Protein AF-0000000083586768 (afdb_homodimer)

Foldseek 3Di:
DPPPDLVVLVVCVPPPVVVVVLVVLVVVCVPPPPVVVSLVVLLVVVCSNQVPNQDDPVVLVVVLVVCCVVCVLPPPVVSVVSVVSNPRPPPDDPCVVVNPVPQQWDWDWDADPPLQFIKIKIWGPSDPQGEIEIEFAFLVCLVVVVVVCVVVNHHYQEYEYQAQDQQGAGNQVVNCVVDPRHWYEFAVQRLFDTPYHDDAQDWADHDPKTWGWHAQAALARGGIKTKTDDDDSIDPPIEIEREQLDDDLEGHAAPDRNHHLLSSLCRCVPPPLPGPQAYKYAYGHDDPPDGIDGSVCCCPRRPQSVDDSVSNRVCNVPVPDDDRPRRVPRNVCSSHVNDPPPPPPDPPDD/DPPPDLVVLVVCVDPPVVVVVLVVLVVVCVPPPPVVVSLVVLLVVVCSNQVPNQDDPVVLVVVLVVCCVVCVLPPPVVSVSSVVSNPRPPDDDPCVVVNPVPQQWDWDWDADPPLQFIKIKIWGNSDPQGEIEIEFAFLVCLVVVVVVCVVVNHHYAEYEYQAQDQQGAGNQVVNCVVDPRHWYEFAVQRLFDTPYHDDAQDWADHDPKTWGWHAQAALARGGIKTKTDDDDSIDPPIEIEREQLDDQLEGHAAPDRNHHLLSSLCRCVPPPLPGPQQYKYAYGHDDPPDGIDGSVCCCPRRPQSVDDSVSNRVCNVPVPDDDRPRRVPRNVCVSHVNDPPPPPPDPPDD

Radius of gyration: 28.7 Å; Cα contacts (8 Å, |Δi|>4): 1264; chains: 2; bounding box: 68×72×92 Å

Solvent-accessible surface area (backbone atoms only — not comparable to full-atom values): 37525 Å² total; per-residue (Å²): 132,84,77,79,70,73,72,64,64,67,59,57,76,49,79,67,58,50,55,49,47,53,46,47,53,52,46,48,50,65,66,45,82,63,68,71,62,49,54,55,49,51,44,49,45,53,28,60,72,53,72,31,89,73,53,51,68,67,52,53,46,52,47,51,49,49,44,40,71,70,36,75,78,57,57,61,68,55,51,50,46,53,54,65,56,49,74,48,80,80,64,77,78,75,71,68,66,71,71,71,69,71,71,47,61,44,76,45,60,33,44,44,77,89,70,28,31,36,25,39,40,41,28,19,65,76,38,94,64,18,26,20,39,35,38,41,44,40,48,92,47,41,67,59,53,51,48,50,38,55,76,68,63,45,33,67,45,36,32,32,38,37,48,79,42,39,67,48,41,36,14,44,34,60,47,39,70,72,38,82,80,35,36,35,36,31,35,52,68,48,74,41,50,57,76,37,69,45,51,69,72,38,71,51,71,33,62,89,36,37,32,35,33,39,61,24,30,9,30,27,56,17,21,28,27,41,25,45,33,89,53,91,85,29,63,76,67,34,42,32,38,27,21,47,52,42,30,83,62,43,55,47,65,32,86,49,70,70,25,29,55,68,46,28,53,52,21,44,57,64,63,49,61,64,46,61,47,70,22,32,35,36,35,30,49,46,90,77,26,67,62,69,49,27,36,43,51,39,61,72,60,13,78,43,77,54,46,55,69,70,58,30,42,53,52,66,75,62,59,81,72,77,80,66,89,34,32,84,57,9,36,66,19,27,40,46,32,30,44,62,79,78,61,83,78,66,77,72,83,126,131,85,77,79,70,73,71,64,64,67,59,54,77,49,79,67,56,48,53,49,48,52,46,47,53,50,47,48,48,67,66,46,82,62,68,70,62,49,54,55,51,52,44,51,46,52,29,58,71,52,71,30,91,74,53,50,68,66,51,54,46,51,45,51,49,49,44,40,70,70,36,75,80,57,56,61,67,54,51,50,45,54,55,64,55,49,73,46,78,82,63,79,79,73,70,67,67,70,72,69,70,72,70,47,61,45,77,45,60,32,43,42,78,90,71,27,33,36,25,38,40,40,27,19,64,75,37,92,64,18,27,21,37,34,38,42,45,39,48,93,46,41,69,60,52,52,49,50,36,56,75,67,63,45,34,67,44,36,33,30,38,37,48,78,42,39,64,46,40,37,15,45,36,60,46,38,72,73,38,83,82,35,37,34,37,32,35,53,69,50,74,42,50,59,76,39,69,46,53,69,71,38,69,50,71,34,63,89,36,38,32,35,32,38,61,25,29,9,30,27,56,18,21,29,28,41,25,44,34,90,51,91,85,28,62,77,68,33,43,32,37,28,21,47,51,41,31,84,61,42,55,46,65,31,88,48,71,72,26,27,54,69,47,29,52,51,21,45,56,64,62,49,61,65,46,61,46,70,21,32,35,36,34,31,48,46,91,77,26,66,62,69,49,28,37,44,50,40,62,71,60,14,80,45,79,54,46,55,69,71,58,30,42,53,52,65,73,62,60,79,72,77,82,65,90,34,32,85,58,9,35,66,19,27,41,44,31,31,44,63,80,70,63,84,74,65,78,74,83,128

Sequence (700 aa):
MWSWDFATAHDFRRGRRRSEFAERTIGSCRENRRWGRGNEDLRRFLVSFTDDPSPSLPFIFSFTHHFIYKNPNFPFSLLLQLFLCFEAPIGNGIILLGFEGSSRLLFRQLFEKESATYTYLLADLAHPEKPAVLVDPVDKTVDRDLSLIKDLGLKLIYAMNTHVHADHVTGTGLIKGKIPGVKSIISKASNSKADVFVEAGDKIYFGDLFLEVRSTPGHTVGCVTYVTGDGPDQPCPRMAFTGDALLIRGCGRTDFQGGSSHQLYKSVHSQIFTLPKDTLVYPAHDYRGFTVSTVGEEMLCNPRLTKDEESFKAIMENLNLPYPKMIDVAVPANMVCGLQDLIGRQTEPVMWSWDFATAHDFRRGRRRSEFAERTIGSCRENRRWGRGNEDLRRFLVSFTDDPSPSLPFIFSFTHHFIYKNPNFPFSLLLQLFLCFEAPIGNGIILLGFEGSSRLLFRQLFEKESATYTYLLADLAHPEKPAVLVDPVDKTVDRDLSLIKDLGLKLIYAMNTHVHADHVTGTGLIKGKIPGVKSIISKASNSKADVFVEAGDKIYFGDLFLEVRSTPGHTVGCVTYVTGDGPDQPCPRMAFTGDALLIRGCGRTDFQGGSSHQLYKSVHSQIFTLPKDTLVYPAHDYRGFTVSTVGEEMLCNPRLTKDEESFKAIMENLNLPYPKMIDVAVPANMVCGLQDLIGRQTEPV

Secondary structure (DSSP, 8-state):
-----GGGGGGGGSHHHHHHHHHHHHHHHHH---HHHHHHHHHHHHHHHHS-SS--HHHHHHHHHHHHHH-TTS-HHHHHHHHHH----S-S-----------SEEEEEEEETTTTEEEEEEEETTSTT-EEEEES-BGGGHHHHHHHHHHTT-EEEEEE-SS--SSS-BSHHHHHHHSTT-EEEEEGGG----SEEE-TT-EEEETTEEEEEEE-TTSSTT-EEEEE--STTS-SS-EEEEETTSBTTB----SSTT--HHHHHHHIIIIITTS-TT-EEEESB-SSS---EEHHHHHHH-TTTTS-HHHHHHHHHT--PPPPTTHHHHHHHHTTTT-----S------/-----GGGGGGGGSHHHHHHHHHHHHHHHHH---HHHHHHHHHHHHHHHHS-SS--HHHHHHHHHHHHHH-TTS-HHHHHHHHHH----S-S-----------SEEEEEEEETTTTEEEEEEEETTSTT-EEEEES-BGGGHHHHHHHHHHTT-EEEEEE-SS--SSS-BSHHHHHHHSTT-EEEEEGGG----SEEE-TT-EEEETTEEEEEEE-TTSSTT-EEEEE--STTS-SS-EEEEETTSBTTB----SSTT--HHHHHHHIIIIITTS-TT-EEEESB-SSS---EEHHHHHHH-TTTTS-HHHHHHHHHT--PPPPTTHHHHHHHHTTTT-----S------

Nearest PDB structures (foldseek):
  2gcu-assembly2_D  TM=9.993E-01  e=7.357E-46  Arabidopsis thaliana
  4chl-assembly1_A  TM=9.856E-01  e=4.788E-35  Homo sapiens
  5ve3-assembly2_A  TM=9.666E-01  e=7.259E-35  Paraburkholderia phytofirmans PsJN
  5ve4-assembly1_A  TM=9.674E-01  e=1.117E-33  Paraburkholderia phytofirmans PsJN
  5ve4-assembly2_B  TM=9.605E-01  e=7.048E-33  Paraburkholderia phytofirmans PsJN

Organism: NCBI:txid337451

Structure (mmCIF, N/CA/C/O backbone):
data_AF-0000000083586768-model_v1
#
loop_
_entity.id
_entity.type
_entity.pdbx_description
1 polymer 'persulfide dioxygenase'
#
loop_
_atom_site.group_PDB
_atom_site.id
_atom_site.type_symbol
_atom_site.label_atom_id
_atom_site.label_alt_id
_atom_site.label_comp_id
_atom_site.label_asym_id
_atom_site.label_entity_id
_atom_site.label_seq_id
_atom_site.pdbx_PDB_ins_code
_atom_site.Cartn_x
_atom_site.Cartn_y
_atom_site.Cartn_z
_atom_site.occupancy
_atom_site.B_iso_or_equiv
_atom_site.auth_seq_id
_atom_site.auth_comp_id
_atom_site.auth_asym_id
_atom_site.auth_atom_id
_atom_site.pdbx_PDB_model_num
ATOM 1 N N . MET A 1 1 ? -25.562 6.777 -54.5 1 18.55 1 MET A N 1
ATOM 2 C CA . MET A 1 1 ? -25.719 8.164 -54.062 1 18.55 1 MET A CA 1
ATOM 3 C C . MET A 1 1 ? -26.406 8.227 -52.688 1 18.55 1 MET A C 1
ATOM 5 O O . MET A 1 1 ? -27.641 8.125 -52.625 1 18.55 1 MET A O 1
ATOM 9 N N . TRP A 1 2 ? -25.953 7.477 -51.719 1 21.45 2 TRP A N 1
ATOM 10 C CA . TRP A 1 2 ? -26.609 7.102 -50.469 1 21.45 2 TRP A CA 1
ATOM 11 C C . TRP A 1 2 ? -26.875 8.328 -49.594 1 21.45 2 TRP A C 1
ATOM 13 O O . TRP A 1 2 ? -25.953 9.086 -49.312 1 21.45 2 TRP A O 1
ATOM 23 N N . SER A 1 3 ? -28.031 8.977 -49.812 1 23.06 3 SER A N 1
ATOM 24 C CA . SER A 1 3 ? -28.656 10.18 -49.25 1 23.06 3 SER A CA 1
ATOM 25 C C . SER A 1 3 ? -28.812 10.062 -47.75 1 23.06 3 SER A C 1
ATOM 27 O O . SER A 1 3 ? -29.469 9.141 -47.25 1 23.06 3 SER A O 1
ATOM 29 N N . TRP A 1 4 ? -27.703 10.32 -47 1 26.11 4 TRP A N 1
ATOM 30 C CA . TRP A 1 4 ? -27.594 10.281 -45.531 1 26.11 4 TRP A CA 1
ATOM 31 C C . TRP A 1 4 ? -28.609 11.211 -44.875 1 26.11 4 TRP A C 1
ATOM 33 O O . TRP A 1 4 ? -28.641 12.406 -45.188 1 26.11 4 TRP A O 1
ATOM 43 N N . ASP A 1 5 ? -29.844 10.727 -44.719 1 24.75 5 ASP A N 1
ATOM 44 C CA . ASP A 1 5 ? -31.016 11.43 -44.188 1 24.75 5 ASP A CA 1
ATOM 45 C C . ASP A 1 5 ? -30.719 12.117 -42.875 1 24.75 5 ASP A C 1
ATOM 47 O O . ASP A 1 5 ? -30.156 11.5 -41.969 1 24.75 5 ASP A O 1
ATOM 51 N N . PHE A 1 6 ? -30.594 13.445 -42.75 1 27.22 6 PHE A N 1
ATOM 52 C CA . PHE A 1 6 ? -30.438 14.484 -41.719 1 27.22 6 PHE A CA 1
ATOM 53 C C . PHE A 1 6 ? -31.391 14.25 -40.562 1 27.22 6 PHE A C 1
ATOM 55 O O . PHE A 1 6 ? -31.328 14.945 -39.562 1 27.22 6 PHE A O 1
ATOM 62 N N . ALA A 1 7 ? -32.531 13.539 -40.781 1 26.78 7 ALA A N 1
ATOM 63 C CA . ALA A 1 7 ? -33.594 13.359 -39.75 1 26.78 7 ALA A CA 1
ATOM 64 C C . ALA A 1 7 ? -33.031 12.648 -38.531 1 26.78 7 ALA A C 1
ATOM 66 O O . ALA A 1 7 ? -33.562 12.82 -37.438 1 26.78 7 ALA A O 1
ATOM 67 N N . THR A 1 8 ? -32.031 11.812 -38.688 1 26.69 8 THR A N 1
ATOM 68 C CA . THR A 1 8 ? -31.656 10.938 -37.562 1 26.69 8 THR A CA 1
ATOM 69 C C . THR A 1 8 ? -30.766 11.672 -36.594 1 26.69 8 THR A C 1
ATOM 71 O O . THR A 1 8 ? -30.375 11.109 -35.562 1 26.69 8 THR A O 1
ATOM 74 N N . ALA A 1 9 ? -30.297 12.914 -36.906 1 27.84 9 ALA A N 1
ATOM 75 C CA . ALA A 1 9 ? -29.469 13.719 -36 1 27.84 9 ALA A CA 1
ATOM 76 C C . ALA A 1 9 ? -30.297 14.195 -34.812 1 27.84 9 ALA A C 1
ATOM 78 O O . ALA A 1 9 ? -29.75 14.445 -33.719 1 27.84 9 ALA A O 1
ATOM 79 N N . HIS A 1 10 ? -31.578 14.422 -34.938 1 27.81 10 HIS A N 1
ATOM 80 C CA . HIS A 1 10 ? -32.438 14.922 -33.875 1 27.81 10 HIS A CA 1
ATOM 81 C C . HIS A 1 10 ? -32.562 13.898 -32.75 1 27.81 10 HIS A C 1
ATOM 83 O O . HIS A 1 10 ? -32.875 14.258 -31.625 1 27.81 10 HIS A O 1
ATOM 89 N N . ASP A 1 11 ? -32.719 12.617 -33.188 1 27.31 11 ASP A N 1
ATOM 90 C CA . ASP A 1 11 ? -32.938 11.609 -32.156 1 27.31 11 ASP A CA 1
ATOM 91 C C . ASP A 1 11 ? -31.672 11.344 -31.344 1 27.31 11 ASP A C 1
ATOM 93 O O . ASP A 1 11 ? -31.641 10.43 -30.516 1 27.31 11 ASP A O 1
ATOM 97 N N . PHE A 1 12 ? -30.594 11.93 -31.672 1 28.52 12 PHE A N 1
ATOM 98 C CA . PHE A 1 12 ? -29.328 11.773 -30.953 1 28.52 12 PHE A CA 1
ATOM 99 C C . PHE A 1 12 ? -29.422 12.383 -29.562 1 28.52 12 PHE A C 1
ATOM 101 O O . PHE A 1 12 ? -28.484 12.289 -28.766 1 28.52 12 PHE A O 1
ATOM 108 N N . ARG A 1 13 ? -30.516 13.164 -29.266 1 29.53 13 ARG A N 1
ATOM 109 C CA . ARG A 1 13 ? -30.734 13.68 -27.906 1 29.53 13 ARG A CA 1
ATOM 110 C C . ARG A 1 13 ? -31.109 12.555 -26.953 1 29.53 13 ARG A C 1
ATOM 112 O O . ARG A 1 13 ? -31.234 12.789 -25.75 1 29.53 13 ARG A O 1
ATOM 119 N N . ARG A 1 14 ? -31.719 11.406 -27.422 1 28.42 14 ARG A N 1
ATOM 120 C CA . ARG A 1 14 ? -32.062 10.367 -26.469 1 28.42 14 ARG A CA 1
ATOM 121 C C . ARG A 1 14 ? -30.906 9.391 -26.281 1 28.42 14 ARG A C 1
ATOM 123 O O . ARG A 1 14 ? -30.219 9.055 -27.25 1 28.42 14 ARG A O 1
ATOM 130 N N . GLY A 1 15 ? -30.203 9.219 -25.031 1 30.34 15 GLY A N 1
ATOM 131 C CA . GLY A 1 15 ? -29.031 8.625 -24.422 1 30.34 15 GLY A CA 1
ATOM 132 C C . GLY A 1 15 ? -28.688 7.258 -24.984 1 30.34 15 GLY A C 1
ATOM 133 O O . GLY A 1 15 ? -27.516 6.863 -25.016 1 30.34 15 GLY A O 1
ATOM 134 N N . ARG A 1 16 ? -29.672 6.379 -25.438 1 33.56 16 ARG A N 1
ATOM 135 C CA . ARG A 1 16 ? -29.453 4.973 -25.75 1 33.56 16 ARG A CA 1
ATOM 136 C C . ARG A 1 16 ? -28.797 4.82 -27.125 1 33.56 16 ARG A C 1
ATOM 138 O O . ARG A 1 16 ? -27.969 3.939 -27.328 1 33.56 16 ARG A O 1
ATOM 145 N N . ARG A 1 17 ? -29.266 5.586 -28.156 1 33.38 17 ARG A N 1
ATOM 146 C CA . ARG A 1 17 ? -28.859 5.336 -29.531 1 33.38 17 ARG A CA 1
ATOM 147 C C . ARG A 1 17 ? -27.453 5.844 -29.797 1 33.38 17 ARG A C 1
ATOM 149 O O . ARG A 1 17 ? -26.812 5.453 -30.781 1 33.38 17 ARG A O 1
ATOM 156 N N . ARG A 1 18 ? -27.016 6.77 -28.984 1 33.78 18 ARG A N 1
ATOM 157 C CA . ARG A 1 18 ? -25.672 7.285 -29.156 1 33.78 18 ARG A CA 1
ATOM 158 C C . ARG A 1 18 ? -24.625 6.234 -28.781 1 33.78 18 ARG A C 1
ATOM 160 O O . ARG A 1 18 ? -23.609 6.086 -29.469 1 33.78 18 ARG A O 1
ATOM 167 N N . SER A 1 19 ? -25.016 5.422 -27.766 1 32.5 19 SER A N 1
ATOM 168 C CA . SER A 1 19 ? -24.125 4.344 -27.359 1 32.5 19 SER A CA 1
ATOM 169 C C . SER A 1 19 ? -24.078 3.234 -28.406 1 32.5 19 SER A C 1
ATOM 171 O O . SER A 1 19 ? -23.016 2.668 -28.672 1 32.5 19 SER A O 1
ATOM 173 N N . GLU A 1 20 ? -25.25 3.039 -29.078 1 35.5 20 GLU A N 1
ATOM 174 C CA . GLU A 1 20 ? -25.312 1.977 -30.078 1 35.5 20 GLU A CA 1
ATOM 175 C C . GLU A 1 20 ? -24.562 2.381 -31.344 1 35.5 20 GLU A C 1
ATOM 177 O O . GLU A 1 20 ? -23.875 1.563 -31.953 1 35.5 20 GLU A O 1
ATOM 182 N N . PHE A 1 21 ? -24.734 3.631 -31.766 1 34.75 21 PHE A N 1
ATOM 183 C CA . PHE A 1 21 ? -24.047 4.074 -32.969 1 34.75 21 PHE A CA 1
ATOM 184 C C . PHE A 1 21 ? -22.547 4.121 -32.75 1 34.75 21 PHE A C 1
ATOM 186 O O . PHE A 1 21 ? -21.766 3.695 -33.594 1 34.75 21 PHE A O 1
ATOM 193 N N . ALA A 1 22 ? -22.125 4.633 -31.594 1 34.81 22 ALA A N 1
ATOM 194 C CA . ALA A 1 22 ? -20.703 4.574 -31.25 1 34.81 22 ALA A CA 1
ATOM 195 C C . ALA A 1 22 ? -20.219 3.131 -31.219 1 34.81 22 ALA A C 1
ATOM 197 O O . ALA A 1 22 ? -19.141 2.82 -31.734 1 34.81 22 ALA A O 1
ATOM 198 N N . GLU A 1 23 ? -21.047 2.307 -30.766 1 36.5 23 GLU A N 1
ATOM 199 C CA . GLU A 1 23 ? -20.703 0.89 -30.719 1 36.5 23 GLU A CA 1
ATOM 200 C C . GLU A 1 23 ? -20.672 0.286 -32.125 1 36.5 23 GLU A C 1
ATOM 202 O O . GLU A 1 23 ? -19.781 -0.504 -32.438 1 36.5 23 GLU A O 1
ATOM 207 N N . ARG A 1 24 ? -21.562 0.624 -32.969 1 38.31 24 ARG A N 1
ATOM 208 C CA . ARG A 1 24 ? -21.609 0.097 -34.312 1 38.31 24 ARG A CA 1
ATOM 209 C C . ARG A 1 24 ? -20.469 0.673 -35.156 1 38.31 24 ARG A C 1
ATOM 211 O O . ARG A 1 24 ? -19.859 -0.038 -35.969 1 38.31 24 ARG A O 1
ATOM 218 N N . THR A 1 25 ? -20.25 1.956 -35.031 1 35.59 25 THR A N 1
ATOM 219 C CA . THR A 1 25 ? -19.172 2.566 -35.781 1 35.59 25 THR A CA 1
ATOM 220 C C . THR A 1 25 ? -17.812 2.049 -35.281 1 35.59 25 THR A C 1
ATOM 222 O O . THR A 1 25 ? -16.938 1.743 -36.094 1 35.59 25 THR A O 1
ATOM 225 N N . ILE A 1 26 ? -17.703 1.891 -33.906 1 36.28 26 ILE A N 1
ATOM 226 C CA . ILE A 1 26 ? -16.5 1.271 -33.375 1 36.28 26 ILE A CA 1
ATOM 227 C C . ILE A 1 26 ? -16.453 -0.198 -33.781 1 36.28 26 ILE A C 1
ATOM 229 O O . ILE A 1 26 ? -15.375 -0.717 -34.094 1 36.28 26 ILE A O 1
ATOM 233 N N . GLY A 1 27 ? -17.469 -0.824 -33.719 1 34.88 27 GLY A N 1
ATOM 234 C CA . GLY A 1 27 ? -17.562 -2.189 -34.219 1 34.88 27 GLY A CA 1
ATOM 235 C C . GLY A 1 27 ? -17.219 -2.316 -35.688 1 34.88 27 GLY A C 1
ATOM 236 O O . GLY A 1 27 ? -16.531 -3.256 -36.094 1 34.88 27 GLY A O 1
ATOM 237 N N . SER A 1 28 ? -17.812 -1.475 -36.531 1 35.12 28 SER A N 1
ATOM 238 C CA . SER A 1 28 ? -17.5 -1.526 -37.938 1 35.12 28 SER A CA 1
ATOM 239 C C . SER A 1 28 ? -16.047 -1.169 -38.219 1 35.12 28 SER A C 1
ATOM 241 O O . SER A 1 28 ? -15.445 -1.648 -39.188 1 35.12 28 SER A O 1
ATOM 243 N N . CYS A 1 29 ? -15.57 -0.224 -37.438 1 33.59 29 CYS A N 1
ATOM 244 C CA . CYS A 1 29 ? -14.148 0.066 -37.562 1 33.59 29 CYS A CA 1
ATOM 245 C C . CYS A 1 29 ? -13.305 -1.134 -37.156 1 33.59 29 CYS A C 1
ATOM 247 O O . CYS A 1 29 ? -12.242 -1.378 -37.719 1 33.59 29 CYS A O 1
ATOM 249 N N . ARG A 1 30 ? -13.664 -1.835 -36.125 1 32.69 30 ARG A N 1
ATOM 250 C CA . ARG A 1 30 ? -12.953 -3.049 -35.75 1 32.69 30 ARG A CA 1
ATOM 251 C C . ARG A 1 30 ? -13.039 -4.113 -36.812 1 32.69 30 ARG A C 1
ATOM 253 O O . ARG A 1 30 ? -12.094 -4.871 -37.031 1 32.69 30 ARG A O 1
ATOM 260 N N . GLU A 1 31 ? -14.172 -4.348 -37.344 1 32.34 31 GLU A N 1
ATOM 261 C CA . GLU A 1 31 ? -14.289 -5.371 -38.375 1 32.34 31 GLU A CA 1
ATOM 262 C C . GLU A 1 31 ? -13.586 -4.949 -39.656 1 32.34 31 GLU A C 1
ATOM 264 O O . GLU A 1 31 ? -13.133 -5.797 -40.438 1 32.34 31 GLU A O 1
ATOM 269 N N . ASN A 1 32 ? -13.883 -3.764 -40.188 1 30.89 32 ASN A N 1
ATOM 270 C CA . ASN A 1 32 ? -13.297 -3.484 -41.5 1 30.89 32 ASN A CA 1
ATOM 271 C C . ASN A 1 32 ? -11.82 -3.121 -41.375 1 30.89 32 ASN A C 1
ATOM 273 O O . ASN A 1 32 ? -11.461 -2.139 -40.719 1 30.89 32 ASN A O 1
ATOM 277 N N . ARG A 1 33 ? -10.906 -3.959 -41.344 1 32.06 33 ARG A N 1
ATOM 278 C CA . ARG A 1 33 ? -9.453 -3.902 -41.438 1 32.06 33 ARG A CA 1
ATOM 279 C C . ARG A 1 33 ? -8.992 -2.711 -42.25 1 32.06 33 ARG A C 1
ATOM 281 O O . ARG A 1 33 ? -7.793 -2.525 -42.469 1 32.06 33 ARG A O 1
ATOM 288 N N . ARG A 1 34 ? -9.859 -2.273 -43.312 1 29.92 34 ARG A N 1
ATOM 289 C CA . ARG A 1 34 ? -9.43 -1.269 -44.25 1 29.92 34 ARG A CA 1
ATOM 290 C C . ARG A 1 34 ? -9.672 0.141 -43.75 1 29.92 34 ARG A C 1
ATOM 292 O O . ARG A 1 34 ? -10.812 0.597 -43.688 1 29.92 34 ARG A O 1
ATOM 299 N N . TRP A 1 35 ? -8.789 0.744 -42.906 1 32.12 35 TRP A N 1
ATOM 300 C CA . TRP A 1 35 ? -8.648 2.018 -42.188 1 32.12 35 TRP A CA 1
ATOM 301 C C . TRP A 1 35 ? -9.016 3.182 -43.125 1 32.12 35 TRP A C 1
ATOM 303 O O . TRP A 1 35 ? -9.289 4.289 -42.656 1 32.12 35 TRP A O 1
ATOM 313 N N . GLY A 1 36 ? -9.078 2.924 -44.438 1 32.38 36 GLY A N 1
ATOM 314 C CA . GLY A 1 36 ? -9.344 3.992 -45.406 1 32.38 36 GLY A CA 1
ATOM 315 C C . GLY A 1 36 ? -10.734 4.586 -45.25 1 32.38 36 GLY A C 1
ATOM 316 O O . GLY A 1 36 ? -10.898 5.809 -45.281 1 32.38 36 GLY A O 1
ATOM 317 N N . ARG A 1 37 ? -11.781 3.789 -45.281 1 36 37 ARG A N 1
ATOM 318 C CA . ARG A 1 37 ? -13.172 4.234 -45.344 1 36 37 ARG A CA 1
ATOM 319 C C . ARG A 1 37 ? -13.648 4.711 -43.969 1 36 37 ARG A C 1
ATOM 321 O O . ARG A 1 37 ? -14.57 5.527 -43.875 1 36 37 ARG A O 1
ATOM 328 N N . GLY A 1 38 ? -13.078 4.277 -42.969 1 34.5 38 GLY A N 1
ATOM 329 C CA . GLY A 1 38 ? -13.469 4.637 -41.625 1 34.5 38 GLY A CA 1
ATOM 330 C C . GLY A 1 38 ? -13.156 6.082 -41.281 1 34.5 38 GLY A C 1
ATOM 331 O O . GLY A 1 38 ? -13.898 6.719 -40.531 1 34.5 38 GLY A O 1
ATOM 332 N N . ASN A 1 39 ? -12.086 6.625 -41.875 1 35.75 39 ASN A N 1
ATOM 333 C CA . ASN A 1 39 ? -11.742 8.031 -41.688 1 35.75 39 ASN A CA 1
ATOM 334 C C . ASN A 1 39 ? -12.812 8.953 -42.281 1 35.75 39 ASN A C 1
ATOM 336 O O . ASN A 1 39 ? -13.141 9.984 -41.688 1 35.75 39 ASN A O 1
ATOM 340 N N . GLU A 1 40 ? -13.312 8.484 -43.406 1 36.75 40 GLU A N 1
ATOM 341 C CA . GLU A 1 40 ? -14.352 9.289 -44.031 1 36.75 40 GLU A CA 1
ATOM 342 C C . GLU A 1 40 ? -15.641 9.273 -43.219 1 36.75 40 GLU A C 1
ATOM 344 O O . GLU A 1 40 ? -16.328 10.297 -43.094 1 36.75 40 GLU A O 1
ATOM 349 N N . ASP A 1 41 ? -15.938 8.188 -42.594 1 37.47 41 ASP A N 1
ATOM 350 C CA . ASP A 1 41 ? -17.172 8.055 -41.844 1 37.47 41 ASP A CA 1
ATOM 351 C C . ASP A 1 41 ? -17.109 8.836 -40.531 1 37.47 41 ASP A C 1
ATOM 353 O O . ASP A 1 41 ? -18.078 9.484 -40.125 1 37.47 41 ASP A O 1
ATOM 357 N N . LEU A 1 42 ? -15.969 8.836 -39.938 1 38.91 42 LEU A N 1
ATOM 358 C CA . LEU A 1 42 ? -15.812 9.594 -38.688 1 38.91 42 LEU A CA 1
ATOM 359 C C . LEU A 1 42 ? -15.828 11.094 -38.969 1 38.91 42 LEU A C 1
ATOM 361 O O . LEU A 1 42 ? -16.438 11.859 -38.219 1 38.91 42 LEU A O 1
ATOM 365 N N . ARG A 1 43 ? -15.172 11.516 -40.062 1 36.12 43 ARG A N 1
ATOM 366 C CA . ARG A 1 43 ? -15.273 12.906 -40.5 1 36.12 43 ARG A CA 1
ATOM 367 C C . ARG A 1 43 ? -16.734 13.297 -40.75 1 36.12 43 ARG A C 1
ATOM 369 O O . ARG A 1 43 ? -17.172 14.375 -40.312 1 36.12 43 ARG A O 1
ATOM 376 N N . ARG A 1 44 ? -17.375 12.422 -41.344 1 38.94 44 ARG A N 1
ATOM 377 C CA . ARG A 1 44 ? -18.766 12.703 -41.656 1 38.94 44 ARG A CA 1
ATOM 378 C C . ARG A 1 44 ? -19.594 12.766 -40.375 1 38.94 44 ARG A C 1
ATOM 380 O O . ARG A 1 44 ? -20.5 13.586 -40.25 1 38.94 44 ARG A O 1
ATOM 387 N N . PHE A 1 45 ? -19.234 12 -39.438 1 38.09 45 PHE A N 1
ATOM 388 C CA . PHE A 1 45 ? -19.938 11.977 -38.156 1 38.09 45 PHE A CA 1
ATOM 389 C C . PHE A 1 45 ? -19.703 13.273 -37.375 1 38.09 45 PHE A C 1
ATOM 391 O O . PHE A 1 45 ? -20.641 13.875 -36.875 1 38.09 45 PHE A O 1
ATOM 398 N N . LEU A 1 46 ? -18.531 13.594 -37.25 1 37.84 46 LEU A N 1
ATOM 399 C CA . LEU A 1 46 ? -18.203 14.812 -36.5 1 37.84 46 LEU A CA 1
ATOM 400 C C . LEU A 1 46 ? -18.766 16.047 -37.219 1 37.84 46 LEU A C 1
ATOM 402 O O . LEU A 1 46 ? -19.266 16.953 -36.562 1 37.84 46 LEU A O 1
ATOM 406 N N . VAL A 1 47 ? -18.625 15.969 -38.5 1 38.44 47 VAL A N 1
ATOM 407 C CA . VAL A 1 47 ? -19.219 17.047 -39.281 1 38.44 47 VAL A CA 1
ATOM 408 C C . VAL A 1 47 ? -20.734 17.094 -39.031 1 38.44 47 VAL A C 1
ATOM 410 O O . VAL A 1 47 ? -21.312 18.172 -38.906 1 38.44 47 VAL A O 1
ATOM 413 N N . SER A 1 48 ? -21.219 15.922 -39.031 1 37.41 48 SER A N 1
ATOM 414 C CA . SER A 1 48 ? -22.672 15.906 -38.844 1 37.41 48 SER A CA 1
ATOM 415 C C . SER A 1 48 ? -23.078 16.406 -37.469 1 37.41 48 SER A C 1
ATOM 417 O O . SER A 1 48 ? -24.141 17 -37.312 1 37.41 48 SER A O 1
ATOM 419 N N . PHE A 1 49 ? -22.266 16.031 -36.5 1 37.19 49 PHE A N 1
ATOM 420 C CA . PHE A 1 49 ? -22.594 16.453 -35.156 1 37.19 49 PHE A CA 1
ATOM 421 C C . PHE A 1 49 ? -22.391 17.953 -35 1 37.19 49 PHE A C 1
ATOM 423 O O . PHE A 1 49 ? -23.109 18.609 -34.219 1 37.19 49 PHE A O 1
ATOM 430 N N . THR A 1 50 ? -21.328 18.469 -35.594 1 39.88 50 THR A N 1
ATOM 431 C CA . THR A 1 50 ? -21.094 19.906 -35.406 1 39.88 50 THR A CA 1
ATOM 432 C C . THR A 1 50 ? -21.781 20.703 -36.5 1 39.88 50 THR A C 1
ATOM 434 O O . THR A 1 50 ? -21.828 21.938 -36.438 1 39.88 50 THR A O 1
ATOM 437 N N . ASP A 1 51 ? -22.734 20.156 -37.219 1 41.5 51 ASP A N 1
ATOM 438 C CA . ASP A 1 51 ? -23.312 20.859 -38.344 1 41.5 51 ASP A CA 1
ATOM 439 C C . ASP A 1 51 ? -22.328 21.859 -38.938 1 41.5 51 ASP A C 1
ATOM 441 O O . ASP A 1 51 ? -22.719 22.812 -39.594 1 41.5 51 ASP A O 1
ATOM 445 N N . ASP A 1 52 ? -21.203 22.141 -38.406 1 37.31 52 ASP A N 1
ATOM 446 C CA . ASP A 1 52 ? -20.188 23.031 -38.938 1 37.31 52 ASP A CA 1
ATOM 447 C C . ASP A 1 52 ? -19.141 22.25 -39.75 1 37.31 52 ASP A C 1
ATOM 449 O O . ASP A 1 52 ? -18.578 21.281 -39.25 1 37.31 52 ASP A O 1
ATOM 453 N N . PRO A 1 53 ? -19.25 22.266 -41.094 1 42.97 53 PRO A N 1
ATOM 454 C CA . PRO A 1 53 ? -18.359 21.547 -42 1 42.97 53 PRO A CA 1
ATOM 455 C C . PRO A 1 53 ? -16.891 21.656 -41.625 1 42.97 53 PRO A C 1
ATOM 457 O O . PRO A 1 53 ? -16.062 20.875 -42.094 1 42.97 53 PRO A O 1
ATOM 460 N N . SER A 1 54 ? -16.484 22.797 -41 1 35.03 54 SER A N 1
ATOM 461 C CA . SER A 1 54 ? -15.164 23.125 -40.469 1 35.03 54 SER A CA 1
ATOM 462 C C . SER A 1 54 ? -15.211 23.453 -39 1 35.03 54 SER A C 1
ATOM 464 O O . SER A 1 54 ? -15.195 24.625 -38.594 1 35.03 54 SER A O 1
ATOM 466 N N . PRO A 1 55 ? -15.781 22.547 -38.188 1 39.84 55 PRO A N 1
ATOM 467 C CA . PRO A 1 55 ? -15.961 22.938 -36.781 1 39.84 55 PRO A CA 1
ATOM 468 C C . PRO A 1 55 ? -14.68 23.469 -36.125 1 39.84 55 PRO A C 1
ATOM 470 O O . PRO A 1 55 ? -13.586 23 -36.469 1 39.84 55 PRO A O 1
ATOM 473 N N . SER A 1 56 ? -14.766 24.719 -35.531 1 38.81 56 SER A N 1
ATOM 474 C CA . SER A 1 56 ? -13.602 25.359 -34.938 1 38.81 56 SER A CA 1
ATOM 475 C C . SER A 1 56 ? -13.055 24.547 -33.781 1 38.81 56 SER A C 1
ATOM 477 O O . SER A 1 56 ? -13.766 23.734 -33.188 1 38.81 56 SER A O 1
ATOM 479 N N . LEU A 1 57 ? -11.812 24.578 -33.594 1 39.56 57 LEU A N 1
ATOM 480 C CA . LEU A 1 57 ? -11.055 23.859 -32.562 1 39.56 57 LEU A CA 1
ATOM 481 C C . LEU A 1 57 ? -11.703 24.031 -31.188 1 39.56 57 LEU A C 1
ATOM 483 O O . LEU A 1 57 ? -11.828 23.062 -30.438 1 39.56 57 LEU A O 1
ATOM 487 N N . PRO A 1 58 ? -12.25 25.203 -31.016 1 37.44 58 PRO A N 1
ATOM 488 C CA . PRO A 1 58 ? -12.883 25.344 -29.703 1 37.44 58 PRO A CA 1
ATOM 489 C C . PRO A 1 58 ? -14.133 24.469 -29.562 1 37.44 58 PRO A C 1
ATOM 491 O O . PRO A 1 58 ? -14.398 23.953 -28.469 1 37.44 58 PRO A O 1
ATOM 494 N N . PHE A 1 59 ? -14.766 24.281 -30.578 1 39.72 59 PHE A N 1
ATOM 495 C CA . PHE A 1 59 ? -15.992 23.5 -30.5 1 39.72 59 PHE A CA 1
ATOM 496 C C . PHE A 1 59 ? -15.688 22.016 -30.328 1 39.72 59 PHE A C 1
ATOM 498 O O . PHE A 1 59 ? -16.312 21.344 -29.5 1 39.72 59 PHE A O 1
ATOM 505 N N . ILE A 1 60 ? -14.789 21.562 -31.047 1 43.56 60 ILE A N 1
ATOM 506 C CA . ILE A 1 60 ? -14.398 20.156 -30.969 1 43.56 60 ILE A CA 1
ATOM 507 C C . ILE A 1 60 ? -13.898 19.844 -29.562 1 43.56 60 ILE A C 1
ATOM 509 O O . ILE A 1 60 ? -14.219 18.797 -29 1 43.56 60 ILE A O 1
ATOM 513 N N . PHE A 1 61 ? -13.297 20.938 -29.062 1 40.69 61 PHE A N 1
ATOM 514 C CA . PHE A 1 61 ? -12.781 20.797 -27.703 1 40.69 61 PHE A CA 1
ATOM 515 C C . PHE A 1 61 ? -13.93 20.688 -26.688 1 40.69 61 PHE A C 1
ATOM 517 O O . PHE A 1 61 ? -13.891 19.844 -25.797 1 40.69 61 PHE A O 1
ATOM 524 N N . SER A 1 62 ? -14.727 21.578 -26.922 1 38.06 62 SER A N 1
ATOM 525 C CA . SER A 1 62 ? -15.867 21.609 -26 1 38.06 62 SER A CA 1
ATOM 526 C C . SER A 1 62 ? -16.703 20.344 -26.109 1 38.06 62 SER A C 1
ATOM 528 O O . SER A 1 62 ? -17.141 19.797 -25.109 1 38.06 62 SER A O 1
ATOM 530 N N . PHE A 1 63 ? -16.75 19.844 -27.266 1 42.78 63 PHE A N 1
ATOM 531 C CA . PHE A 1 63 ? -17.562 18.656 -27.484 1 42.78 63 PHE A CA 1
ATOM 532 C C . PHE A 1 63 ? -16.859 17.406 -26.953 1 42.78 63 PHE A C 1
ATOM 534 O O . PHE A 1 63 ? -17.484 16.562 -26.297 1 42.78 63 PHE A O 1
ATOM 541 N N . THR A 1 64 ? -15.594 17.391 -27.312 1 43.38 64 THR A N 1
ATOM 542 C CA . THR A 1 64 ? -14.836 16.219 -26.859 1 43.38 64 THR A CA 1
ATOM 543 C C . THR A 1 64 ? -14.766 16.172 -25.344 1 43.38 64 THR A C 1
ATOM 545 O O . THR A 1 64 ? -14.883 15.109 -24.75 1 43.38 64 THR A O 1
ATOM 548 N N . HIS A 1 65 ? -14.602 17.406 -24.828 1 39.44 65 HIS A N 1
ATOM 549 C CA . HIS A 1 65 ? -14.609 17.516 -23.375 1 39.44 65 HIS A CA 1
ATOM 550 C C . HIS A 1 65 ? -15.945 17.062 -22.797 1 39.44 65 HIS A C 1
ATOM 552 O O . HIS A 1 65 ? -15.984 16.297 -21.828 1 39.44 65 HIS A O 1
ATOM 558 N N . HIS A 1 66 ? -16.922 17.641 -23.375 1 38.25 66 HIS A N 1
ATOM 559 C CA . HIS A 1 66 ? -18.25 17.281 -22.922 1 38.25 66 HIS A CA 1
ATOM 560 C C . HIS A 1 66 ? -18.547 15.805 -23.141 1 38.25 66 HIS A C 1
ATOM 562 O O . HIS A 1 66 ? -19.172 15.156 -22.297 1 38.25 66 HIS A O 1
ATOM 568 N N . PHE A 1 67 ? -18.109 15.305 -24.234 1 40.75 67 PHE A N 1
ATOM 569 C CA . PHE A 1 67 ? -18.328 13.898 -24.547 1 40.75 67 PHE A CA 1
ATOM 570 C C . PHE A 1 67 ? -17.562 12.992 -23.578 1 40.75 67 PHE A C 1
ATOM 572 O O . PHE A 1 67 ? -18.109 12.008 -23.094 1 40.75 67 PHE A O 1
ATOM 579 N N . ILE A 1 68 ? -16.375 13.391 -23.375 1 42.62 68 ILE A N 1
ATOM 580 C CA . ILE A 1 68 ? -15.555 12.617 -22.453 1 42.62 68 ILE A CA 1
ATOM 581 C C . ILE A 1 68 ? -16.141 12.703 -21.047 1 42.62 68 ILE A C 1
ATOM 583 O O . ILE A 1 68 ? -16.172 11.711 -20.312 1 42.62 68 ILE A O 1
ATOM 587 N N . TYR A 1 69 ? -16.484 13.93 -20.75 1 40.62 69 TYR A N 1
ATOM 588 C CA . TYR A 1 69 ? -17.109 14.109 -19.453 1 40.62 69 TYR A CA 1
ATOM 589 C C . TYR A 1 69 ? -18.359 13.25 -19.312 1 40.62 69 TYR A C 1
ATOM 591 O O . TYR A 1 69 ? -18.625 12.695 -18.25 1 40.62 69 TYR A O 1
ATOM 599 N N . LYS A 1 70 ? -18.984 13.148 -20.453 1 37.84 70 LYS A N 1
ATOM 600 C CA . LYS A 1 70 ? -20.266 12.445 -20.391 1 37.84 70 LYS A CA 1
ATOM 601 C C . LYS A 1 70 ? -20.078 10.953 -20.656 1 37.84 70 LYS A C 1
ATOM 603 O O . LYS A 1 70 ? -20.953 10.148 -20.312 1 37.84 70 LYS A O 1
ATOM 608 N N . ASN A 1 71 ? -19.109 10.594 -21.297 1 32.44 71 ASN A N 1
ATOM 609 C CA . ASN A 1 71 ? -18.859 9.188 -21.594 1 32.44 71 ASN A CA 1
ATOM 610 C C . ASN A 1 71 ? -17.453 8.766 -21.125 1 32.44 71 ASN A C 1
ATOM 612 O O . ASN A 1 71 ? -16.547 8.602 -21.938 1 32.44 71 ASN A O 1
ATOM 616 N N . PRO A 1 72 ? -17.234 8.781 -19.859 1 38.31 72 PRO A N 1
ATOM 617 C CA . PRO A 1 72 ? -15.906 8.594 -19.266 1 38.31 72 PRO A CA 1
ATOM 618 C C . PRO A 1 72 ? -15.258 7.277 -19.688 1 38.31 72 PRO A C 1
ATOM 620 O O . PRO A 1 72 ? -14.031 7.156 -19.656 1 38.31 72 PRO A O 1
ATOM 623 N N . ASN A 1 73 ? -16.156 6.449 -20.188 1 37.31 73 ASN A N 1
ATOM 624 C CA . ASN A 1 73 ? -15.648 5.137 -20.578 1 37.31 73 ASN A CA 1
ATOM 625 C C . ASN A 1 73 ? -15.281 5.09 -22.047 1 37.31 73 ASN A C 1
ATOM 627 O O . ASN A 1 73 ? -15.086 4.012 -22.609 1 37.31 73 ASN A O 1
ATOM 631 N N . PHE A 1 74 ? -15.391 6.141 -22.781 1 39.81 74 PHE A N 1
ATOM 632 C CA . PHE A 1 74 ? -15.094 6.117 -24.203 1 39.81 74 PHE A CA 1
ATOM 633 C C . PHE A 1 74 ? -13.602 5.906 -24.453 1 39.81 74 PHE A C 1
ATOM 635 O O . PHE A 1 74 ? -12.766 6.602 -23.859 1 39.81 74 PHE A O 1
ATOM 642 N N . PRO A 1 75 ? -13.312 4.777 -25.125 1 38.5 75 PRO A N 1
ATOM 643 C CA . PRO A 1 75 ? -11.891 4.438 -25.281 1 38.5 75 PRO A CA 1
ATOM 644 C C . PRO A 1 75 ? -11.062 5.598 -25.828 1 38.5 75 PRO A C 1
ATOM 646 O O . PRO A 1 75 ? -11.477 6.262 -26.781 1 38.5 75 PRO A O 1
ATOM 649 N N . PHE A 1 76 ? -10.141 5.973 -25.125 1 42.41 76 PHE A N 1
ATOM 650 C CA . PHE A 1 76 ? -9.195 7.039 -25.438 1 42.41 76 PHE A CA 1
ATOM 651 C C . PHE A 1 76 ? -8.719 6.93 -26.891 1 42.41 76 PHE A C 1
ATOM 653 O O . PHE A 1 76 ? -8.508 7.941 -27.547 1 42.41 76 PHE A O 1
ATOM 660 N N . SER A 1 77 ? -8.648 5.797 -27.312 1 38.97 77 SER A N 1
ATOM 661 C CA . SER A 1 77 ? -8.211 5.555 -28.688 1 38.97 77 SER A CA 1
ATOM 662 C C . SER A 1 77 ? -9.188 6.152 -29.688 1 38.97 77 SER A C 1
ATOM 664 O O . SER A 1 77 ? -8.781 6.695 -30.719 1 38.97 77 SER A O 1
ATOM 666 N N . LEU A 1 78 ? -10.344 6.117 -29.297 1 39.81 78 LEU A N 1
ATOM 667 C CA . LEU A 1 78 ? -11.352 6.641 -30.219 1 39.81 78 LEU A CA 1
ATOM 668 C C . LEU A 1 78 ? -11.398 8.164 -30.156 1 39.81 78 LEU A C 1
ATOM 670 O O . LEU A 1 78 ? -11.578 8.828 -31.188 1 39.81 78 LEU A O 1
ATOM 674 N N . LEU A 1 79 ? -11.172 8.594 -29.016 1 43.03 79 LEU A N 1
ATOM 675 C CA . LEU A 1 79 ? -11.141 10.039 -28.859 1 43.03 79 LEU A CA 1
ATOM 676 C C . LEU A 1 79 ? -9.953 10.641 -29.594 1 43.03 79 LEU A C 1
ATOM 678 O O . LEU A 1 79 ? -10.086 11.68 -30.25 1 43.03 79 LEU A O 1
ATOM 682 N N . LEU A 1 80 ? -8.898 9.93 -29.375 1 40.75 80 LEU A N 1
ATOM 683 C CA . LEU A 1 80 ? -7.711 10.344 -30.109 1 40.75 80 LEU A CA 1
ATOM 684 C C . LEU A 1 80 ? -7.957 10.281 -31.609 1 40.75 80 LEU A C 1
ATOM 686 O O . LEU A 1 80 ? -7.539 11.18 -32.344 1 40.75 80 LEU A O 1
ATOM 690 N N . GLN A 1 81 ? -8.672 9.344 -31.953 1 36.22 81 GLN A N 1
ATOM 691 C CA . GLN A 1 81 ? -9.062 9.219 -33.344 1 36.22 81 GLN A CA 1
ATOM 692 C C . GLN A 1 81 ? -9.977 10.367 -33.781 1 36.22 81 GLN A C 1
ATOM 694 O O . GLN A 1 81 ? -9.852 10.883 -34.875 1 36.22 81 GLN A O 1
ATOM 699 N N . LEU A 1 82 ? -10.781 10.711 -32.938 1 39.81 82 LEU A N 1
ATOM 700 C CA . LEU A 1 82 ? -11.688 11.82 -33.219 1 39.81 82 LEU A CA 1
ATOM 701 C C . LEU A 1 82 ? -10.914 13.125 -33.375 1 39.81 82 LEU A C 1
ATOM 703 O O . LEU A 1 82 ? -11.219 13.93 -34.25 1 39.81 82 LEU A O 1
ATOM 707 N N . PHE A 1 83 ? -9.953 13.211 -32.469 1 39.69 83 PHE A N 1
ATOM 708 C CA . PHE A 1 83 ? -9.148 14.43 -32.562 1 39.69 83 PHE A CA 1
ATOM 709 C C . PHE A 1 83 ? -8.312 14.438 -33.812 1 39.69 83 PHE A C 1
ATOM 711 O O . PHE A 1 83 ? -8.125 15.484 -34.438 1 39.69 83 PHE A O 1
ATOM 718 N N . LEU A 1 84 ? -7.812 13.281 -34.031 1 38.16 84 LEU A N 1
ATOM 719 C CA . LEU A 1 84 ? -6.922 13.211 -35.188 1 38.16 84 LEU A CA 1
ATOM 720 C C . LEU A 1 84 ? -7.703 13.406 -36.5 1 38.16 84 LEU A C 1
ATOM 722 O O . LEU A 1 84 ? -7.145 13.852 -37.5 1 38.16 84 LEU A O 1
ATOM 726 N N . CYS A 1 85 ? -8.836 12.984 -36.438 1 33.94 85 CYS A N 1
ATOM 727 C CA . CYS A 1 85 ? -9.617 13.133 -37.656 1 33.94 85 CYS A CA 1
ATOM 728 C C . CYS A 1 85 ? -9.992 14.586 -37.906 1 33.94 85 CYS A C 1
ATOM 730 O O . CYS A 1 85 ? -10.461 14.945 -38.969 1 33.94 85 CYS A O 1
ATOM 732 N N . PHE A 1 86 ? -10.078 15.359 -36.844 1 32.5 86 PHE A N 1
ATOM 733 C CA . PHE A 1 86 ? -10.391 16.75 -37.156 1 32.5 86 PHE A CA 1
ATOM 734 C C . PHE A 1 86 ? -9.203 17.438 -37.812 1 32.5 86 PHE A C 1
ATOM 736 O O . PHE A 1 86 ? -8.117 17.5 -37.219 1 32.5 86 PHE A O 1
ATOM 743 N N . GLU A 1 87 ? -9.102 17.281 -39 1 31.88 87 GLU A N 1
ATOM 744 C CA . GLU A 1 87 ? -8.219 18.125 -39.812 1 31.88 87 GLU A CA 1
ATOM 745 C C . GLU A 1 87 ? -8.297 19.578 -39.375 1 31.88 87 GLU A C 1
ATOM 747 O O . GLU A 1 87 ? -9.023 20.375 -39.969 1 31.88 87 GLU A O 1
ATOM 752 N N . ALA A 1 88 ? -8.883 20 -38.219 1 30.5 88 ALA A N 1
ATOM 753 C CA . ALA A 1 88 ? -8.781 21.453 -38.094 1 30.5 88 ALA A CA 1
ATOM 754 C C . ALA A 1 88 ? -7.34 21.922 -38.312 1 30.5 88 ALA A C 1
ATOM 756 O O . ALA A 1 88 ? -6.395 21.156 -38.094 1 30.5 88 ALA A O 1
ATOM 757 N N . PRO A 1 89 ? -7.164 22.984 -39.156 1 28.47 89 PRO A N 1
ATOM 758 C CA . PRO A 1 89 ? -5.836 23.594 -39.219 1 28.47 89 PRO A CA 1
ATOM 759 C C . PRO A 1 89 ? -5.105 23.516 -37.875 1 28.47 89 PRO A C 1
ATOM 761 O O . PRO A 1 89 ? -5.723 23.656 -36.812 1 28.47 89 PRO A O 1
ATOM 764 N N . ILE A 1 90 ? -4.176 22.625 -37.781 1 31.11 90 ILE A N 1
ATOM 765 C CA . ILE A 1 90 ? -3.275 22.422 -36.656 1 31.11 90 ILE A CA 1
ATOM 766 C C . ILE A 1 90 ? -2.977 23.766 -35.969 1 31.11 90 ILE A C 1
ATOM 768 O O . ILE A 1 90 ? -1.934 24.375 -36.219 1 31.11 90 ILE A O 1
ATOM 772 N N . GLY A 1 91 ? -3.814 24.797 -36.25 1 25.78 91 GLY A N 1
ATOM 773 C CA . GLY A 1 91 ? -3.375 25.922 -35.438 1 25.78 91 GLY A CA 1
ATOM 774 C C . GLY A 1 91 ? -3.105 25.547 -33.969 1 25.78 91 GLY A C 1
ATOM 775 O O . GLY A 1 91 ? -1.95 25.422 -33.562 1 25.78 91 GLY A O 1
ATOM 776 N N . ASN A 1 92 ? -4.023 26.203 -33.125 1 25.25 92 ASN A N 1
ATOM 777 C CA . ASN A 1 92 ? -3.732 26.453 -31.734 1 25.25 92 ASN A CA 1
ATOM 778 C C . ASN A 1 92 ? -3.584 25.156 -30.953 1 25.25 92 ASN A C 1
ATOM 780 O O . ASN A 1 92 ? -3.836 24.078 -31.484 1 25.25 92 ASN A O 1
ATOM 784 N N . GLY A 1 93 ? -4.191 25.141 -29.703 1 24.97 93 GLY A N 1
ATOM 785 C CA . GLY A 1 93 ? -3.967 24.453 -28.438 1 24.97 93 GLY A CA 1
ATOM 786 C C . GLY A 1 93 ? -4.43 23.016 -28.438 1 24.97 93 GLY A C 1
ATOM 787 O O . GLY A 1 93 ? -5.598 22.734 -28.703 1 24.97 93 GLY A O 1
ATOM 788 N N . ILE A 1 94 ? -3.74 22.203 -29.234 1 28.61 94 ILE A N 1
ATOM 789 C CA . ILE A 1 94 ? -4.016 20.781 -29.047 1 28.61 94 ILE A CA 1
ATOM 790 C C . ILE A 1 94 ? -4.266 20.484 -27.578 1 28.61 94 ILE A C 1
ATOM 792 O O . ILE A 1 94 ? -3.395 20.734 -26.734 1 28.61 94 ILE A O 1
ATOM 796 N N . ILE A 1 95 ? -5.457 20.812 -27.156 1 26.56 95 ILE A N 1
ATOM 797 C CA . ILE A 1 95 ? -5.781 20.406 -25.797 1 26.56 95 ILE A CA 1
ATOM 798 C C . ILE A 1 95 ? -5.535 18.906 -25.641 1 26.56 95 ILE A C 1
ATOM 800 O O . ILE A 1 95 ? -6.156 18.094 -26.328 1 26.56 95 ILE A O 1
ATOM 804 N N . LEU A 1 96 ? -4.289 18.562 -25.641 1 27.34 96 LEU A N 1
ATOM 805 C CA . LEU A 1 96 ? -3.965 17.219 -25.156 1 27.34 96 LEU A CA 1
ATOM 806 C C . LEU A 1 96 ? -4.855 16.828 -23.984 1 27.34 96 LEU A C 1
ATOM 808 O O . LEU A 1 96 ? -4.84 17.5 -22.938 1 27.34 96 LEU A O 1
ATOM 812 N N . LEU A 1 97 ? -6.109 16.719 -24.312 1 28.05 97 LEU A N 1
ATOM 813 C CA . LEU A 1 97 ? -6.844 16.141 -23.203 1 28.05 97 LEU A CA 1
ATOM 814 C C . LEU A 1 97 ? -6.02 15.062 -22.5 1 28.05 97 LEU A C 1
ATOM 816 O O . LEU A 1 97 ? -5.578 14.102 -23.141 1 28.05 97 LEU A O 1
ATOM 820 N N . GLY A 1 98 ? -4.992 15.508 -21.906 1 29.5 98 GLY A N 1
ATOM 821 C CA . GLY A 1 98 ? -4.406 14.57 -20.953 1 29.5 98 GLY A CA 1
ATOM 822 C C . GLY A 1 98 ? -5.387 13.523 -20.469 1 29.5 98 GLY A C 1
ATOM 823 O O . GLY A 1 98 ? -6.402 13.852 -19.844 1 29.5 98 GLY A O 1
ATOM 824 N N . PHE A 1 99 ? -5.891 12.656 -21.391 1 30.56 99 PHE A N 1
ATOM 825 C CA . PHE A 1 99 ? -6.641 11.484 -20.953 1 30.56 99 PHE A CA 1
ATOM 826 C C . PHE A 1 99 ? -6.117 10.977 -19.609 1 30.56 99 PHE A C 1
ATOM 828 O O . PHE A 1 99 ? -4.984 10.5 -19.516 1 30.56 99 PHE A O 1
ATOM 835 N N . GLU A 1 100 ? -6.156 11.672 -18.656 1 35.22 100 GLU A N 1
ATOM 836 C CA . GLU A 1 100 ? -5.977 11.062 -17.328 1 35.22 100 GLU A CA 1
ATOM 837 C C . GLU A 1 100 ? -6.703 9.727 -17.234 1 35.22 100 GLU A C 1
ATOM 839 O O . GLU A 1 100 ? -7.934 9.68 -17.234 1 35.22 100 GLU A O 1
ATOM 844 N N . GLY A 1 101 ? -6.527 8.797 -18.109 1 37.84 101 GLY A N 1
ATOM 845 C CA . GLY A 1 101 ? -7.09 7.457 -18.016 1 37.84 101 GLY A CA 1
ATOM 846 C C . GLY A 1 101 ? -7.293 7 -16.578 1 37.84 101 GLY A C 1
ATOM 847 O O . GLY A 1 101 ? -6.34 6.965 -15.797 1 37.84 101 GLY A O 1
ATOM 848 N N . SER A 1 102 ? -8.383 7.484 -15.969 1 44.78 102 SER A N 1
ATOM 849 C CA . SER A 1 102 ? -8.773 6.836 -14.727 1 44.78 102 SER A CA 1
ATOM 850 C C . SER A 1 102 ? -8.422 5.352 -14.742 1 44.78 102 SER A C 1
ATOM 852 O O . SER A 1 102 ? -8.695 4.656 -15.719 1 44.78 102 SER A O 1
ATOM 854 N N . SER A 1 103 ? -7.457 4.902 -14.031 1 61.81 103 SER A N 1
ATOM 855 C CA . SER A 1 103 ? -7.027 3.516 -13.906 1 61.81 103 SER A CA 1
ATOM 856 C C . SER A 1 103 ? -8.219 2.574 -13.805 1 61.81 103 SER A C 1
ATOM 858 O O . SER A 1 103 ? -9.125 2.793 -12.992 1 61.81 103 SER A O 1
ATOM 860 N N . ARG A 1 104 ? -8.633 1.84 -14.836 1 82.25 104 ARG A N 1
ATOM 861 C CA . ARG A 1 104 ? -9.625 0.771 -14.898 1 82.25 104 ARG A CA 1
ATOM 862 C C . ARG A 1 104 ? -9.461 -0.197 -13.734 1 82.25 104 ARG A C 1
ATOM 864 O O . ARG A 1 104 ? -10.43 -0.794 -13.273 1 82.25 104 ARG A O 1
ATOM 871 N N . LEU A 1 105 ? -8.32 -0.181 -13.164 1 93.19 105 LEU A N 1
ATOM 872 C CA . LEU A 1 105 ? -8.039 -1.157 -12.117 1 93.19 105 LEU A CA 1
ATOM 873 C C . LEU A 1 105 ? -8.219 -0.536 -10.734 1 93.19 105 LEU A C 1
ATOM 875 O O . LEU A 1 105 ? -7.641 0.516 -10.445 1 93.19 105 LEU A O 1
ATOM 879 N N . LEU A 1 106 ? -9.141 -1.09 -9.992 1 96.5 106 LEU A N 1
ATOM 880 C CA . LEU A 1 106 ? -9.117 -0.867 -8.555 1 96.5 106 LEU A CA 1
ATOM 881 C C . LEU A 1 106 ? -8.172 -1.852 -7.867 1 96.5 106 LEU A C 1
ATOM 883 O O . LEU A 1 106 ? -8.266 -3.061 -8.094 1 96.5 106 LEU A O 1
ATOM 887 N N . PHE A 1 107 ? -7.258 -1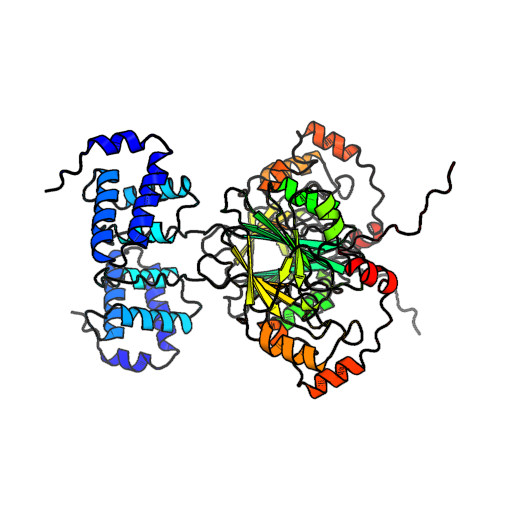.354 -7.141 1 98.12 107 PHE A N 1
ATOM 888 C CA . PHE A 1 107 ? -6.305 -2.178 -6.406 1 98.12 107 PHE A CA 1
ATOM 889 C C . PHE A 1 107 ? -6.285 -1.799 -4.93 1 98.12 107 PHE A C 1
ATOM 891 O O . PHE A 1 107 ? -6.188 -0.618 -4.59 1 98.12 107 PHE A O 1
ATOM 898 N N . ARG A 1 108 ? -6.434 -2.852 -4.031 1 98.69 108 ARG A N 1
ATOM 899 C CA . ARG A 1 108 ? -6.254 -2.688 -2.592 1 98.69 108 ARG A CA 1
ATOM 900 C C . ARG A 1 108 ? -5.344 -3.773 -2.027 1 98.69 108 ARG A C 1
ATOM 902 O O . ARG A 1 108 ? -5.527 -4.957 -2.312 1 98.69 108 ARG A O 1
ATOM 909 N N . GLN A 1 109 ? -4.336 -3.33 -1.283 1 98.75 109 GLN A N 1
ATOM 910 C CA . GLN A 1 109 ? -3.52 -4.211 -0.453 1 98.75 109 GLN A CA 1
ATOM 911 C C . GLN A 1 109 ? -3.998 -4.199 0.996 1 98.75 109 GLN A C 1
ATOM 913 O O . GLN A 1 109 ? -4.141 -3.135 1.601 1 98.75 109 GLN A O 1
ATOM 918 N N . LEU A 1 110 ? -4.312 -5.367 1.517 1 98.75 110 LEU A N 1
ATOM 919 C CA . LEU A 1 110 ? -4.785 -5.531 2.887 1 98.75 110 LEU A CA 1
ATOM 920 C C . LEU A 1 110 ? -3.793 -6.352 3.709 1 98.75 110 LEU A C 1
ATOM 922 O O . LEU A 1 110 ? -3.086 -7.203 3.168 1 98.75 110 LEU A O 1
ATOM 926 N N . PHE A 1 111 ? -3.768 -6.035 5.008 1 98.69 111 PHE A N 1
ATOM 927 C CA . PHE A 1 111 ? -2.748 -6.664 5.84 1 98.69 111 PHE A CA 1
ATOM 928 C C . PHE A 1 111 ? -3.381 -7.352 7.047 1 98.69 111 PHE A C 1
ATOM 930 O O . PHE A 1 111 ? -4.195 -6.754 7.75 1 98.69 111 PHE A O 1
ATOM 937 N N . GLU A 1 112 ? -3.078 -8.609 7.223 1 97.94 112 GLU A N 1
ATOM 938 C CA . GLU A 1 112 ? -3.402 -9.336 8.445 1 97.94 112 GLU A CA 1
ATOM 939 C C . GLU A 1 112 ? -2.203 -9.398 9.383 1 97.94 112 GLU A C 1
ATOM 941 O O . GLU A 1 112 ? -1.163 -9.961 9.039 1 97.94 112 GLU A O 1
ATOM 946 N N . LYS A 1 113 ? -2.318 -8.914 10.562 1 95.38 113 LYS A N 1
ATOM 947 C CA . LYS A 1 113 ? -1.222 -8.57 11.461 1 95.38 113 LYS A CA 1
ATOM 948 C C . LYS A 1 113 ? -0.589 -9.82 12.062 1 95.38 113 LYS A C 1
ATOM 950 O O . LYS A 1 113 ? 0.635 -9.914 12.172 1 95.38 113 LYS A O 1
ATOM 955 N N . GLU A 1 114 ? -1.339 -10.781 12.406 1 94.94 114 GLU A N 1
ATOM 956 C CA . GLU A 1 114 ? -0.84 -11.906 13.18 1 94.94 114 GLU A CA 1
ATOM 957 C C . GLU A 1 114 ? 0.102 -12.773 12.352 1 94.94 114 GLU A C 1
ATOM 959 O O . GLU A 1 114 ? 1.19 -13.133 12.812 1 94.94 114 GLU A O 1
ATOM 964 N N . SER A 1 115 ? -0.278 -13.062 11.141 1 95.75 115 SER A N 1
ATOM 965 C CA . SER A 1 115 ? 0.552 -13.906 10.281 1 95.75 115 SER A CA 1
ATOM 966 C C . SER A 1 115 ? 1.389 -13.062 9.328 1 95.75 115 SER A C 1
ATOM 968 O O . SER A 1 115 ? 2.16 -13.602 8.531 1 95.75 115 SER A O 1
ATOM 970 N N . ALA A 1 116 ? 1.234 -11.719 9.414 1 97.12 116 ALA A N 1
ATOM 971 C CA . ALA A 1 116 ? 1.95 -10.805 8.531 1 97.12 116 ALA A CA 1
ATOM 972 C C . ALA A 1 116 ? 1.673 -11.125 7.066 1 97.12 116 ALA A C 1
ATOM 974 O O . ALA A 1 116 ? 2.602 -11.234 6.262 1 97.12 116 ALA A O 1
ATOM 975 N N . THR A 1 117 ? 0.384 -11.312 6.766 1 98.44 117 THR A N 1
ATOM 976 C CA . THR A 1 117 ? -0.035 -11.742 5.434 1 98.44 117 THR A CA 1
ATOM 977 C C . THR A 1 117 ? -0.689 -10.586 4.68 1 98.44 117 THR A C 1
ATOM 979 O O . THR A 1 117 ? -1.488 -9.836 5.246 1 98.44 117 THR A O 1
ATOM 982 N N . TYR A 1 118 ? -0.291 -10.461 3.436 1 98.81 118 TYR A N 1
ATOM 983 C CA . TYR A 1 118 ? -0.98 -9.523 2.555 1 98.81 118 TYR A CA 1
ATOM 984 C C . TYR A 1 118 ? -2.072 -10.234 1.758 1 98.81 118 TYR A C 1
ATOM 986 O O . TYR A 1 118 ? -1.88 -11.359 1.292 1 98.81 118 TYR A O 1
ATOM 994 N N . THR A 1 119 ? -3.227 -9.617 1.684 1 98.94 119 THR A N 1
ATOM 995 C CA . THR A 1 119 ? -4.332 -9.953 0.794 1 98.94 119 THR A CA 1
ATOM 996 C C . THR A 1 119 ? -4.539 -8.867 -0.251 1 98.94 119 THR A C 1
ATOM 998 O O . THR A 1 119 ? -4.453 -7.676 0.061 1 98.94 119 THR A O 1
ATOM 1001 N N . TYR A 1 120 ? -4.777 -9.289 -1.482 1 98.94 120 TYR A N 1
ATOM 1002 C CA . TYR A 1 120 ? -4.887 -8.305 -2.553 1 98.94 120 TYR A CA 1
ATOM 1003 C C . TYR A 1 120 ? -6.266 -8.359 -3.201 1 98.94 120 TYR A C 1
ATOM 1005 O O . TYR A 1 120 ? -6.742 -9.438 -3.572 1 98.94 120 TYR A O 1
ATOM 1013 N N . LEU A 1 121 ? -6.906 -7.16 -3.301 1 98.94 121 LEU A N 1
ATOM 1014 C CA . LEU A 1 121 ? -8.188 -6.992 -3.979 1 98.94 121 LEU A CA 1
ATOM 1015 C C . LEU A 1 121 ? -8.008 -6.266 -5.309 1 98.94 121 LEU A C 1
ATOM 1017 O O . LEU A 1 121 ? -7.414 -5.188 -5.355 1 98.94 121 LEU A O 1
ATOM 1021 N N . LEU A 1 122 ? -8.375 -6.93 -6.379 1 98.69 122 LEU A N 1
ATOM 1022 C CA . LEU A 1 122 ? -8.375 -6.324 -7.707 1 98.69 122 LEU A CA 1
ATOM 1023 C C . LEU A 1 122 ? -9.781 -6.32 -8.305 1 98.69 122 LEU A C 1
ATOM 1025 O O . LEU A 1 122 ? -10.523 -7.297 -8.164 1 98.69 122 LEU A O 1
ATOM 1029 N N . ALA A 1 123 ? -10.125 -5.234 -9 1 98.62 123 ALA A N 1
ATOM 1030 C CA . ALA A 1 123 ? -11.43 -5.152 -9.656 1 98.62 123 ALA A CA 1
ATOM 1031 C C . ALA A 1 123 ? -11.359 -4.305 -10.922 1 98.62 123 ALA A C 1
ATOM 1033 O O . ALA A 1 123 ? -10.516 -3.414 -11.031 1 98.62 123 ALA A O 1
ATOM 1034 N N . ASP A 1 124 ? -12.203 -4.648 -11.805 1 97.06 124 ASP A N 1
ATOM 1035 C CA . ASP A 1 124 ? -12.375 -3.852 -13.016 1 97.06 124 ASP A CA 1
ATOM 1036 C C . ASP A 1 124 ? -13.516 -2.854 -12.852 1 97.06 124 ASP A C 1
ATOM 1038 O O . ASP A 1 124 ? -14.688 -3.203 -13.039 1 97.06 124 ASP A O 1
ATOM 1042 N N . LEU A 1 125 ? -13.133 -1.604 -12.672 1 94.38 125 LEU A N 1
ATOM 1043 C CA . LEU A 1 125 ? -14.133 -0.577 -12.391 1 94.38 125 LEU A CA 1
ATOM 1044 C C . LEU A 1 125 ? -14.867 -0.167 -13.664 1 94.38 125 LEU A C 1
ATOM 1046 O O . LEU A 1 125 ? -15.93 0.452 -13.602 1 94.38 125 LEU A O 1
ATOM 1050 N N . ALA A 1 126 ? -14.281 -0.461 -14.766 1 90.5 126 ALA A N 1
ATOM 1051 C CA . ALA A 1 126 ? -14.875 -0.054 -16.031 1 90.5 126 ALA A CA 1
ATOM 1052 C C . ALA A 1 126 ? -15.984 -1.018 -16.469 1 90.5 126 ALA A C 1
ATOM 1054 O O . ALA A 1 126 ? -16.797 -0.695 -17.328 1 90.5 126 ALA A O 1
ATOM 1055 N N . HIS A 1 127 ? -15.945 -2.188 -15.914 1 93.69 127 HIS A N 1
ATOM 1056 C CA . HIS A 1 127 ? -17 -3.164 -16.172 1 93.69 127 HIS A CA 1
ATOM 1057 C C . HIS A 1 127 ? -18.266 -2.83 -15.391 1 93.69 127 HIS A C 1
ATOM 1059 O O . HIS A 1 127 ? -18.188 -2.426 -14.234 1 93.69 127 HIS A O 1
ATOM 1065 N N . PRO A 1 128 ? -19.406 -3.016 -15.938 1 94.12 128 PRO A N 1
ATOM 1066 C CA . PRO A 1 128 ? -20.641 -2.645 -15.266 1 94.12 128 PRO A CA 1
ATOM 1067 C C . PRO A 1 128 ? -20.859 -3.393 -13.945 1 94.12 128 PRO A C 1
ATOM 1069 O O . PRO A 1 128 ? -21.406 -2.834 -13 1 94.12 128 PRO A O 1
ATOM 1072 N N . GLU A 1 129 ? -20.422 -4.594 -13.938 1 96.5 129 GLU A N 1
ATOM 1073 C CA . GLU A 1 129 ? -20.609 -5.387 -12.727 1 96.5 129 GLU A CA 1
ATOM 1074 C C . GLU A 1 129 ? -19.453 -5.215 -11.758 1 96.5 129 GLU A C 1
ATOM 1076 O O . GLU A 1 129 ? -19.469 -5.746 -10.648 1 96.5 129 GLU A O 1
ATOM 1081 N N . LYS A 1 130 ? -18.391 -4.613 -12.133 1 97.88 130 LYS A N 1
ATOM 1082 C CA . LYS A 1 130 ? -17.188 -4.379 -11.336 1 97.88 130 LYS A CA 1
ATOM 1083 C C . LYS A 1 130 ? -16.688 -5.676 -10.719 1 97.88 130 LYS A C 1
ATOM 1085 O O . LYS A 1 130 ? -16.469 -5.75 -9.508 1 97.88 130 LYS A O 1
ATOM 1090 N N . PRO A 1 131 ? -16.453 -6.664 -11.555 1 98.69 131 PRO A N 1
ATOM 1091 C CA . PRO A 1 131 ? -15.977 -7.945 -11.031 1 98.69 131 PRO A CA 1
ATOM 1092 C C . PRO A 1 131 ? -14.625 -7.832 -10.328 1 98.69 131 PRO A C 1
ATOM 1094 O O . PRO A 1 131 ? -13.758 -7.074 -10.773 1 98.69 131 PRO A O 1
ATOM 1097 N N . ALA A 1 132 ? -14.508 -8.594 -9.227 1 98.81 132 ALA A N 1
ATOM 1098 C CA . ALA A 1 132 ? -13.32 -8.5 -8.383 1 98.81 132 ALA A CA 1
ATOM 1099 C C . ALA A 1 132 ? -12.758 -9.883 -8.062 1 98.81 132 ALA A C 1
ATOM 1101 O O . ALA A 1 132 ? -13.484 -10.875 -8.094 1 98.81 132 ALA A O 1
ATOM 1102 N N . VAL A 1 133 ? -11.477 -9.906 -7.824 1 98.88 133 VAL A N 1
ATOM 1103 C CA . VAL A 1 133 ? -10.805 -11.109 -7.34 1 98.88 133 VAL A CA 1
ATOM 1104 C C . VAL A 1 133 ? -10.031 -10.789 -6.066 1 98.88 133 VAL A C 1
ATOM 1106 O O . VAL A 1 133 ? -9.57 -9.656 -5.883 1 98.88 133 VAL A O 1
ATOM 1109 N N . LEU A 1 134 ? -9.969 -11.711 -5.191 1 98.88 134 LEU A N 1
ATOM 1110 C CA . LEU A 1 134 ? -9.25 -11.609 -3.928 1 98.88 134 LEU A CA 1
ATOM 1111 C C . LEU A 1 134 ? -8.133 -12.648 -3.848 1 98.88 134 LEU A C 1
ATOM 1113 O O . LEU A 1 134 ? -8.391 -13.844 -3.969 1 98.88 134 LEU A O 1
ATOM 1117 N N . VAL A 1 135 ? -6.891 -12.18 -3.672 1 98.94 135 VAL A N 1
ATOM 1118 C CA . VAL A 1 135 ? -5.73 -13.07 -3.664 1 98.94 135 VAL A CA 1
ATOM 1119 C C . VAL A 1 135 ? -5.258 -13.289 -2.229 1 98.94 135 VAL A C 1
ATOM 1121 O O . VAL A 1 135 ? -5.004 -12.328 -1.496 1 98.94 135 VAL A O 1
ATOM 1124 N N . ASP A 1 136 ? -5.16 -14.516 -1.783 1 98.81 136 ASP A N 1
ATOM 1125 C CA . ASP A 1 136 ? -4.598 -14.977 -0.52 1 98.81 136 ASP A CA 1
ATOM 1126 C C . ASP A 1 136 ? -5.375 -14.422 0.669 1 98.81 136 ASP A C 1
ATOM 1128 O O . ASP A 1 136 ? -4.785 -13.836 1.583 1 98.81 136 ASP A O 1
ATOM 1132 N N . PRO A 1 137 ? -6.656 -14.625 0.701 1 98.75 137 PRO A N 1
ATOM 1133 C CA . PRO A 1 137 ? -7.422 -14.203 1.878 1 98.75 137 PRO A CA 1
ATOM 1134 C C . PRO A 1 137 ? -7.094 -15.031 3.121 1 98.75 137 PRO A C 1
ATOM 1136 O O . PRO A 1 137 ? -6.668 -16.188 3.006 1 98.75 137 PRO A O 1
ATOM 1139 N N . VAL A 1 138 ? -7.238 -14.43 4.242 1 98.62 138 VAL A N 1
ATOM 1140 C CA . VAL A 1 138 ? -7 -15.07 5.531 1 98.62 138 VAL A CA 1
ATOM 1141 C C . VAL A 1 138 ? -8.32 -15.242 6.273 1 98.62 138 VAL A C 1
ATOM 1143 O O . VAL A 1 138 ? -9.172 -14.344 6.258 1 98.62 138 VAL A O 1
ATOM 1146 N N . ASP A 1 139 ? -8.5 -16.328 6.895 1 97.75 139 ASP A N 1
ATOM 1147 C CA . ASP A 1 139 ? -9.758 -16.641 7.559 1 97.75 139 ASP A CA 1
ATOM 1148 C C . ASP A 1 139 ? -10.125 -15.57 8.586 1 97.75 139 ASP A C 1
ATOM 1150 O O . ASP A 1 139 ? -11.273 -15.125 8.648 1 97.75 139 ASP A O 1
ATOM 1154 N N . LYS A 1 140 ? -9.172 -15.039 9.297 1 97.5 140 LYS A N 1
ATOM 1155 C CA . LYS A 1 140 ? -9.383 -14.117 10.406 1 97.5 140 LYS A CA 1
ATOM 1156 C C . LYS A 1 140 ? -9.82 -12.742 9.898 1 97.5 140 LYS A C 1
ATOM 1158 O O . LYS A 1 140 ? -10.32 -11.922 10.664 1 97.5 140 LYS A O 1
ATOM 1163 N N . THR A 1 141 ? -9.641 -12.461 8.602 1 98.44 141 THR A N 1
ATOM 1164 C CA . THR A 1 141 ? -9.945 -11.125 8.109 1 98.44 141 THR A CA 1
ATOM 1165 C C . THR A 1 141 ? -11 -11.18 7.012 1 98.44 141 THR A C 1
ATOM 1167 O O . THR A 1 141 ? -11.156 -10.227 6.242 1 98.44 141 THR A O 1
ATOM 1170 N N . VAL A 1 142 ? -11.766 -12.219 6.961 1 98.5 142 VAL A N 1
ATOM 1171 C CA . VAL A 1 142 ? -12.781 -12.406 5.926 1 98.5 142 VAL A CA 1
ATOM 1172 C C . VAL A 1 142 ? -13.836 -11.305 6.035 1 98.5 142 VAL A C 1
ATOM 1174 O O . VAL A 1 142 ? -14.219 -10.703 5.027 1 98.5 142 VAL A O 1
ATOM 1177 N N . ASP A 1 143 ? -14.297 -11.062 7.242 1 98.31 143 ASP A N 1
ATOM 1178 C CA . ASP A 1 143 ? -15.352 -10.062 7.426 1 98.31 143 ASP A CA 1
ATOM 1179 C C . ASP A 1 143 ? -14.867 -8.68 6.992 1 98.31 143 ASP A C 1
ATOM 1181 O O . ASP A 1 143 ? -15.625 -7.91 6.395 1 98.31 143 ASP A O 1
ATOM 1185 N N . ARG A 1 144 ? -13.641 -8.414 7.328 1 98.31 144 ARG A N 1
ATOM 1186 C CA . ARG A 1 144 ? -13.047 -7.148 6.906 1 98.31 144 ARG A CA 1
ATOM 1187 C C . ARG A 1 144 ? -13.039 -7.027 5.387 1 98.31 144 ARG A C 1
ATOM 1189 O O . ARG A 1 144 ? -13.461 -6.004 4.836 1 98.31 144 ARG A O 1
ATOM 1196 N N . ASP A 1 145 ? -12.602 -8.016 4.758 1 98.62 145 ASP A N 1
ATOM 1197 C CA . ASP A 1 145 ? -12.453 -8.016 3.307 1 98.62 145 ASP A CA 1
ATOM 1198 C C . ASP A 1 145 ? -13.812 -7.902 2.621 1 98.62 145 ASP A C 1
ATOM 1200 O O . ASP A 1 145 ? -13.977 -7.145 1.661 1 98.62 145 ASP A O 1
ATOM 1204 N N . LEU A 1 146 ? -14.75 -8.609 3.115 1 98.56 146 LEU A N 1
ATOM 1205 C CA . LEU A 1 146 ? -16.078 -8.594 2.518 1 98.56 146 LEU A CA 1
ATOM 1206 C C . LEU A 1 146 ? -16.766 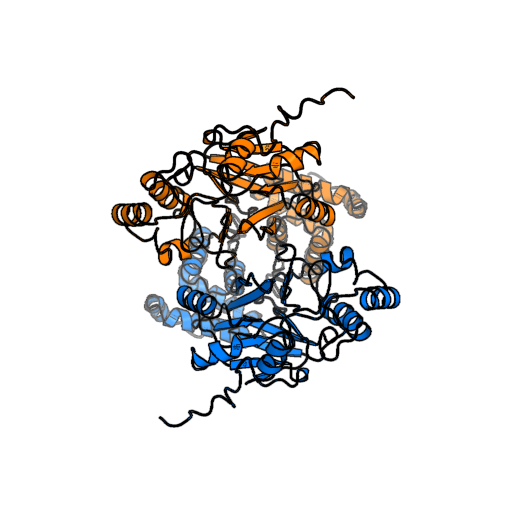-7.246 2.732 1 98.56 146 LEU A C 1
ATOM 1208 O O . LEU A 1 146 ? -17.5 -6.77 1.863 1 98.56 146 LEU A O 1
ATOM 1212 N N . SER A 1 147 ? -16.547 -6.68 3.873 1 98.06 147 SER A N 1
ATOM 1213 C CA . SER A 1 147 ? -17.094 -5.348 4.125 1 98.06 147 SER A CA 1
ATOM 1214 C C . SER A 1 147 ? -16.531 -4.328 3.141 1 98.06 147 SER A C 1
ATOM 1216 O O . SER A 1 147 ? -17.266 -3.459 2.658 1 98.06 147 SER A O 1
ATOM 1218 N N . LEU A 1 148 ? -15.273 -4.438 2.898 1 98.44 148 LEU A N 1
ATOM 1219 C CA . LEU A 1 148 ? -14.648 -3.537 1.936 1 98.44 148 LEU A CA 1
ATOM 1220 C C . LEU A 1 148 ? -15.258 -3.713 0.549 1 98.44 148 LEU A C 1
ATOM 1222 O O . LEU A 1 148 ? -15.555 -2.73 -0.134 1 98.44 148 LEU A O 1
ATOM 1226 N N . ILE A 1 149 ? -15.391 -4.898 0.143 1 98.44 149 ILE A N 1
ATOM 1227 C CA . ILE A 1 149 ? -15.953 -5.223 -1.163 1 98.44 149 ILE A CA 1
ATOM 1228 C C . ILE A 1 149 ? -17.359 -4.648 -1.271 1 98.44 149 ILE A C 1
ATOM 1230 O O . ILE A 1 149 ? -17.734 -4.062 -2.297 1 98.44 149 ILE A O 1
ATOM 1234 N N . LYS A 1 150 ? -18.094 -4.809 -0.255 1 97.81 150 LYS A N 1
ATOM 1235 C CA . LYS A 1 150 ? -19.438 -4.262 -0.203 1 97.81 150 LYS A CA 1
ATOM 1236 C C . LYS A 1 150 ? -19.422 -2.736 -0.269 1 97.81 150 LYS A C 1
ATOM 1238 O O . LYS A 1 150 ? -20.172 -2.133 -1.043 1 97.81 150 LYS A O 1
ATOM 1243 N N . ASP A 1 151 ? -18.594 -2.125 0.561 1 97.38 151 ASP A N 1
ATOM 1244 C CA . ASP A 1 151 ? -18.469 -0.671 0.596 1 97.38 151 ASP A CA 1
ATOM 1245 C C . ASP A 1 151 ? -18.156 -0.114 -0.79 1 97.38 151 ASP A C 1
ATOM 1247 O O . ASP A 1 151 ? -18.609 0.98 -1.143 1 97.38 151 ASP A O 1
ATOM 1251 N N . LEU A 1 152 ? -17.406 -0.869 -1.553 1 97.62 152 LEU A N 1
ATOM 1252 C CA . LEU A 1 152 ? -16.922 -0.384 -2.84 1 97.62 152 LEU A CA 1
ATOM 1253 C C . LEU A 1 152 ? -17.875 -0.785 -3.967 1 97.62 152 LEU A C 1
ATOM 1255 O O . LEU A 1 152 ? -17.656 -0.424 -5.125 1 97.62 152 LEU A O 1
ATOM 1259 N N . GLY A 1 153 ? -18.844 -1.512 -3.658 1 97.5 153 GLY A N 1
ATOM 1260 C CA . GLY A 1 153 ? -19.828 -1.922 -4.645 1 97.5 153 GLY A CA 1
ATOM 1261 C C . GLY A 1 153 ? -19.281 -2.896 -5.668 1 97.5 153 GLY A C 1
ATOM 1262 O O . GLY A 1 153 ? -19.641 -2.828 -6.848 1 97.5 153 GLY A O 1
ATOM 1263 N N . LEU A 1 154 ? -18.453 -3.77 -5.262 1 98.44 154 LEU A N 1
ATOM 1264 C CA . LEU A 1 154 ? -17.812 -4.719 -6.164 1 98.44 154 LEU A CA 1
ATOM 1265 C C . LEU A 1 154 ? -18.531 -6.062 -6.145 1 98.44 154 LEU A C 1
ATOM 1267 O O . LEU A 1 154 ? -19.266 -6.363 -5.195 1 98.44 154 LEU A O 1
ATOM 1271 N N . LYS A 1 155 ? -18.297 -6.797 -7.23 1 98.62 155 LYS A N 1
ATOM 1272 C CA . LYS A 1 155 ? -18.781 -8.172 -7.293 1 98.62 155 LYS A CA 1
ATOM 1273 C C . LYS A 1 155 ? -17.625 -9.164 -7.23 1 98.62 155 LYS A C 1
ATOM 1275 O O . LYS A 1 155 ? -16.922 -9.383 -8.227 1 98.62 155 LYS A O 1
ATOM 1280 N N . LEU A 1 156 ? -17.484 -9.758 -6.105 1 98.81 156 LEU A N 1
ATOM 1281 C CA . LEU A 1 156 ? -16.422 -10.742 -5.957 1 98.81 156 LEU A CA 1
ATOM 1282 C C . LEU A 1 156 ? -16.75 -12.016 -6.727 1 98.81 156 LEU A C 1
ATOM 1284 O O . LEU A 1 156 ? -17.797 -12.625 -6.508 1 98.81 156 LEU A O 1
ATOM 1288 N N . ILE A 1 157 ? -15.852 -12.43 -7.582 1 98.75 157 ILE A N 1
ATOM 1289 C CA . ILE A 1 157 ? -16.188 -13.602 -8.391 1 98.75 157 ILE A CA 1
ATOM 1290 C C . ILE A 1 157 ? -15.195 -14.734 -8.086 1 98.75 157 ILE A C 1
ATOM 1292 O O . ILE A 1 157 ? -15.547 -15.906 -8.195 1 98.75 157 ILE A O 1
ATOM 1296 N N . TYR A 1 158 ? -13.961 -14.367 -7.695 1 98.75 158 TYR A N 1
ATOM 1297 C CA . TYR A 1 158 ? -12.969 -15.391 -7.367 1 98.75 158 TYR A CA 1
ATOM 1298 C C . TYR A 1 158 ? -12.242 -15.055 -6.07 1 98.75 158 TYR A C 1
ATOM 1300 O O . TYR A 1 158 ? -11.922 -13.891 -5.816 1 98.75 158 TYR A O 1
ATOM 1308 N N . ALA A 1 159 ? -12.031 -15.992 -5.262 1 98.69 159 ALA A N 1
ATOM 1309 C CA . ALA A 1 159 ? -11.055 -16 -4.172 1 98.69 159 ALA A CA 1
ATOM 1310 C C . ALA A 1 159 ? -9.938 -17 -4.453 1 98.69 159 ALA A C 1
ATOM 1312 O O . ALA A 1 159 ? -10.195 -18.203 -4.617 1 98.69 159 ALA A O 1
ATOM 1313 N N . MET A 1 160 ? -8.695 -16.531 -4.5 1 98.5 160 MET A N 1
ATOM 1314 C CA . MET A 1 160 ? -7.629 -17.375 -5.039 1 98.5 160 MET A CA 1
ATOM 1315 C C . MET A 1 160 ? -6.438 -17.422 -4.09 1 98.5 160 MET A C 1
ATOM 1317 O O . MET A 1 160 ? -6.234 -16.5 -3.297 1 98.5 160 MET A O 1
ATOM 1321 N N . ASN A 1 161 ? -5.676 -18.484 -4.203 1 98.69 161 ASN A N 1
ATOM 1322 C CA . ASN A 1 161 ? -4.465 -18.672 -3.408 1 98.69 161 ASN A CA 1
ATOM 1323 C C . ASN A 1 161 ? -3.238 -18.875 -4.293 1 98.69 161 ASN A C 1
ATOM 1325 O O . ASN A 1 161 ? -3.305 -19.578 -5.297 1 98.69 161 ASN A O 1
ATOM 1329 N N . THR A 1 162 ? -2.172 -18.25 -3.887 1 98.81 162 THR A N 1
ATOM 1330 C CA . THR A 1 162 ? -0.912 -18.422 -4.602 1 98.81 162 THR A CA 1
ATOM 1331 C C . THR A 1 162 ? -0.309 -19.797 -4.301 1 98.81 162 THR A C 1
ATOM 1333 O O . THR A 1 162 ? 0.435 -20.344 -5.117 1 98.81 162 THR A O 1
ATOM 1336 N N . HIS A 1 163 ? -0.534 -20.266 -3.121 1 98.38 163 HIS A N 1
ATOM 1337 C CA . HIS A 1 163 ? -0.048 -21.578 -2.676 1 98.38 163 HIS A CA 1
ATOM 1338 C C . HIS A 1 163 ? -0.801 -22.047 -1.437 1 98.38 163 HIS A C 1
ATOM 1340 O O . HIS A 1 163 ? -1.659 -21.328 -0.915 1 98.38 163 HIS A O 1
ATOM 1346 N N . VAL A 1 164 ? -0.557 -23.328 -1.106 1 97.31 164 VAL A N 1
ATOM 1347 C CA . VAL A 1 164 ? -1.081 -23.844 0.157 1 97.31 164 VAL A CA 1
ATOM 1348 C C . VAL A 1 164 ? -0.297 -23.234 1.321 1 97.31 164 VAL A C 1
ATOM 1350 O O . VAL A 1 164 ? 0.856 -23.609 1.558 1 97.31 164 VAL A O 1
ATOM 1353 N N . HIS A 1 165 ? -0.963 -22.375 2.051 1 96.56 165 HIS A N 1
ATOM 1354 C CA . HIS A 1 165 ? -0.305 -21.656 3.131 1 96.56 165 HIS A CA 1
ATOM 1355 C C . HIS A 1 165 ? -0.07 -22.547 4.34 1 96.56 165 HIS A C 1
ATOM 1357 O O . HIS A 1 165 ? -0.889 -23.422 4.637 1 96.56 165 HIS A O 1
ATOM 1363 N N . ALA A 1 166 ? 1.003 -22.266 5.086 1 94.56 166 ALA A N 1
ATOM 1364 C CA . ALA A 1 166 ? 1.328 -23.047 6.273 1 94.56 166 ALA A CA 1
ATOM 1365 C C . ALA A 1 166 ? 1.229 -22.203 7.539 1 94.56 166 ALA A C 1
ATOM 1367 O O . ALA A 1 166 ? 1.216 -22.734 8.648 1 94.56 166 ALA A O 1
ATOM 1368 N N . ASP A 1 167 ? 1.096 -20.938 7.34 1 94.56 167 ASP A N 1
ATOM 1369 C CA . ASP A 1 167 ? 1.205 -20.047 8.492 1 94.56 167 ASP A CA 1
ATOM 1370 C C . ASP A 1 167 ? -0.156 -19.453 8.867 1 94.56 167 ASP A C 1
ATOM 1372 O O . ASP A 1 167 ? -0.297 -18.812 9.906 1 94.56 167 ASP A O 1
ATOM 1376 N N . HIS A 1 168 ? -1.147 -19.688 8.008 1 96.5 168 HIS A N 1
ATOM 1377 C CA . HIS A 1 168 ? -2.518 -19.281 8.297 1 96.5 168 HIS A CA 1
ATOM 1378 C C . HIS A 1 168 ? -3.52 -20.109 7.504 1 96.5 168 HIS A C 1
ATOM 1380 O O . HIS A 1 168 ? -3.146 -20.781 6.539 1 96.5 168 HIS A O 1
ATOM 1386 N N . VAL A 1 169 ? -4.723 -20.062 7.961 1 97.12 169 VAL A N 1
ATOM 1387 C CA . VAL A 1 169 ? -5.801 -20.719 7.219 1 97.12 169 VAL A CA 1
ATOM 1388 C C . VAL A 1 169 ? -6.391 -19.734 6.211 1 97.12 169 VAL A C 1
ATOM 1390 O O . VAL A 1 169 ? -6.66 -18.578 6.543 1 97.12 169 VAL A O 1
ATOM 1393 N N . THR A 1 170 ? -6.512 -20.188 5.004 1 98.19 170 THR A N 1
ATOM 1394 C CA . THR A 1 170 ? -7.078 -19.344 3.961 1 98.19 170 THR A CA 1
ATOM 1395 C C . THR A 1 170 ? -8.539 -19 4.262 1 98.19 170 THR A C 1
ATOM 1397 O O . THR A 1 170 ? -9.25 -19.828 4.848 1 98.19 170 THR A O 1
ATOM 1400 N N . GLY A 1 171 ? -8.992 -17.797 3.809 1 98.06 171 GLY A N 1
ATOM 1401 C CA . GLY A 1 171 ? -10.375 -17.391 3.973 1 98.06 171 GLY A CA 1
ATOM 1402 C C . GLY A 1 171 ? -11.273 -17.844 2.836 1 98.06 171 GLY A C 1
ATOM 1403 O O . GLY A 1 171 ? -12.469 -17.547 2.822 1 98.06 171 GLY A O 1
ATOM 1404 N N . THR A 1 172 ? -10.766 -18.594 1.9 1 97.31 172 THR A N 1
ATOM 1405 C CA . THR A 1 172 ? -11.492 -18.922 0.679 1 97.31 172 THR A CA 1
ATOM 1406 C C . THR A 1 172 ? -12.75 -19.719 1 1 97.31 172 THR A C 1
ATOM 1408 O O . THR A 1 172 ? -13.828 -19.422 0.471 1 97.31 172 THR A O 1
ATOM 1411 N N . GLY A 1 173 ? -12.602 -20.703 1.841 1 95.94 173 GLY A N 1
ATOM 1412 C CA . GLY A 1 173 ? -13.766 -21.484 2.219 1 95.94 173 GLY A CA 1
ATOM 1413 C C . GLY A 1 173 ? -14.867 -20.656 2.861 1 95.94 173 GLY A C 1
ATOM 1414 O O . GLY A 1 173 ? -16.031 -20.766 2.488 1 95.94 173 GLY A O 1
ATOM 1415 N N . LEU A 1 174 ? -14.484 -19.844 3.814 1 97.12 174 LEU A N 1
ATOM 1416 C CA . LEU A 1 174 ? -15.445 -18.984 4.504 1 97.12 174 LEU A CA 1
ATOM 1417 C C . LEU A 1 174 ? -16.109 -18.016 3.531 1 97.12 174 LEU A C 1
ATOM 1419 O O . LEU A 1 174 ? -17.312 -17.781 3.607 1 97.12 174 LEU A O 1
ATOM 1423 N N . ILE A 1 175 ? -15.391 -17.484 2.617 1 98.12 175 ILE A N 1
ATOM 1424 C CA . ILE A 1 175 ? -15.891 -16.516 1.646 1 98.12 175 ILE A CA 1
ATOM 1425 C C . ILE A 1 175 ? -16.938 -17.188 0.748 1 98.12 175 ILE A C 1
ATOM 1427 O O . ILE A 1 175 ? -18 -16.625 0.505 1 98.12 175 ILE A O 1
ATOM 1431 N N . LYS A 1 176 ? -16.656 -18.344 0.298 1 96.31 176 LYS A N 1
ATOM 1432 C CA . LYS A 1 176 ? -17.594 -19.094 -0.547 1 96.31 176 LYS A CA 1
ATOM 1433 C C . LYS A 1 176 ? -18.891 -19.359 0.187 1 96.31 176 LYS A C 1
ATOM 1435 O O . LYS A 1 176 ? -19.969 -19.406 -0.429 1 96.31 176 LYS A O 1
ATOM 1440 N N . GLY A 1 177 ? -18.75 -19.578 1.407 1 95.31 177 GLY A N 1
ATOM 1441 C CA . GLY A 1 177 ? -19.938 -19.812 2.211 1 95.31 177 GLY A CA 1
ATOM 1442 C C . GLY A 1 177 ? -20.797 -18.562 2.379 1 95.31 177 GLY A C 1
ATOM 1443 O O . GLY A 1 177 ? -22.016 -18.656 2.471 1 95.31 177 GLY A O 1
ATOM 1444 N N . LYS A 1 178 ? -20.219 -17.453 2.361 1 96.5 178 LYS A N 1
ATOM 1445 C CA . LYS A 1 178 ? -20.906 -16.203 2.658 1 96.5 178 LYS A CA 1
ATOM 1446 C C . LYS A 1 178 ? -21.453 -15.555 1.386 1 96.5 178 LYS A C 1
ATOM 1448 O O . LYS A 1 178 ? -22.438 -14.828 1.423 1 96.5 178 LYS A O 1
ATOM 1453 N N . ILE A 1 179 ? -20.734 -15.742 0.317 1 96.44 179 ILE A N 1
ATOM 1454 C CA . ILE A 1 179 ? -21.125 -15.125 -0.943 1 96.44 179 ILE A CA 1
ATOM 1455 C C . ILE A 1 179 ? -21.375 -16.203 -1.992 1 96.44 179 ILE A C 1
ATOM 1457 O O . ILE A 1 179 ? -20.453 -16.656 -2.668 1 96.44 179 ILE A O 1
ATOM 1461 N N . PRO A 1 180 ? -22.625 -16.438 -2.293 1 94.62 180 PRO A N 1
ATOM 1462 C CA . PRO A 1 180 ? -22.922 -17.438 -3.314 1 94.62 180 PRO A CA 1
ATOM 1463 C C . PRO A 1 180 ? -22.375 -17.062 -4.691 1 94.62 180 PRO A C 1
ATOM 1465 O O . PRO A 1 180 ? -22.422 -15.898 -5.078 1 94.62 180 PRO A O 1
ATOM 1468 N N . GLY A 1 181 ? -21.812 -18.047 -5.289 1 95.75 181 GLY A N 1
ATOM 1469 C CA . GLY A 1 181 ? -21.344 -17.812 -6.648 1 95.75 181 GLY A CA 1
ATOM 1470 C C . GLY A 1 181 ? -19.844 -17.609 -6.746 1 95.75 181 GLY A C 1
ATOM 1471 O O . GLY A 1 181 ? -19.266 -17.781 -7.816 1 95.75 181 GLY A O 1
ATOM 1472 N N . VAL A 1 182 ? -19.266 -17.188 -5.672 1 98 182 VAL A N 1
ATOM 1473 C CA . VAL A 1 182 ? -17.812 -17.016 -5.672 1 98 182 VAL A CA 1
ATOM 1474 C C . VAL A 1 182 ? -17.125 -18.359 -5.824 1 98 182 VAL A C 1
ATOM 1476 O O . VAL A 1 182 ? -17.547 -19.359 -5.215 1 98 182 VAL A O 1
ATOM 1479 N N . LYS A 1 183 ? -16.109 -18.453 -6.633 1 98.25 183 LYS A N 1
ATOM 1480 C CA . LYS A 1 183 ? -15.359 -19.688 -6.828 1 98.25 183 LYS A CA 1
ATOM 1481 C C . LYS A 1 183 ? -13.938 -19.547 -6.289 1 98.25 183 LYS A C 1
ATOM 1483 O O . LYS A 1 183 ? -13.32 -18.484 -6.395 1 98.25 183 LYS A O 1
ATOM 1488 N N . SER A 1 184 ? -13.461 -20.641 -5.75 1 97.94 184 SER A N 1
ATOM 1489 C CA . SER A 1 184 ? -12.078 -20.688 -5.297 1 97.94 184 SER A CA 1
ATOM 1490 C C . SER A 1 184 ? -11.141 -21.141 -6.418 1 97.94 184 SER A C 1
ATOM 1492 O O . SER A 1 184 ? -11.523 -21.938 -7.273 1 97.94 184 SER A O 1
ATOM 1494 N N . ILE A 1 185 ? -9.945 -20.578 -6.438 1 98.44 185 ILE A N 1
ATOM 1495 C CA . ILE A 1 185 ? -8.938 -20.922 -7.441 1 98.44 185 ILE A CA 1
ATOM 1496 C C . ILE A 1 185 ? -7.625 -21.281 -6.75 1 98.44 185 ILE A C 1
ATOM 1498 O O . ILE A 1 185 ? -7.215 -20.625 -5.793 1 98.44 185 ILE A O 1
ATOM 1502 N N . ILE A 1 186 ? -6.973 -22.297 -7.223 1 98.06 186 ILE A N 1
ATOM 1503 C CA . ILE A 1 186 ? -5.617 -22.641 -6.809 1 98.06 186 ILE A CA 1
ATOM 1504 C C . ILE A 1 186 ? -4.934 -23.453 -7.906 1 98.06 186 ILE A C 1
ATOM 1506 O O . ILE A 1 186 ? -5.59 -23.953 -8.82 1 98.06 186 ILE A O 1
ATOM 1510 N N . SER A 1 187 ? -3.682 -23.516 -7.828 1 98.38 187 SER A N 1
ATOM 1511 C CA . SER A 1 187 ? -2.922 -24.281 -8.805 1 98.38 187 SER A CA 1
ATOM 1512 C C . SER A 1 187 ? -3.254 -25.766 -8.727 1 98.38 187 SER A C 1
ATOM 1514 O O . SER A 1 187 ? -3.391 -26.312 -7.629 1 98.38 187 SER A O 1
ATOM 1516 N N . LYS A 1 188 ? -3.328 -26.406 -9.859 1 97.88 188 LYS A N 1
ATOM 1517 C CA . LYS A 1 188 ? -3.553 -27.844 -9.922 1 97.88 188 LYS A CA 1
ATOM 1518 C C . LYS A 1 188 ? -2.432 -28.609 -9.227 1 97.88 188 LYS A C 1
ATOM 1520 O O . LYS A 1 188 ? -2.678 -29.625 -8.57 1 97.88 188 LYS A O 1
ATOM 1525 N N . ALA A 1 189 ? -1.297 -28.109 -9.336 1 97.31 189 ALA A N 1
ATOM 1526 C CA . ALA A 1 189 ? -0.1 -28.766 -8.805 1 97.31 189 ALA A CA 1
ATOM 1527 C C . ALA A 1 189 ? -0.124 -28.797 -7.281 1 97.31 189 ALA A C 1
ATOM 1529 O O . ALA A 1 189 ? 0.642 -29.547 -6.664 1 97.31 189 ALA A O 1
ATOM 1530 N N . SER A 1 190 ? -0.945 -28 -6.656 1 95.31 190 SER A N 1
ATOM 1531 C CA . SER A 1 190 ? -1.002 -27.938 -5.199 1 95.31 190 SER A CA 1
ATOM 1532 C C . SER A 1 190 ? -1.662 -29.188 -4.621 1 95.31 190 SER A C 1
ATOM 1534 O O . SER A 1 190 ? -1.491 -29.5 -3.441 1 95.31 190 SER A O 1
ATOM 1536 N N . ASN A 1 191 ? -2.475 -29.828 -5.418 1 93.56 191 ASN A N 1
ATOM 1537 C CA . ASN A 1 191 ? -3.24 -31 -5.016 1 93.56 191 ASN A CA 1
ATOM 1538 C C . ASN A 1 191 ? -4.25 -30.656 -3.922 1 93.56 191 ASN A C 1
ATOM 1540 O O . ASN A 1 191 ? -4.598 -31.516 -3.107 1 93.56 191 ASN A O 1
ATOM 1544 N N . SER A 1 192 ? -4.523 -29.438 -3.75 1 94.94 192 SER A N 1
ATOM 1545 C CA . SER A 1 192 ? -5.551 -28.969 -2.82 1 94.94 192 SER A CA 1
ATOM 1546 C C . SER A 1 192 ? -6.91 -28.875 -3.506 1 94.94 192 SER A C 1
ATOM 1548 O O . SER A 1 192 ? -6.988 -28.812 -4.734 1 94.94 192 SER A O 1
ATOM 1550 N N . LYS A 1 193 ? -7.934 -28.844 -2.699 1 94.75 193 LYS A N 1
ATOM 1551 C CA . LYS A 1 193 ? -9.281 -28.734 -3.252 1 94.75 193 LYS A CA 1
ATOM 1552 C C . LYS A 1 193 ? -9.609 -27.281 -3.596 1 94.75 193 LYS A C 1
ATOM 1554 O O . LYS A 1 193 ? -9.227 -26.359 -2.869 1 94.75 193 LYS A O 1
ATOM 1559 N N . ALA A 1 194 ? -10.281 -27.109 -4.715 1 96.31 194 ALA A N 1
ATOM 1560 C CA . ALA A 1 194 ? -10.797 -25.828 -5.176 1 96.31 194 ALA A CA 1
ATOM 1561 C C . ALA A 1 194 ? -11.859 -26.016 -6.254 1 96.31 194 ALA A C 1
ATOM 1563 O O . ALA A 1 194 ? -12.016 -27.109 -6.793 1 96.31 194 ALA A O 1
ATOM 1564 N N . ASP A 1 195 ? -12.594 -24.984 -6.504 1 97.25 195 ASP A N 1
ATOM 1565 C CA . ASP A 1 195 ? -13.594 -25.047 -7.562 1 97.25 195 ASP A CA 1
ATOM 1566 C C . ASP A 1 195 ? -12.938 -25.016 -8.938 1 97.25 195 ASP A C 1
ATOM 1568 O O . ASP A 1 195 ? -13.438 -25.625 -9.891 1 97.25 195 ASP A O 1
ATOM 1572 N N . VAL A 1 196 ? -11.914 -24.266 -9.078 1 97.94 196 VAL A N 1
ATOM 1573 C CA . VAL A 1 196 ? -11.211 -24.094 -10.344 1 97.94 196 VAL A CA 1
ATOM 1574 C C . VAL A 1 196 ? -9.711 -24.312 -10.141 1 97.94 196 VAL A C 1
ATOM 1576 O O . VAL A 1 196 ? -9.125 -23.781 -9.203 1 97.94 196 VAL A O 1
ATOM 1579 N N . PHE A 1 197 ? -9.133 -25.078 -10.961 1 98.38 197 PHE A N 1
ATOM 1580 C CA . PHE A 1 197 ? -7.691 -25.312 -10.961 1 98.38 197 PHE A CA 1
ATOM 1581 C C . PHE A 1 197 ? -7.023 -24.578 -12.117 1 98.38 197 PHE A C 1
ATOM 1583 O O . PHE A 1 197 ? -7.559 -24.547 -13.227 1 98.38 197 PHE A O 1
ATOM 1590 N N . VAL A 1 198 ? -5.844 -24.031 -11.797 1 98.5 198 VAL A N 1
ATOM 1591 C CA . VAL A 1 198 ? -5.148 -23.297 -12.844 1 98.5 198 VAL A CA 1
ATOM 1592 C C . VAL A 1 198 ? -3.777 -23.906 -13.094 1 98.5 198 VAL A C 1
ATOM 1594 O O . VAL A 1 198 ? -3.238 -24.609 -12.234 1 98.5 198 VAL A O 1
ATOM 1597 N N . GLU A 1 199 ? -3.264 -23.641 -14.328 1 98.25 199 GLU A N 1
ATOM 1598 C CA . GLU A 1 199 ? -1.945 -24.094 -14.766 1 98.25 199 GLU A CA 1
ATOM 1599 C C . GLU A 1 199 ? -1.162 -22.953 -15.406 1 98.25 199 GLU A C 1
ATOM 1601 O O . GLU A 1 199 ? -1.722 -21.891 -15.688 1 98.25 199 GLU A O 1
ATOM 1606 N N . ALA A 1 200 ? 0.082 -23.219 -15.602 1 98.25 200 ALA A N 1
ATOM 1607 C CA . ALA A 1 200 ? 0.957 -22.203 -16.203 1 98.25 200 ALA A CA 1
ATOM 1608 C C . ALA A 1 200 ? 0.39 -21.719 -17.531 1 98.25 200 ALA A C 1
ATOM 1610 O O . ALA A 1 200 ? 0.002 -22.516 -18.391 1 98.25 200 ALA A O 1
ATOM 1611 N N . GLY A 1 201 ? 0.309 -20.406 -17.641 1 97.69 201 GLY A N 1
ATOM 1612 C CA . GLY A 1 201 ? -0.135 -19.828 -18.906 1 97.69 201 GLY A CA 1
ATOM 1613 C C . GLY A 1 201 ? -1.613 -19.484 -18.906 1 97.69 201 GLY A C 1
ATOM 1614 O O . GLY A 1 201 ? -2.074 -18.719 -19.766 1 97.69 201 GLY A O 1
ATOM 1615 N N . ASP A 1 202 ? -2.326 -20.016 -17.953 1 98.5 202 ASP A N 1
ATOM 1616 C CA . ASP A 1 202 ? -3.746 -19.688 -17.859 1 98.5 202 ASP A CA 1
ATOM 1617 C C . ASP A 1 202 ? -3.947 -18.203 -17.578 1 98.5 202 ASP A C 1
ATOM 1619 O O . ASP A 1 202 ? -3.062 -17.547 -17.031 1 98.5 202 ASP A O 1
ATOM 1623 N N . LYS A 1 203 ? -5.082 -17.703 -18.031 1 98.38 203 LYS A N 1
ATOM 1624 C CA . LYS A 1 203 ? -5.512 -16.328 -17.75 1 98.38 203 LYS A CA 1
ATOM 1625 C C . LYS A 1 203 ? -6.809 -16.328 -16.953 1 98.38 203 LYS A C 1
ATOM 1627 O O . LYS A 1 203 ? -7.789 -16.969 -17.328 1 98.38 203 LYS A O 1
ATOM 1632 N N . ILE A 1 204 ? -6.801 -15.68 -15.836 1 98.62 204 ILE A N 1
ATOM 1633 C CA . ILE A 1 204 ? -7.98 -15.516 -15 1 98.62 204 ILE A CA 1
ATOM 1634 C C . ILE A 1 204 ? -8.609 -14.141 -15.25 1 98.62 204 ILE A C 1
ATOM 1636 O O . ILE A 1 204 ? -8.102 -13.125 -14.781 1 98.62 204 ILE A O 1
ATOM 1640 N N . TYR A 1 205 ? -9.711 -14.156 -15.836 1 98.25 205 TYR A N 1
ATOM 1641 C CA . TYR A 1 205 ? -10.344 -12.906 -16.234 1 98.25 205 TYR A CA 1
ATOM 1642 C C . TYR A 1 205 ? -11.25 -12.375 -15.133 1 98.25 205 TYR A C 1
ATOM 1644 O O . TYR A 1 205 ? -11.938 -13.141 -14.469 1 98.25 205 TYR A O 1
ATOM 1652 N N . PHE A 1 206 ? -11.273 -11.094 -14.945 1 98.19 206 PHE A N 1
ATOM 1653 C CA . PHE A 1 206 ? -12.234 -10.32 -14.172 1 98.19 206 PHE A CA 1
ATOM 1654 C C . PHE A 1 206 ? -12.609 -9.039 -14.891 1 98.19 206 PHE A C 1
ATOM 1656 O O . PHE A 1 206 ? -11.992 -7.992 -14.672 1 98.19 206 PHE A O 1
ATOM 1663 N N . GLY A 1 207 ? -13.609 -9.117 -15.594 1 96.94 207 GLY A N 1
ATOM 1664 C CA . GLY A 1 207 ? -13.891 -8.109 -16.594 1 96.94 207 GLY A CA 1
ATOM 1665 C C . GLY A 1 207 ? -12.961 -8.172 -17.797 1 96.94 207 GLY A C 1
ATOM 1666 O O . GLY A 1 207 ? -12.75 -9.242 -18.375 1 96.94 207 GLY A O 1
ATOM 1667 N N . ASP A 1 208 ? -12.5 -7.035 -18.188 1 93.81 208 ASP A N 1
ATOM 1668 C CA . ASP A 1 208 ? -11.586 -6.98 -19.328 1 93.81 208 ASP A CA 1
ATOM 1669 C C . ASP A 1 208 ? -10.133 -7.051 -18.859 1 93.81 208 ASP A C 1
ATOM 1671 O O . ASP A 1 208 ? -9.211 -7.023 -19.672 1 93.81 208 ASP A O 1
ATOM 1675 N N . LEU A 1 209 ? -9.992 -7.195 -17.625 1 96.62 209 LEU A N 1
ATOM 1676 C CA . LEU A 1 209 ? -8.664 -7.387 -17.047 1 96.62 209 LEU A CA 1
ATOM 1677 C C . LEU A 1 209 ? -8.414 -8.859 -16.75 1 96.62 209 LEU A C 1
ATOM 1679 O O . LEU A 1 209 ? -9.352 -9.648 -16.625 1 96.62 209 LEU A O 1
ATOM 1683 N N . PHE A 1 210 ? -7.145 -9.195 -16.672 1 97.88 210 PHE A N 1
ATOM 1684 C CA . PHE A 1 210 ? -6.867 -10.586 -16.328 1 97.88 210 PHE A CA 1
ATOM 1685 C C . PHE A 1 210 ? -5.543 -10.711 -15.586 1 97.88 210 PHE A C 1
ATOM 1687 O O . PHE A 1 210 ? -4.723 -9.797 -15.609 1 97.88 210 PHE A O 1
ATOM 1694 N N . LEU A 1 211 ? -5.406 -11.82 -14.898 1 98.75 211 LEU A N 1
ATOM 1695 C CA . LEU A 1 211 ? -4.156 -12.258 -14.281 1 98.75 211 LEU A CA 1
ATOM 1696 C C . LEU A 1 211 ? -3.592 -13.477 -15.008 1 98.75 211 LEU A C 1
ATOM 1698 O O . LEU A 1 211 ? -4.285 -14.484 -15.156 1 98.75 211 LEU A O 1
ATOM 1702 N N . GLU A 1 212 ? -2.391 -13.328 -15.398 1 98.62 212 GLU A N 1
ATOM 1703 C CA . GLU A 1 212 ? -1.674 -14.461 -15.969 1 98.62 212 GLU A CA 1
ATOM 1704 C C . GLU A 1 212 ? -1.076 -15.344 -14.875 1 98.62 212 GLU A C 1
ATOM 1706 O O . GLU A 1 212 ? -0.527 -14.836 -13.891 1 98.62 212 GLU A O 1
ATOM 1711 N N . VAL A 1 213 ? -1.217 -16.672 -15.094 1 98.81 213 VAL A N 1
ATOM 1712 C CA . VAL A 1 213 ? -0.676 -17.609 -14.117 1 98.81 213 VAL A CA 1
ATOM 1713 C C . VAL A 1 213 ? 0.73 -18.047 -14.531 1 98.81 213 VAL A C 1
ATOM 1715 O O . VAL A 1 213 ? 0.928 -18.578 -15.625 1 98.81 213 VAL A O 1
ATOM 1718 N N . ARG A 1 214 ? 1.658 -17.828 -13.703 1 98.81 214 ARG A N 1
ATOM 1719 C CA . ARG A 1 214 ? 3.018 -18.328 -13.883 1 98.81 214 ARG A CA 1
ATOM 1720 C C . ARG A 1 214 ? 3.373 -19.344 -12.797 1 98.81 214 ARG A C 1
ATOM 1722 O O . ARG A 1 214 ? 3.205 -19.062 -11.609 1 98.81 214 ARG A O 1
ATOM 1729 N N . SER A 1 215 ? 3.822 -20.453 -13.25 1 98.75 215 SER A N 1
ATOM 1730 C CA . SER A 1 215 ? 4.223 -21.469 -12.289 1 98.75 215 SER A CA 1
ATOM 1731 C C . SER A 1 215 ? 5.555 -21.125 -11.633 1 98.75 215 SER A C 1
ATOM 1733 O O . SER A 1 215 ? 6.559 -20.938 -12.32 1 98.75 215 SER A O 1
ATOM 1735 N N . THR A 1 216 ? 5.566 -21.062 -10.305 1 98.81 216 THR A N 1
ATOM 1736 C CA . THR A 1 216 ? 6.781 -20.719 -9.57 1 98.81 216 THR A CA 1
ATOM 1737 C C . THR A 1 216 ? 7 -21.688 -8.414 1 98.81 216 THR A C 1
ATOM 1739 O O . THR A 1 216 ? 7.184 -21.266 -7.27 1 98.81 216 THR A O 1
ATOM 1742 N N . PRO A 1 217 ? 7.086 -22.984 -8.672 1 98.69 217 PRO A N 1
ATOM 1743 C CA . PRO A 1 217 ? 7.332 -23.938 -7.59 1 98.69 217 PRO A CA 1
ATOM 1744 C C . PRO A 1 217 ? 8.688 -23.734 -6.918 1 98.69 217 PRO A C 1
ATOM 1746 O O . PRO A 1 217 ? 9.594 -23.156 -7.52 1 98.69 217 PRO A O 1
ATOM 1749 N N . GLY A 1 218 ? 8.82 -24.172 -5.723 1 98.44 218 GLY A N 1
ATOM 1750 C CA . GLY A 1 218 ? 10.047 -24.094 -4.949 1 98.44 218 GLY A CA 1
ATOM 1751 C C . GLY A 1 218 ? 9.805 -23.922 -3.461 1 98.44 218 GLY A C 1
ATOM 1752 O O . GLY A 1 218 ? 10.281 -24.719 -2.652 1 98.44 218 GLY A O 1
ATOM 1753 N N . HIS A 1 219 ? 9.055 -22.859 -3.1 1 98.06 219 HIS A N 1
ATOM 1754 C CA . HIS A 1 219 ? 8.586 -22.734 -1.725 1 98.06 219 HIS A CA 1
ATOM 1755 C C . HIS A 1 219 ? 7.629 -23.875 -1.369 1 98.06 219 HIS A C 1
ATOM 1757 O O . HIS A 1 219 ? 7.762 -24.5 -0.313 1 98.06 219 HIS A O 1
ATOM 1763 N N . THR A 1 220 ? 6.648 -24.078 -2.139 1 97.44 220 THR A N 1
ATOM 1764 C CA . THR A 1 220 ? 5.828 -25.281 -2.186 1 97.44 220 THR A CA 1
ATOM 1765 C C . THR A 1 220 ? 5.746 -25.828 -3.607 1 97.44 220 THR A C 1
ATOM 1767 O O . THR A 1 220 ? 6.145 -25.156 -4.562 1 97.44 220 THR A O 1
ATOM 1770 N N . VAL A 1 221 ? 5.176 -26.969 -3.736 1 96.25 221 VAL A N 1
ATOM 1771 C CA . VAL A 1 221 ? 5.125 -27.625 -5.039 1 96.25 221 VAL A CA 1
ATOM 1772 C C . VAL A 1 221 ? 4.109 -26.922 -5.934 1 96.25 221 VAL A C 1
ATOM 1774 O O . VAL A 1 221 ? 4.242 -26.922 -7.16 1 96.25 221 VAL A O 1
ATOM 1777 N N . GLY A 1 222 ? 3.17 -26.25 -5.387 1 97.38 222 GLY A N 1
ATOM 1778 C CA . GLY A 1 222 ? 2.078 -25.688 -6.16 1 97.38 222 GLY A CA 1
ATOM 1779 C C . GLY A 1 222 ? 2.109 -24.172 -6.223 1 97.38 222 GLY A C 1
ATOM 1780 O O . GLY A 1 222 ? 1.121 -23.531 -6.602 1 97.38 222 GLY A O 1
ATOM 1781 N N . CYS A 1 223 ? 3.227 -23.578 -5.895 1 98.5 223 CYS A N 1
ATOM 1782 C CA . CYS A 1 223 ? 3.32 -22.125 -5.895 1 98.5 223 CYS A CA 1
ATOM 1783 C C . CYS A 1 223 ? 3.125 -21.562 -7.301 1 98.5 223 CYS A C 1
ATOM 1785 O O . CYS A 1 223 ? 3.67 -22.094 -8.266 1 98.5 223 CYS A O 1
ATOM 1787 N N . VAL A 1 224 ? 2.342 -20.5 -7.375 1 98.88 224 VAL A N 1
ATOM 1788 C CA . VAL A 1 224 ? 2.201 -19.75 -8.617 1 98.88 224 VAL A CA 1
ATOM 1789 C C . VAL A 1 224 ? 2.35 -18.266 -8.344 1 98.88 224 VAL A C 1
ATOM 1791 O O . VAL A 1 224 ? 2.158 -17.812 -7.211 1 98.88 224 VAL A O 1
ATOM 1794 N N . THR A 1 225 ? 2.758 -17.5 -9.344 1 98.94 225 THR A N 1
ATOM 1795 C CA . THR A 1 225 ? 2.74 -16.047 -9.375 1 98.94 225 THR A CA 1
ATOM 1796 C C . THR A 1 225 ? 1.663 -15.539 -10.328 1 98.94 225 THR A C 1
ATOM 1798 O O . THR A 1 225 ? 1.594 -15.977 -11.484 1 98.94 225 THR A O 1
ATOM 1801 N N . TYR A 1 226 ? 0.758 -14.695 -9.82 1 98.94 226 TYR A N 1
ATOM 1802 C CA . TYR A 1 226 ? -0.237 -14.039 -10.656 1 98.94 226 TYR A CA 1
ATOM 1803 C C . TYR A 1 226 ? 0.271 -12.695 -11.156 1 98.94 226 TYR A C 1
ATOM 1805 O O . TYR A 1 226 ? 0.732 -11.867 -10.367 1 98.94 226 TYR A O 1
ATOM 1813 N N . VAL A 1 227 ? 0.188 -12.484 -12.492 1 98.81 227 VAL A N 1
ATOM 1814 C CA . VAL A 1 227 ? 0.711 -11.25 -13.07 1 98.81 227 VAL A CA 1
ATOM 1815 C C . VAL A 1 227 ? -0.378 -10.57 -13.898 1 98.81 227 VAL A C 1
ATOM 1817 O O . VAL A 1 227 ? -1.082 -11.219 -14.672 1 98.81 227 VAL A O 1
ATOM 1820 N N . THR A 1 228 ? -0.512 -9.258 -13.68 1 97.94 228 THR A N 1
ATOM 1821 C CA . THR A 1 228 ? -1.484 -8.531 -14.492 1 97.94 228 THR A CA 1
ATOM 1822 C C . THR A 1 228 ? -1.118 -8.609 -15.969 1 97.94 228 THR A C 1
ATOM 1824 O O . THR A 1 228 ? 0.045 -8.82 -16.312 1 97.94 228 THR A O 1
ATOM 1827 N N . GLY A 1 229 ? -2.102 -8.469 -16.781 1 92.75 229 GLY A N 1
ATOM 1828 C CA . GLY A 1 229 ? -1.955 -8.641 -18.219 1 92.75 229 GLY A CA 1
ATOM 1829 C C . GLY A 1 229 ? -1.008 -7.633 -18.844 1 92.75 229 GLY A C 1
ATOM 1830 O O . GLY A 1 229 ? -0.636 -6.645 -18.219 1 92.75 229 GLY A O 1
ATOM 1831 N N . ASP A 1 230 ? -0.63 -8.219 -20.031 1 86.25 230 ASP A N 1
ATOM 1832 C CA . ASP A 1 230 ? 0.23 -7.383 -20.859 1 86.25 230 ASP A CA 1
ATOM 1833 C C . ASP A 1 230 ? -0.53 -6.836 -22.062 1 86.25 230 ASP A C 1
ATOM 1835 O O . ASP A 1 230 ? -1.482 -7.461 -22.531 1 86.25 230 ASP A O 1
ATOM 1839 N N . GLY A 1 231 ? -1.078 -5.578 -22.047 1 79.44 231 GLY A N 1
ATOM 1840 C CA . GLY A 1 231 ? -1.803 -4.938 -23.125 1 79.44 231 GLY A CA 1
ATOM 1841 C C . GLY A 1 231 ? -2.154 -3.488 -22.844 1 79.44 231 GLY A C 1
ATOM 1842 O O . GLY A 1 231 ? -1.938 -3.002 -21.734 1 79.44 231 GLY A O 1
ATOM 1843 N N . PRO A 1 232 ? -2.656 -2.93 -23.812 1 73.31 232 PRO A N 1
ATOM 1844 C CA . PRO A 1 232 ? -2.924 -1.497 -23.672 1 73.31 232 PRO A CA 1
ATOM 1845 C C . PRO A 1 232 ? -4.008 -1.195 -22.641 1 73.31 232 PRO A C 1
ATOM 1847 O O . PRO A 1 232 ? -3.99 -0.133 -22.016 1 73.31 232 PRO A O 1
ATOM 1850 N N . ASP A 1 233 ? -4.914 -2.152 -22.484 1 81 233 ASP A N 1
ATOM 1851 C CA . ASP A 1 233 ? -6.012 -1.919 -21.547 1 81 233 ASP A CA 1
ATOM 1852 C C . ASP A 1 233 ? -5.746 -2.598 -20.203 1 81 233 ASP A C 1
ATOM 1854 O O . ASP A 1 233 ? -6.645 -2.709 -19.375 1 81 233 ASP A O 1
ATOM 1858 N N . GLN A 1 234 ? -4.48 -2.99 -20.094 1 89 234 GLN A N 1
ATOM 1859 C CA . GLN A 1 234 ? -4.074 -3.656 -18.859 1 89 234 GLN A CA 1
ATOM 1860 C C . GLN A 1 234 ? -3.25 -2.725 -17.969 1 89 234 GLN A C 1
ATOM 1862 O O . GLN A 1 234 ? -2.771 -1.686 -18.438 1 89 234 GLN A O 1
ATOM 1867 N N . PRO A 1 235 ? -3.219 -3.068 -16.703 1 89.56 235 PRO A N 1
ATOM 1868 C CA . PRO A 1 235 ? -2.471 -2.211 -15.789 1 89.56 235 PRO A CA 1
ATOM 1869 C C . PRO A 1 235 ? -1.012 -2.031 -16.203 1 89.56 235 PRO A C 1
ATOM 1871 O O . PRO A 1 235 ? -0.368 -2.988 -16.641 1 89.56 235 PRO A O 1
ATOM 1874 N N . CYS A 1 236 ? -0.546 -0.843 -16.078 1 86.5 236 CYS A N 1
ATOM 1875 C CA . CYS A 1 236 ? 0.849 -0.477 -16.297 1 86.5 236 CYS A CA 1
ATOM 1876 C C . CYS A 1 236 ? 1.344 0.46 -15.203 1 86.5 236 CYS A C 1
ATOM 1878 O O . CYS A 1 236 ? 0.705 1.473 -14.914 1 86.5 236 CYS A O 1
ATOM 1880 N N . PRO A 1 237 ? 2.572 0.218 -14.625 1 90.25 237 PRO A N 1
ATOM 1881 C CA . PRO A 1 237 ? 3.373 -0.999 -14.789 1 90.25 237 PRO A CA 1
ATOM 1882 C C . PRO A 1 237 ? 2.625 -2.258 -14.352 1 90.25 237 PRO A C 1
ATOM 1884 O O . PRO A 1 237 ? 1.603 -2.168 -13.664 1 90.25 237 PRO A O 1
ATOM 1887 N N . ARG A 1 238 ? 3.158 -3.422 -14.758 1 95.38 238 ARG A N 1
ATOM 1888 C CA . ARG A 1 238 ? 2.559 -4.691 -14.359 1 95.38 238 ARG A CA 1
ATOM 1889 C C . ARG A 1 238 ? 2.742 -4.941 -12.867 1 95.38 238 ARG A C 1
ATOM 1891 O O . ARG A 1 238 ? 3.623 -4.352 -12.234 1 95.38 238 ARG A O 1
ATOM 1898 N N . MET A 1 239 ? 1.831 -5.727 -12.391 1 98.31 239 MET A N 1
ATOM 1899 C CA . MET A 1 239 ? 1.858 -6.145 -10.992 1 98.31 239 MET A CA 1
ATOM 1900 C C . MET A 1 239 ? 2 -7.656 -10.875 1 98.31 239 MET A C 1
ATOM 1902 O O . MET A 1 239 ? 1.264 -8.406 -11.523 1 98.31 239 MET A O 1
ATOM 1906 N N . ALA A 1 240 ? 2.955 -8.055 -10.062 1 98.88 240 ALA A N 1
ATOM 1907 C CA . ALA A 1 240 ? 3.174 -9.477 -9.828 1 98.88 240 ALA A CA 1
ATOM 1908 C C . ALA A 1 240 ? 2.887 -9.852 -8.375 1 98.88 240 ALA A C 1
ATOM 1910 O O . ALA A 1 240 ? 3.529 -9.328 -7.457 1 98.88 240 ALA A O 1
ATOM 1911 N N . PHE A 1 241 ? 1.906 -10.688 -8.18 1 98.94 241 PHE A N 1
ATOM 1912 C CA . PHE A 1 241 ? 1.61 -11.266 -6.875 1 98.94 241 PHE A CA 1
ATOM 1913 C C . PHE A 1 241 ? 2.348 -12.586 -6.691 1 98.94 241 PHE A C 1
ATOM 1915 O O . PHE A 1 241 ? 1.881 -13.633 -7.148 1 98.94 241 PHE A O 1
ATOM 1922 N N . THR A 1 242 ? 3.465 -12.523 -5.93 1 98.94 242 THR A N 1
ATOM 1923 C CA . THR A 1 242 ? 4.504 -13.547 -6.035 1 98.94 242 THR A CA 1
ATOM 1924 C C . THR A 1 242 ? 4.352 -14.586 -4.934 1 98.94 242 THR A C 1
ATOM 1926 O O . THR A 1 242 ? 5.152 -15.523 -4.84 1 98.94 242 THR A O 1
ATOM 1929 N N . GLY A 1 243 ? 3.295 -14.383 -4.109 1 98.69 243 GLY A N 1
ATOM 1930 C CA . GLY A 1 243 ? 3.209 -15.297 -2.984 1 98.69 243 GLY A CA 1
ATOM 1931 C C . GLY A 1 243 ? 4.48 -15.344 -2.158 1 98.69 243 GLY A C 1
ATOM 1932 O O . GLY A 1 243 ? 5.008 -14.305 -1.756 1 98.69 243 GLY A O 1
ATOM 1933 N N . ASP A 1 244 ? 4.922 -16.609 -1.932 1 98.38 244 ASP A N 1
ATOM 1934 C CA . ASP A 1 244 ? 6.125 -16.75 -1.115 1 98.38 244 ASP A CA 1
ATOM 1935 C C . ASP A 1 244 ? 7.324 -17.172 -1.97 1 98.38 244 ASP A C 1
ATOM 1937 O O . ASP A 1 244 ? 8.398 -17.438 -1.442 1 98.38 244 ASP A O 1
ATOM 1941 N N . ALA A 1 245 ? 7.105 -17.203 -3.301 1 98.81 245 ALA A N 1
ATOM 1942 C CA . ALA A 1 245 ? 8.25 -17.469 -4.164 1 98.81 245 ALA A CA 1
ATOM 1943 C C . ALA A 1 245 ? 9.289 -16.359 -4.066 1 98.81 245 ALA A C 1
ATOM 1945 O O . ALA A 1 245 ? 10.477 -16.609 -3.867 1 98.81 245 ALA A O 1
ATOM 1946 N N . LEU A 1 246 ? 8.844 -15.195 -4.16 1 98.88 246 LEU A N 1
ATOM 1947 C CA . LEU A 1 246 ? 9.672 -14 -4.027 1 98.88 246 LEU A CA 1
ATOM 1948 C C . LEU A 1 246 ? 9.062 -13.023 -3.023 1 98.88 246 LEU A C 1
ATOM 1950 O O . LEU A 1 246 ? 7.902 -12.617 -3.168 1 98.88 246 LEU A O 1
ATOM 1954 N N . LEU A 1 247 ? 9.789 -12.758 -2.006 1 98.81 247 LEU A N 1
ATOM 1955 C CA . LEU A 1 247 ? 9.445 -11.734 -1.023 1 98.81 247 LEU A CA 1
ATOM 1956 C C . LEU A 1 247 ? 10.289 -10.484 -1.225 1 98.81 247 LEU A C 1
ATOM 1958 O O . LEU A 1 247 ? 11.164 -10.453 -2.09 1 98.81 247 LEU A O 1
ATOM 1962 N N . ILE A 1 248 ? 9.977 -9.367 -0.547 1 98.62 248 ILE A N 1
ATOM 1963 C CA . ILE A 1 248 ? 10.805 -8.172 -0.61 1 98.62 248 ILE A CA 1
ATOM 1964 C C . ILE A 1 248 ? 12.109 -8.406 0.143 1 98.62 248 ILE A C 1
ATOM 1966 O O . ILE A 1 248 ? 12.109 -8.609 1.359 1 98.62 248 ILE A O 1
ATOM 1970 N N . ARG A 1 249 ? 13.219 -8.43 -0.65 1 98.31 249 ARG A N 1
ATOM 1971 C CA . ARG A 1 249 ? 14.555 -8.672 -0.129 1 98.31 249 ARG A CA 1
ATOM 1972 C C . ARG A 1 249 ? 14.656 -10.055 0.505 1 98.31 249 ARG A C 1
ATOM 1974 O O . ARG A 1 249 ? 15.273 -10.219 1.559 1 98.31 249 ARG A O 1
ATOM 1981 N N . GLY A 1 250 ? 13.984 -11.047 -0.109 1 97.88 250 GLY A N 1
ATOM 1982 C CA . GLY A 1 250 ? 14.039 -12.414 0.383 1 97.88 250 GLY A CA 1
ATOM 1983 C C . GLY A 1 250 ? 13.188 -13.375 -0.426 1 97.88 250 GLY A C 1
ATOM 1984 O O . GLY A 1 250 ? 12.844 -13.094 -1.575 1 97.88 250 GLY A O 1
ATOM 1985 N N . CYS A 1 251 ? 12.93 -14.539 0.149 1 98.31 251 CYS A N 1
ATOM 1986 C CA . CYS A 1 251 ? 12.062 -15.547 -0.431 1 98.31 251 CYS A CA 1
ATOM 1987 C C . CYS A 1 251 ? 11.539 -16.5 0.643 1 98.31 251 CYS A C 1
ATOM 1989 O O . CYS A 1 251 ? 12 -16.469 1.785 1 98.31 251 CYS A O 1
ATOM 1991 N N . GLY A 1 252 ? 10.555 -17.266 0.262 1 97.25 252 GLY A N 1
ATOM 1992 C CA . GLY A 1 252 ? 10.023 -18.25 1.187 1 97.25 252 GLY A CA 1
ATOM 1993 C C . GLY A 1 252 ? 10.984 -19.406 1.449 1 97.25 252 GLY A C 1
ATOM 1994 O O . GLY A 1 252 ? 11.891 -19.656 0.657 1 97.25 252 GLY A O 1
ATOM 1995 N N . ARG A 1 253 ? 10.734 -20.047 2.529 1 96.19 253 ARG A N 1
ATOM 1996 C CA . ARG A 1 253 ? 11.523 -21.219 2.883 1 96.19 253 ARG A CA 1
ATOM 1997 C C . ARG A 1 253 ? 11.266 -22.359 1.903 1 96.19 253 ARG A C 1
ATOM 1999 O O . ARG A 1 253 ? 10.289 -22.344 1.157 1 96.19 253 ARG A O 1
ATOM 2006 N N . THR A 1 254 ? 12.117 -23.359 1.929 1 96.81 254 THR A N 1
ATOM 2007 C CA . THR A 1 254 ? 12.008 -24.438 0.943 1 96.81 254 THR A CA 1
ATOM 2008 C C . THR A 1 254 ? 12.125 -25.797 1.612 1 96.81 254 THR A C 1
ATOM 2010 O O . THR A 1 254 ? 12.391 -26.797 0.947 1 96.81 254 THR A O 1
ATOM 2013 N N . ASP A 1 255 ? 11.953 -25.875 2.848 1 93.56 255 ASP A N 1
ATOM 2014 C CA . ASP A 1 255 ? 12.227 -27.109 3.559 1 93.56 255 ASP A CA 1
ATOM 2015 C C . ASP A 1 255 ? 10.93 -27.844 3.922 1 93.56 255 ASP A C 1
ATOM 2017 O O . ASP A 1 255 ? 10.961 -28.922 4.492 1 93.56 255 ASP A O 1
ATOM 2021 N N . PHE A 1 256 ? 9.828 -27.312 3.596 1 89.12 256 PHE A N 1
ATOM 2022 C CA . PHE A 1 256 ? 8.547 -27.938 3.855 1 89.12 256 PHE A CA 1
ATOM 2023 C C . PHE A 1 256 ? 7.699 -28 2.586 1 89.12 256 PHE A C 1
ATOM 2025 O O . PHE A 1 256 ? 8 -27.312 1.608 1 89.12 256 PHE A O 1
ATOM 2032 N N . GLN A 1 257 ? 6.645 -28.891 2.576 1 88.19 257 GLN A N 1
ATOM 2033 C CA . GLN A 1 257 ? 5.594 -28.969 1.564 1 88.19 257 GLN A CA 1
ATOM 2034 C C . GLN A 1 257 ? 6.188 -29.156 0.171 1 88.19 257 GLN A C 1
ATOM 2036 O O . GLN A 1 257 ? 5.82 -28.453 -0.769 1 88.19 257 GLN A O 1
ATOM 2041 N N . GLY A 1 258 ? 7.203 -29.984 0.113 1 91.12 258 GLY A N 1
ATOM 2042 C CA . GLY A 1 258 ? 7.793 -30.297 -1.18 1 91.12 258 GLY A CA 1
ATOM 2043 C C . GLY A 1 258 ? 8.656 -29.172 -1.728 1 91.12 258 GLY A C 1
ATOM 2044 O O . GLY A 1 258 ? 8.852 -29.078 -2.939 1 91.12 258 GLY A O 1
ATOM 2045 N N . GLY A 1 259 ? 9.18 -28.391 -0.893 1 94.88 259 GLY A N 1
ATOM 2046 C CA . GLY A 1 259 ? 10.031 -27.281 -1.293 1 94.88 259 GLY A CA 1
ATOM 2047 C C . GLY A 1 259 ? 11.375 -27.719 -1.834 1 94.88 259 GLY A C 1
ATOM 2048 O O . GLY A 1 259 ? 11.82 -28.844 -1.578 1 94.88 259 GLY A O 1
ATOM 2049 N N . SER A 1 260 ? 11.938 -26.891 -2.652 1 97.5 260 SER A N 1
ATOM 2050 C CA . SER A 1 260 ? 13.234 -27.094 -3.279 1 97.5 260 SER A CA 1
ATOM 2051 C C . SER A 1 260 ? 13.922 -25.766 -3.584 1 97.5 260 SER A C 1
ATOM 2053 O O . SER A 1 260 ? 13.414 -24.969 -4.359 1 97.5 260 SER A O 1
ATOM 2055 N N . SER A 1 261 ? 15.055 -25.625 -2.998 1 97.75 261 SER A N 1
ATOM 2056 C CA . SER A 1 261 ? 15.805 -24.391 -3.248 1 97.75 261 SER A CA 1
ATOM 2057 C C . SER A 1 261 ? 16.219 -24.281 -4.711 1 97.75 261 SER A C 1
ATOM 2059 O O . SER A 1 261 ? 16.219 -23.203 -5.285 1 97.75 261 SER A O 1
ATOM 2061 N N . HIS A 1 262 ? 16.562 -25.422 -5.234 1 97.94 262 HIS A N 1
ATOM 2062 C CA . HIS A 1 262 ? 16.906 -25.453 -6.648 1 97.94 262 HIS A CA 1
ATOM 2063 C C . HIS A 1 262 ? 15.742 -24.984 -7.516 1 97.94 262 HIS A C 1
ATOM 2065 O O . HIS A 1 262 ? 15.906 -24.125 -8.375 1 97.94 262 HIS A O 1
ATOM 2071 N N . GLN A 1 263 ? 14.656 -25.547 -7.266 1 98.31 263 GLN A N 1
ATOM 2072 C CA . GLN A 1 263 ? 13.469 -25.203 -8.047 1 98.31 263 GLN A CA 1
ATOM 2073 C C . GLN A 1 263 ? 13.07 -23.75 -7.828 1 98.31 263 GLN A C 1
ATOM 2075 O O . GLN A 1 263 ? 12.656 -23.062 -8.766 1 98.31 263 GLN A O 1
ATOM 2080 N N . LEU A 1 264 ? 13.172 -23.312 -6.598 1 98.75 264 LEU A N 1
ATOM 2081 C CA . LEU A 1 264 ? 12.805 -21.922 -6.297 1 98.75 264 LEU A CA 1
ATOM 2082 C C . LEU A 1 264 ? 13.688 -20.953 -7.066 1 98.75 264 LEU A C 1
ATOM 2084 O O . LEU A 1 264 ? 13.195 -19.984 -7.652 1 98.75 264 LEU A O 1
ATOM 2088 N N . TYR A 1 265 ? 14.938 -21.203 -7.059 1 98.75 265 TYR A N 1
ATOM 2089 C CA . TYR A 1 265 ? 15.891 -20.375 -7.777 1 98.75 265 TYR A CA 1
ATOM 2090 C C . TYR A 1 265 ? 15.523 -20.281 -9.25 1 98.75 265 TYR A C 1
ATOM 2092 O O . TYR A 1 265 ? 15.461 -19.172 -9.812 1 98.75 265 TYR A O 1
ATOM 2100 N N . LYS A 1 266 ? 15.289 -21.375 -9.828 1 98.62 266 LYS A N 1
ATOM 2101 C CA . LYS A 1 266 ? 14.938 -21.422 -11.242 1 98.62 266 LYS A CA 1
ATOM 2102 C C . LYS A 1 266 ? 13.617 -20.703 -11.508 1 98.62 266 LYS A C 1
ATOM 2104 O O . LYS A 1 266 ? 13.484 -19.969 -12.484 1 98.62 266 LYS A O 1
ATOM 2109 N N . SER A 1 267 ? 12.664 -20.984 -10.688 1 98.81 267 SER A N 1
ATOM 2110 C CA . SER A 1 267 ? 11.336 -20.375 -10.828 1 98.81 267 SER A CA 1
ATOM 2111 C C . SER A 1 267 ? 11.422 -18.859 -10.812 1 98.81 267 SER A C 1
ATOM 2113 O O . SER A 1 267 ? 10.875 -18.188 -11.695 1 98.81 267 SER A O 1
ATOM 2115 N N . VAL A 1 268 ? 12.102 -18.281 -9.828 1 98.88 268 VAL A N 1
ATOM 2116 C CA . VAL A 1 268 ? 12.164 -16.828 -9.68 1 98.88 268 VAL A CA 1
ATOM 2117 C C . VAL A 1 268 ? 12.922 -16.234 -10.859 1 98.88 268 VAL A C 1
ATOM 2119 O O . VAL A 1 268 ? 12.477 -15.25 -11.461 1 98.88 268 VAL A O 1
ATOM 2122 N N . HIS A 1 269 ? 14.008 -16.797 -11.289 1 98.75 269 HIS A N 1
ATOM 2123 C CA . HIS A 1 269 ? 14.859 -16.219 -12.328 1 98.75 269 HIS A CA 1
ATOM 2124 C C . HIS A 1 269 ? 14.211 -16.359 -13.703 1 98.75 269 HIS A C 1
ATOM 2126 O O . HIS A 1 269 ? 14.383 -15.492 -14.562 1 98.75 269 HIS A O 1
ATOM 2132 N N . SER A 1 270 ? 13.422 -17.406 -13.859 1 98.56 270 SER A N 1
ATOM 2133 C CA . SER A 1 270 ? 12.867 -17.641 -15.188 1 98.56 270 SER A CA 1
ATOM 2134 C C . SER A 1 270 ? 11.477 -17.047 -15.32 1 98.56 270 SER A C 1
ATOM 2136 O O . SER A 1 270 ? 11.055 -16.672 -16.422 1 98.56 270 SER A O 1
ATOM 2138 N N . GLN A 1 271 ? 10.758 -16.953 -14.227 1 98.81 271 GLN A N 1
ATOM 2139 C CA . GLN A 1 271 ? 9.352 -16.594 -14.352 1 98.81 271 GLN A CA 1
ATOM 2140 C C . GLN A 1 271 ? 9.094 -15.18 -13.82 1 98.81 271 GLN A C 1
ATOM 2142 O O . GLN A 1 271 ? 8.156 -14.508 -14.258 1 98.81 271 GLN A O 1
ATOM 2147 N N . ILE A 1 272 ? 9.867 -14.742 -12.875 1 98.81 272 ILE A N 1
ATOM 2148 C CA . ILE A 1 272 ? 9.617 -13.445 -12.25 1 98.81 272 ILE A CA 1
ATOM 2149 C C . ILE A 1 272 ? 10.656 -12.438 -12.734 1 98.81 272 ILE A C 1
ATOM 2151 O O . ILE A 1 272 ? 10.305 -11.375 -13.258 1 98.81 272 ILE A O 1
ATOM 2155 N N . PHE A 1 273 ? 11.953 -12.758 -12.719 1 98.75 273 PHE A N 1
ATOM 2156 C CA . PHE A 1 273 ? 13.016 -11.82 -13.07 1 98.75 273 PHE A CA 1
ATOM 2157 C C . PHE A 1 273 ? 13.07 -11.602 -14.57 1 98.75 273 PHE A C 1
ATOM 2159 O O . PHE A 1 273 ? 13.836 -10.766 -15.055 1 98.75 273 PHE A O 1
ATOM 2166 N N . THR A 1 274 ? 12.219 -12.281 -15.312 1 98.38 274 THR A N 1
ATOM 2167 C CA . THR A 1 274 ? 12.109 -12.055 -16.75 1 98.38 274 THR A CA 1
ATOM 2168 C C . THR A 1 274 ? 11.047 -11.008 -17.047 1 98.38 274 THR A C 1
ATOM 2170 O O . THR A 1 274 ? 10.922 -10.539 -18.188 1 98.38 274 THR A O 1
ATOM 2173 N N . LEU A 1 275 ? 10.289 -10.648 -16.094 1 98.06 275 LEU A N 1
ATOM 2174 C CA . LEU A 1 275 ? 9.328 -9.562 -16.234 1 98.06 275 LEU A CA 1
ATOM 2175 C C . LEU A 1 275 ? 10.039 -8.219 -16.359 1 98.06 275 LEU A C 1
ATOM 2177 O O . LEU A 1 275 ? 11.211 -8.094 -15.977 1 98.06 275 LEU A O 1
ATOM 2181 N N . PRO A 1 276 ? 9.289 -7.172 -16.922 1 95.75 276 PRO A N 1
ATOM 2182 C CA . PRO A 1 276 ? 9.891 -5.84 -16.953 1 95.75 276 PRO A CA 1
ATOM 2183 C C . PRO A 1 276 ? 10.391 -5.379 -15.586 1 95.75 276 PRO A C 1
ATOM 2185 O O . PRO A 1 276 ? 9.75 -5.648 -14.57 1 95.75 276 PRO A O 1
ATOM 2188 N N . LYS A 1 277 ? 11.453 -4.645 -15.539 1 96.25 277 LYS A N 1
ATOM 2189 C CA . LYS A 1 277 ? 12.125 -4.25 -14.305 1 96.25 277 LYS A CA 1
ATOM 2190 C C . LYS A 1 277 ? 11.219 -3.369 -13.445 1 96.25 277 LYS A C 1
ATOM 2192 O O . LYS A 1 277 ? 11.344 -3.354 -12.219 1 96.25 277 LYS A O 1
ATOM 2197 N N . ASP A 1 278 ? 10.312 -2.707 -14.078 1 93.44 278 ASP A N 1
ATOM 2198 C CA . ASP A 1 278 ? 9.445 -1.798 -13.344 1 93.44 278 ASP A CA 1
ATOM 2199 C C . ASP A 1 278 ? 8.195 -2.52 -12.828 1 93.44 278 ASP A C 1
ATOM 2201 O O . ASP A 1 278 ? 7.336 -1.908 -12.195 1 93.44 278 ASP A O 1
ATOM 2205 N N . THR A 1 279 ? 8.148 -3.846 -13.062 1 97.31 279 THR A N 1
ATOM 2206 C CA . THR A 1 279 ? 7.031 -4.621 -12.531 1 97.31 279 THR A CA 1
ATOM 2207 C C . THR A 1 279 ? 7 -4.551 -11.008 1 97.31 279 THR A C 1
ATOM 2209 O O . THR A 1 279 ? 8.016 -4.762 -10.352 1 97.31 279 THR A O 1
ATOM 2212 N N . LEU A 1 280 ? 5.805 -4.176 -10.508 1 98.19 280 LEU A N 1
ATOM 2213 C CA . LEU A 1 280 ? 5.633 -4.121 -9.062 1 98.19 280 LEU A CA 1
ATOM 2214 C C . LEU A 1 280 ? 5.531 -5.52 -8.469 1 98.19 280 LEU A C 1
ATOM 2216 O O . LEU A 1 280 ? 4.844 -6.383 -9.023 1 98.19 280 LEU A O 1
ATOM 2220 N N . VAL A 1 281 ? 6.246 -5.738 -7.379 1 98.88 281 VAL A N 1
ATOM 2221 C CA . VAL A 1 281 ? 6.242 -7.031 -6.703 1 98.88 281 VAL A CA 1
ATOM 2222 C C . VAL A 1 281 ? 5.426 -6.941 -5.418 1 98.88 281 VAL A C 1
ATOM 2224 O O . VAL A 1 281 ? 5.754 -6.164 -4.52 1 98.88 281 VAL A O 1
ATOM 2227 N N . TYR A 1 282 ? 4.359 -7.719 -5.332 1 98.88 282 TYR A N 1
ATOM 2228 C CA . TYR A 1 282 ? 3.469 -7.82 -4.184 1 98.88 282 TYR A CA 1
ATOM 2229 C C . TYR A 1 282 ? 3.508 -9.219 -3.582 1 98.88 282 TYR A C 1
ATOM 2231 O O . TYR A 1 282 ? 2.811 -10.125 -4.055 1 98.88 282 TYR A O 1
ATOM 2239 N N . PRO A 1 283 ? 4.254 -9.438 -2.473 1 98.88 283 PRO A N 1
ATOM 2240 C CA . PRO A 1 283 ? 4.414 -10.766 -1.875 1 98.88 283 PRO A CA 1
ATOM 2241 C C . PRO A 1 283 ? 3.234 -11.164 -0.993 1 98.88 283 PRO A C 1
ATOM 2243 O O . PRO A 1 283 ? 2.334 -10.352 -0.758 1 98.88 283 PRO A O 1
ATOM 2246 N N . ALA A 1 284 ? 3.262 -12.383 -0.523 1 98.69 284 ALA A N 1
ATOM 2247 C CA . ALA A 1 284 ? 2.217 -12.852 0.382 1 98.69 284 ALA A CA 1
ATOM 2248 C C . ALA A 1 284 ? 2.488 -12.398 1.814 1 98.69 284 ALA A C 1
ATOM 2250 O O . ALA A 1 284 ? 1.559 -12.25 2.609 1 98.69 284 ALA A O 1
ATOM 2251 N N . HIS A 1 285 ? 3.779 -12.25 2.086 1 98 285 HIS A N 1
ATOM 2252 C CA . HIS A 1 285 ? 4.141 -11.898 3.455 1 98 285 HIS A CA 1
ATOM 2253 C C . HIS A 1 285 ? 5.215 -10.812 3.477 1 98 285 HIS A C 1
ATOM 2255 O O . HIS A 1 285 ? 6.039 -10.734 2.564 1 98 285 HIS A O 1
ATOM 2261 N N . ASP A 1 286 ? 5.168 -10.07 4.523 1 97.88 286 ASP A N 1
ATOM 2262 C CA . ASP A 1 286 ? 6.285 -9.211 4.895 1 97.88 286 ASP A CA 1
ATOM 2263 C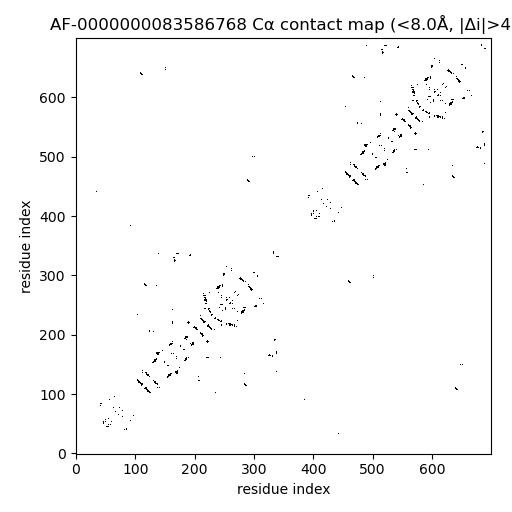 C . ASP A 1 286 ? 6.332 -8.992 6.406 1 97.88 286 ASP A C 1
ATOM 2265 O O . ASP A 1 286 ? 5.312 -8.688 7.027 1 97.88 286 ASP A O 1
ATOM 2269 N N . TYR A 1 287 ? 7.457 -9.117 6.918 1 95.75 287 TYR A N 1
ATOM 2270 C CA . TYR A 1 287 ? 7.613 -9.062 8.367 1 95.75 287 TYR A CA 1
ATOM 2271 C C . TYR A 1 287 ? 8.312 -7.777 8.797 1 95.75 287 TYR A C 1
ATOM 2273 O O . TYR A 1 287 ? 8.477 -7.523 9.992 1 95.75 287 TYR A O 1
ATOM 2281 N N . ARG A 1 288 ? 8.68 -7.004 7.832 1 96.81 288 ARG A N 1
ATOM 2282 C CA . ARG A 1 288 ? 9.492 -5.832 8.133 1 96.81 288 ARG A CA 1
ATOM 2283 C C . ARG A 1 288 ? 8.734 -4.543 7.84 1 96.81 288 ARG A C 1
ATOM 2285 O O . ARG A 1 288 ? 9.242 -3.447 8.07 1 96.81 288 ARG A O 1
ATOM 2292 N N . GLY A 1 289 ? 7.605 -4.629 7.258 1 97.44 289 GLY A N 1
ATOM 2293 C CA . GLY A 1 289 ? 6.781 -3.451 7.047 1 97.44 289 GLY A CA 1
ATOM 2294 C C . GLY A 1 289 ? 6.867 -2.908 5.633 1 97.44 289 GLY A C 1
ATOM 2295 O O . GLY A 1 289 ? 6.391 -1.805 5.355 1 97.44 289 GLY A O 1
ATOM 2296 N N . PHE A 1 290 ? 7.535 -3.646 4.719 1 98.44 290 PHE A N 1
ATOM 2297 C CA . PHE A 1 290 ? 7.543 -3.264 3.312 1 98.44 290 PHE A CA 1
ATOM 2298 C C . PHE A 1 290 ? 6.246 -3.68 2.633 1 98.44 290 PHE A C 1
ATOM 2300 O O . PHE A 1 290 ? 5.68 -4.727 2.949 1 98.44 290 PHE A O 1
ATOM 2307 N N . THR A 1 291 ? 5.832 -2.846 1.683 1 98.19 291 THR A N 1
ATOM 2308 C CA . THR A 1 291 ? 4.547 -3.133 1.057 1 98.19 291 THR A CA 1
ATOM 2309 C C . THR A 1 291 ? 4.734 -3.543 -0.401 1 98.19 291 THR A C 1
ATOM 2311 O O . THR A 1 291 ? 3.934 -4.305 -0.945 1 98.19 291 THR A O 1
ATOM 2314 N N . VAL A 1 292 ? 5.723 -3.008 -1.028 1 98.62 292 VAL A N 1
ATOM 2315 C CA . VAL A 1 292 ? 5.895 -3.244 -2.457 1 98.62 292 VAL A CA 1
ATOM 2316 C C . VAL A 1 292 ? 7.359 -3.053 -2.84 1 98.62 292 VAL A C 1
ATOM 2318 O O . VAL A 1 292 ? 8.094 -2.324 -2.166 1 98.62 292 VAL A O 1
ATOM 2321 N N . SER A 1 293 ? 7.828 -3.768 -3.779 1 98.5 293 SER A N 1
ATOM 2322 C CA . SER A 1 293 ? 9.102 -3.578 -4.469 1 98.5 293 SER A CA 1
ATOM 2323 C C . SER A 1 293 ? 8.93 -3.697 -5.98 1 98.5 293 SER A C 1
ATOM 2325 O O . SER A 1 293 ? 7.82 -3.547 -6.5 1 98.5 293 SER A O 1
ATOM 2327 N N . THR A 1 294 ? 10.031 -3.816 -6.703 1 98.12 294 THR A N 1
ATOM 2328 C CA . THR A 1 294 ? 9.984 -4.055 -8.141 1 98.12 294 THR A CA 1
ATOM 2329 C C . THR A 1 294 ? 10.914 -5.199 -8.531 1 98.12 294 THR A C 1
ATOM 2331 O O . THR A 1 294 ? 11.797 -5.578 -7.754 1 98.12 294 THR A O 1
ATOM 2334 N N . VAL A 1 295 ? 10.625 -5.719 -9.68 1 98.69 295 VAL A N 1
ATOM 2335 C CA . VAL A 1 295 ? 11.508 -6.746 -10.219 1 98.69 295 VAL A CA 1
ATOM 2336 C C . VAL A 1 295 ? 12.938 -6.219 -10.273 1 98.69 295 VAL A C 1
ATOM 2338 O O . VAL A 1 295 ? 13.875 -6.902 -9.859 1 98.69 295 VAL A O 1
ATOM 2341 N N . GLY A 1 296 ? 13.07 -5.02 -10.727 1 98.25 296 GLY A N 1
ATOM 2342 C CA . GLY A 1 296 ? 14.391 -4.422 -10.781 1 98.25 296 GLY A CA 1
ATOM 2343 C C . GLY A 1 296 ? 15.07 -4.34 -9.43 1 98.25 296 GLY A C 1
ATOM 2344 O O . GLY A 1 296 ? 16.266 -4.637 -9.305 1 98.25 296 GLY A O 1
ATOM 2345 N N . GLU A 1 297 ? 14.367 -3.965 -8.453 1 98.19 297 GLU A N 1
ATOM 2346 C CA . GLU A 1 297 ? 14.906 -3.865 -7.098 1 98.19 297 GLU A CA 1
ATOM 2347 C C . GLU A 1 297 ? 15.375 -5.223 -6.59 1 98.19 297 GLU A C 1
ATOM 2349 O O . GLU A 1 297 ? 16.453 -5.332 -6.012 1 98.19 297 GLU A O 1
ATOM 2354 N N . GLU A 1 298 ? 14.547 -6.227 -6.793 1 98.75 298 GLU A N 1
ATOM 2355 C CA . GLU A 1 298 ? 14.875 -7.543 -6.254 1 98.75 298 GLU A CA 1
ATOM 2356 C C . GLU A 1 298 ? 16.047 -8.164 -7.004 1 98.75 298 GLU A C 1
ATOM 2358 O O . GLU A 1 298 ? 16.859 -8.898 -6.414 1 98.75 298 GLU A O 1
ATOM 2363 N N . MET A 1 299 ? 16.188 -7.855 -8.25 1 98.5 299 MET A N 1
ATOM 2364 C CA . MET A 1 299 ? 17.312 -8.336 -9.031 1 98.5 299 MET A CA 1
ATOM 2365 C C . MET A 1 299 ? 18.625 -7.73 -8.531 1 98.5 299 MET A C 1
ATOM 2367 O O . MET A 1 299 ? 19.688 -8.336 -8.68 1 98.5 299 MET A O 1
ATOM 2371 N N . LEU A 1 300 ? 18.469 -6.602 -7.898 1 97.81 300 LEU A N 1
ATOM 2372 C CA . LEU A 1 300 ? 19.672 -5.859 -7.508 1 97.81 300 LEU A CA 1
ATOM 2373 C C . LEU A 1 300 ? 19.953 -6.023 -6.016 1 97.81 300 LEU A C 1
ATOM 2375 O O . LEU A 1 300 ? 21.109 -6.027 -5.594 1 97.81 300 LEU A O 1
ATOM 2379 N N . CYS A 1 301 ? 18.859 -6.16 -5.281 1 97.94 301 CYS A N 1
ATOM 2380 C CA . CYS A 1 301 ? 19.047 -5.914 -3.855 1 97.94 301 CYS A CA 1
ATOM 2381 C C . CYS A 1 301 ? 18.688 -7.148 -3.039 1 97.94 301 CYS A C 1
ATOM 2383 O O . CYS A 1 301 ? 18.938 -7.203 -1.835 1 97.94 301 CYS A O 1
ATOM 2385 N N . ASN A 1 302 ? 18.109 -8.148 -3.625 1 98.44 302 ASN A N 1
ATOM 2386 C CA . ASN A 1 302 ? 17.719 -9.328 -2.855 1 98.44 302 ASN A CA 1
ATOM 2387 C C . ASN A 1 302 ? 18.938 -10.086 -2.352 1 98.44 302 ASN A C 1
ATOM 2389 O O . ASN A 1 302 ? 19.766 -10.562 -3.146 1 98.44 302 ASN A O 1
ATOM 2393 N N . PRO A 1 303 ? 19.062 -10.203 -1.086 1 97.38 303 PRO A N 1
ATOM 2394 C CA . PRO A 1 303 ? 20.312 -10.758 -0.549 1 97.38 303 PRO A CA 1
ATOM 2395 C C . PRO A 1 303 ? 20.484 -12.234 -0.869 1 97.38 303 PRO A C 1
ATOM 2397 O O . PRO A 1 303 ? 21.578 -12.789 -0.698 1 97.38 303 PRO A O 1
ATOM 2400 N N . ARG A 1 304 ? 19.469 -12.898 -1.308 1 98 304 ARG A N 1
ATOM 2401 C CA . ARG A 1 304 ? 19.516 -14.328 -1.587 1 98 304 ARG A CA 1
ATOM 2402 C C . ARG A 1 304 ? 19.531 -14.594 -3.09 1 98 304 ARG A C 1
ATOM 2404 O O . ARG A 1 304 ? 20.438 -15.234 -3.607 1 98 304 ARG A O 1
ATOM 2411 N N . LEU A 1 305 ? 18.609 -13.984 -3.771 1 98.31 305 LEU A N 1
ATOM 2412 C CA . LEU A 1 305 ? 18.312 -14.375 -5.145 1 98.31 305 LEU A CA 1
ATOM 2413 C C . LEU A 1 305 ? 19.234 -13.648 -6.125 1 98.31 305 LEU A C 1
ATOM 2415 O O . LEU A 1 305 ? 19.234 -13.945 -7.32 1 98.31 305 LEU A O 1
ATOM 2419 N N . THR A 1 306 ? 20.031 -12.734 -5.594 1 97.62 306 THR A N 1
ATOM 2420 C CA . THR A 1 306 ? 21.047 -12.094 -6.426 1 97.62 306 THR A CA 1
ATOM 2421 C C . THR A 1 306 ? 22.297 -12.977 -6.535 1 97.62 306 THR A C 1
ATOM 2423 O O . THR A 1 306 ? 23.156 -12.727 -7.379 1 97.62 306 THR A O 1
ATOM 2426 N N . LYS A 1 307 ? 22.406 -13.969 -5.707 1 98.12 307 LYS A N 1
ATOM 2427 C CA . LYS A 1 307 ? 23.547 -14.883 -5.711 1 98.12 307 LYS A CA 1
ATOM 2428 C C . LYS A 1 307 ? 23.391 -15.945 -6.793 1 98.12 307 LYS A C 1
ATOM 2430 O O . LYS A 1 307 ? 22.312 -16.125 -7.344 1 98.12 307 LYS A O 1
ATOM 2435 N N . ASP A 1 308 ? 24.531 -16.594 -7.07 1 97.81 308 ASP A N 1
ATOM 2436 C CA . ASP A 1 308 ? 24.422 -17.734 -7.969 1 97.81 308 ASP A CA 1
ATOM 2437 C C . ASP A 1 308 ? 23.688 -18.891 -7.301 1 97.81 308 ASP A C 1
ATOM 2439 O O . ASP A 1 308 ? 23.484 -18.891 -6.082 1 97.81 308 ASP A O 1
ATOM 2443 N N . GLU A 1 309 ? 23.297 -19.797 -8.109 1 98.06 309 GLU A N 1
ATOM 2444 C CA . GLU A 1 309 ? 22.422 -20.875 -7.637 1 98.06 309 GLU A CA 1
ATOM 2445 C C . GLU A 1 309 ? 23.062 -21.641 -6.48 1 98.06 309 GLU A C 1
ATOM 2447 O O . GLU A 1 309 ? 22.391 -21.953 -5.496 1 98.06 309 GLU A O 1
ATOM 2452 N N . GLU A 1 310 ? 24.328 -21.984 -6.594 1 98 310 GLU A N 1
ATOM 2453 C CA . GLU A 1 310 ? 25.016 -22.75 -5.555 1 98 310 GLU A CA 1
ATOM 2454 C C . GLU A 1 310 ? 25.062 -21.984 -4.238 1 98 310 GLU A C 1
ATOM 2456 O O . GLU A 1 310 ? 24.812 -22.547 -3.172 1 98 310 GLU A O 1
ATOM 2461 N N . SER A 1 311 ? 25.391 -20.719 -4.355 1 98.25 311 SER A N 1
ATOM 2462 C CA . SER A 1 311 ? 25.422 -19.875 -3.172 1 98.25 311 SER A CA 1
ATOM 2463 C C . SER A 1 311 ? 24.031 -19.734 -2.562 1 98.25 311 SER A C 1
ATOM 2465 O O . SER A 1 311 ? 23.875 -19.734 -1.34 1 98.25 311 SER A O 1
ATOM 2467 N N . PHE A 1 312 ? 23.125 -19.609 -3.391 1 98.31 312 PHE A N 1
ATOM 2468 C CA . PHE A 1 312 ? 21.734 -19.516 -2.936 1 98.31 312 PHE A CA 1
ATOM 2469 C C . PHE A 1 312 ? 21.344 -20.766 -2.166 1 98.31 312 PHE A C 1
ATOM 2471 O O . PHE A 1 312 ? 20.797 -20.688 -1.064 1 98.31 312 PHE A O 1
ATOM 2478 N N . LYS A 1 313 ? 21.594 -21.922 -2.688 1 97.69 313 LYS A N 1
ATOM 2479 C CA . LYS A 1 313 ? 21.266 -23.188 -2.039 1 97.69 313 LYS A CA 1
ATOM 2480 C C . LYS A 1 313 ? 21.922 -23.297 -0.665 1 97.69 313 LYS A C 1
ATOM 2482 O O . LYS A 1 313 ? 21.297 -23.766 0.291 1 97.69 313 LYS A O 1
ATOM 2487 N N . ALA A 1 314 ? 23.109 -22.844 -0.613 1 97.25 314 ALA A N 1
ATOM 2488 C CA . ALA A 1 314 ? 23.828 -22.875 0.655 1 97.25 314 ALA A CA 1
ATOM 2489 C C . ALA A 1 314 ? 23.172 -21.969 1.688 1 97.25 314 ALA A C 1
ATOM 2491 O O . ALA A 1 314 ? 23.062 -22.344 2.863 1 97.25 314 ALA A O 1
ATOM 2492 N N . ILE A 1 315 ? 22.781 -20.812 1.227 1 97.38 315 ILE A N 1
ATOM 2493 C CA . ILE A 1 315 ? 22.078 -19.875 2.111 1 97.38 315 ILE A CA 1
ATOM 2494 C C . ILE A 1 315 ? 20.797 -20.516 2.633 1 97.38 315 ILE A C 1
ATOM 2496 O O . ILE A 1 315 ? 20.531 -20.484 3.836 1 97.38 315 ILE A O 1
ATOM 2500 N N . MET A 1 316 ? 20.078 -21.109 1.735 1 97.12 316 MET A N 1
ATOM 2501 C CA . MET A 1 316 ? 18.781 -21.672 2.098 1 97.12 316 MET A CA 1
ATOM 2502 C C . MET A 1 316 ? 18.938 -22.828 3.064 1 97.12 316 MET A C 1
ATOM 2504 O O . MET A 1 316 ? 18.141 -23 3.98 1 97.12 316 MET A O 1
ATOM 2508 N N . GLU A 1 317 ? 19.922 -23.625 2.928 1 94.44 317 GLU A N 1
ATOM 2509 C CA . GLU A 1 317 ? 20.188 -24.797 3.773 1 94.44 317 GLU A CA 1
ATOM 2510 C C . GLU A 1 317 ? 20.594 -24.375 5.18 1 94.44 317 GLU A C 1
ATOM 2512 O O . GLU A 1 317 ? 20.422 -25.141 6.137 1 94.44 317 GLU A O 1
ATOM 2517 N N . ASN A 1 318 ? 21.031 -23.125 5.27 1 94.06 318 ASN A N 1
ATOM 2518 C CA . ASN A 1 318 ? 21.594 -22.688 6.547 1 94.06 318 ASN A CA 1
ATOM 2519 C C . ASN A 1 318 ? 20.688 -21.656 7.219 1 94.06 318 ASN A C 1
ATOM 2521 O O . ASN A 1 318 ? 21.109 -20.969 8.156 1 94.06 318 ASN A O 1
ATOM 2525 N N . LEU A 1 319 ? 19.516 -21.5 6.758 1 91.44 319 LEU A N 1
ATOM 2526 C CA . LEU A 1 319 ? 18.609 -20.531 7.344 1 91.44 319 LEU A CA 1
ATOM 2527 C C . LEU A 1 319 ? 18.219 -20.938 8.766 1 91.44 319 LEU A C 1
ATOM 2529 O O . LEU A 1 319 ? 17.953 -20.078 9.609 1 91.44 319 LEU A O 1
ATOM 2533 N N . ASN A 1 320 ? 18.203 -22.172 9.148 1 88.5 320 ASN A N 1
ATOM 2534 C CA . ASN A 1 320 ? 17.875 -22.688 10.469 1 88.5 320 ASN A CA 1
ATOM 2535 C C . ASN A 1 320 ? 16.609 -22.047 11.023 1 88.5 320 ASN A C 1
ATOM 2537 O O . ASN A 1 320 ? 16.594 -21.531 12.141 1 88.5 320 ASN A O 1
ATOM 2541 N N . LEU A 1 321 ? 15.562 -22.078 10.305 1 88.5 321 LEU A N 1
ATOM 2542 C CA . LEU A 1 321 ? 14.297 -21.484 10.711 1 88.5 321 LEU A CA 1
ATOM 2543 C C . LEU A 1 321 ? 13.508 -22.422 11.609 1 88.5 321 LEU A C 1
ATOM 2545 O O . LEU A 1 321 ? 13.531 -23.641 11.406 1 88.5 321 LEU A O 1
ATOM 2549 N N . PRO A 1 322 ? 12.836 -21.812 12.562 1 89.19 322 PRO A N 1
ATOM 2550 C CA . PRO A 1 322 ? 12.008 -22.672 13.43 1 89.19 322 PRO A CA 1
ATOM 2551 C C . PRO A 1 322 ? 10.836 -23.297 12.68 1 89.19 322 PRO A C 1
ATOM 2553 O O . PRO A 1 322 ? 10.453 -22.828 11.602 1 89.19 322 PRO A O 1
ATOM 2556 N N . TYR A 1 323 ? 10.32 -24.391 13.266 1 87.44 323 TYR A N 1
ATOM 2557 C CA . TYR A 1 323 ? 9.109 -25.016 12.75 1 87.44 323 TYR A CA 1
ATOM 2558 C C . TYR A 1 323 ? 7.93 -24.047 12.789 1 87.44 323 TYR A C 1
ATOM 2560 O O . TYR A 1 323 ? 7.691 -23.391 13.805 1 87.44 323 TYR A O 1
ATOM 2568 N N . PRO A 1 324 ? 7.246 -23.922 11.648 1 85.25 324 PRO A N 1
ATOM 2569 C CA . PRO A 1 324 ? 6.137 -22.953 11.656 1 85.25 324 PRO A CA 1
ATOM 2570 C C . PRO A 1 324 ? 5.066 -23.297 12.688 1 85.25 324 PRO A C 1
ATOM 2572 O O . PRO A 1 324 ? 4.605 -24.438 12.75 1 85.25 324 PRO A O 1
ATOM 2575 N N . LYS A 1 325 ? 4.574 -22.312 13.391 1 88.19 325 LYS A N 1
ATOM 2576 C CA . LYS A 1 325 ? 3.676 -22.484 14.523 1 88.19 325 LYS A CA 1
ATOM 2577 C C . LYS A 1 325 ? 2.334 -23.062 14.078 1 88.19 325 LYS A C 1
ATOM 2579 O O . LYS A 1 325 ? 1.734 -23.875 14.781 1 88.19 325 LYS A O 1
ATOM 2584 N N . MET A 1 326 ? 1.892 -22.734 12.906 1 91.88 326 MET A N 1
ATOM 2585 C CA . MET A 1 326 ? 0.52 -23.047 12.508 1 91.88 326 MET A CA 1
ATOM 2586 C C . MET A 1 326 ? 0.49 -24.172 11.477 1 91.88 326 MET A C 1
ATOM 2588 O O . MET A 1 326 ? -0.571 -24.5 10.953 1 91.88 326 MET A O 1
ATOM 2592 N N . ILE A 1 327 ? 1.529 -24.797 11.227 1 91.88 327 ILE A N 1
ATOM 2593 C CA . ILE A 1 327 ? 1.628 -25.672 10.055 1 91.88 327 ILE A CA 1
ATOM 2594 C C . ILE A 1 327 ? 0.709 -26.875 10.242 1 91.88 327 ILE A C 1
ATOM 2596 O O . ILE A 1 327 ? 0.053 -27.312 9.289 1 91.88 327 ILE A O 1
ATOM 2600 N N . ASP A 1 328 ? 0.578 -27.359 11.375 1 91.56 328 ASP A N 1
ATOM 2601 C CA . ASP A 1 328 ? -0.187 -28.578 11.625 1 91.56 328 ASP A CA 1
ATOM 2602 C C . ASP A 1 328 ? -1.688 -28.312 11.531 1 91.56 328 ASP A C 1
ATOM 2604 O O . ASP A 1 328 ? -2.479 -29.234 11.344 1 91.56 328 ASP A O 1
ATOM 2608 N N . VAL A 1 329 ? -2.039 -27.125 11.656 1 92.56 329 VAL A N 1
ATOM 2609 C CA . VAL A 1 329 ? -3.445 -26.734 11.555 1 92.56 329 VAL A CA 1
ATOM 2610 C C . VAL A 1 329 ? -3.727 -26.188 10.156 1 92.56 329 VAL A C 1
ATOM 2612 O O . VAL A 1 329 ? -4.723 -26.562 9.523 1 92.56 329 VAL A O 1
ATOM 2615 N N . ALA A 1 330 ? -2.852 -25.391 9.695 1 94.38 330 ALA A N 1
ATOM 2616 C CA . ALA A 1 330 ? -3.08 -24.625 8.477 1 94.38 330 ALA A CA 1
ATOM 2617 C C . ALA A 1 330 ? -3.035 -25.516 7.246 1 94.38 330 ALA A C 1
ATOM 2619 O O . ALA A 1 330 ? -3.91 -25.438 6.379 1 94.38 330 ALA A O 1
ATOM 2620 N N . VAL A 1 331 ? -2.123 -26.359 7.156 1 94.06 331 VAL A N 1
ATOM 2621 C CA . VAL A 1 331 ? -1.919 -27.141 5.941 1 94.06 331 VAL A CA 1
ATOM 2622 C C . VAL A 1 331 ? -3.102 -28.078 5.723 1 94.06 331 VAL A C 1
ATOM 2624 O O . VAL A 1 331 ? -3.725 -28.078 4.66 1 94.06 331 VAL A O 1
ATOM 2627 N N . PRO A 1 332 ? -3.488 -28.891 6.73 1 93.88 332 PRO A N 1
ATOM 2628 C CA . PRO A 1 332 ? -4.656 -29.75 6.508 1 93.88 332 PRO A CA 1
ATOM 2629 C C . PRO A 1 332 ? -5.91 -28.953 6.145 1 93.88 332 PRO A C 1
ATOM 2631 O O . PRO A 1 332 ? -6.672 -29.375 5.27 1 93.88 332 PRO A O 1
ATOM 2634 N N . ALA A 1 333 ? -6.129 -27.891 6.762 1 93.94 333 ALA A N 1
ATOM 2635 C CA . ALA A 1 333 ? -7.289 -27.047 6.469 1 93.94 333 ALA A CA 1
ATOM 2636 C C . ALA A 1 333 ? -7.219 -26.5 5.043 1 93.94 333 ALA A C 1
ATOM 2638 O O . ALA A 1 333 ? -8.227 -26.5 4.328 1 93.94 333 ALA A O 1
ATOM 2639 N N . ASN A 1 334 ? -5.992 -26.062 4.668 1 94.81 334 ASN A N 1
ATOM 2640 C CA . ASN A 1 334 ? -5.828 -25.391 3.385 1 94.81 334 ASN A CA 1
ATOM 2641 C C . ASN A 1 334 ? -5.805 -26.391 2.23 1 94.81 334 ASN A C 1
ATOM 2643 O O . ASN A 1 334 ? -5.969 -26 1.07 1 94.81 334 ASN A O 1
ATOM 2647 N N . MET A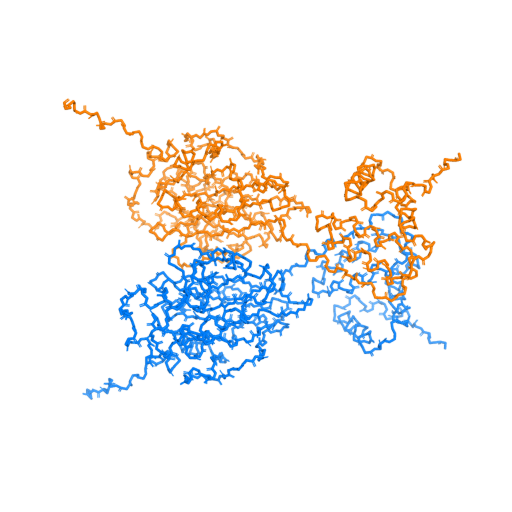 1 335 ? -5.68 -27.641 2.572 1 94.25 335 MET A N 1
ATOM 2648 C CA . MET A 1 335 ? -5.797 -28.688 1.555 1 94.25 335 MET A CA 1
ATOM 2649 C C . MET A 1 335 ? -7.254 -28.891 1.145 1 94.25 335 MET A C 1
ATOM 2651 O O . MET A 1 335 ? -7.535 -29.5 0.117 1 94.25 335 MET A O 1
ATOM 2655 N N . VAL A 1 336 ? -8.109 -28.344 1.986 1 92.19 336 VAL A N 1
ATOM 2656 C CA . VAL A 1 336 ? -9.531 -28.438 1.681 1 92.19 336 VAL A CA 1
ATOM 2657 C C . VAL A 1 336 ? -10.172 -27.047 1.715 1 92.19 336 VAL A C 1
ATOM 2659 O O . VAL A 1 336 ? -11.242 -26.875 2.293 1 92.19 336 VAL A O 1
ATOM 2662 N N . CYS A 1 337 ? -9.516 -26.109 1.199 1 88 337 CYS A N 1
ATOM 2663 C CA . CYS A 1 337 ? -10.016 -24.766 0.949 1 88 337 CYS A CA 1
ATOM 2664 C C . CYS A 1 337 ? -10.266 -24.031 2.258 1 88 337 CYS A C 1
ATOM 2666 O O . CYS A 1 337 ? -11.156 -23.188 2.34 1 88 337 CYS A O 1
ATOM 2668 N N . GLY A 1 338 ? -9.586 -24.422 3.223 1 87.19 338 GLY A N 1
ATOM 2669 C CA . GLY A 1 338 ? -9.711 -23.766 4.512 1 87.19 338 GLY A CA 1
ATOM 2670 C C . GLY A 1 338 ? -10.883 -24.266 5.332 1 87.19 338 GLY A C 1
ATOM 2671 O O . GLY A 1 338 ? -11.25 -23.672 6.34 1 87.19 338 GLY A O 1
ATOM 2672 N N . LEU A 1 339 ? -11.656 -25.281 4.832 1 83.38 339 LEU A N 1
ATOM 2673 C CA . LEU A 1 339 ? -12.844 -25.797 5.508 1 83.38 339 LEU A CA 1
ATOM 2674 C C . LEU A 1 339 ? -12.492 -26.969 6.414 1 83.38 339 LEU A C 1
ATOM 2676 O O . LEU A 1 339 ? -11.578 -27.734 6.117 1 83.38 339 LEU A O 1
ATOM 2680 N N . GLN A 1 340 ? -12.289 -26.781 7.648 1 60.44 340 GLN A N 1
ATOM 2681 C CA . GLN A 1 340 ? -12 -27.891 8.547 1 60.44 340 GLN A CA 1
ATOM 2682 C C . GLN A 1 340 ? -13.141 -28.906 8.547 1 60.44 340 GLN A C 1
ATOM 2684 O O . GLN A 1 340 ? -14.312 -28.531 8.547 1 60.44 340 GLN A O 1
ATOM 2689 N N . ASP A 1 341 ? -13.023 -29.969 7.902 1 46.56 341 ASP A N 1
ATOM 2690 C CA . ASP A 1 341 ? -13.961 -31.047 8.18 1 46.56 341 ASP A CA 1
ATOM 2691 C C . ASP A 1 341 ? -14.266 -31.141 9.672 1 46.56 341 ASP A C 1
ATOM 2693 O O . ASP A 1 341 ? -13.352 -31.234 10.492 1 46.56 341 ASP A O 1
ATOM 2697 N N . LEU A 1 342 ? -15.297 -30.344 10.141 1 40.22 342 LEU A N 1
ATOM 2698 C CA . LEU A 1 342 ? -15.836 -30.75 11.438 1 40.22 342 LEU A CA 1
ATOM 2699 C C . LEU A 1 342 ? -15.992 -32.25 11.523 1 40.22 342 LEU A C 1
ATOM 2701 O O . LEU A 1 342 ? -17.016 -32.812 11.109 1 40.22 342 LEU A O 1
ATOM 2705 N N . ILE A 1 343 ? -15.305 -33.094 11.031 1 36.44 343 ILE A N 1
ATOM 2706 C CA . ILE A 1 343 ? -15.586 -34.5 11.297 1 36.44 343 ILE A CA 1
ATOM 2707 C C . ILE A 1 343 ? -15.883 -34.688 12.781 1 36.44 343 ILE A C 1
ATOM 2709 O O . ILE A 1 343 ? -16.875 -35.312 13.141 1 36.44 343 ILE A O 1
ATOM 2713 N N . GLY A 1 344 ? -14.945 -34.812 13.836 1 33.28 344 GLY A N 1
ATOM 2714 C CA . GLY A 1 344 ? -15.18 -35.5 15.094 1 33.28 344 GLY A CA 1
ATOM 2715 C C . GLY A 1 344 ? -16.141 -34.75 16.016 1 33.28 344 GLY A C 1
ATOM 2716 O O . GLY A 1 344 ? -16.297 -35.125 17.172 1 33.28 344 GLY A O 1
ATOM 2717 N N . ARG A 1 345 ? -16.641 -33.594 15.898 1 35.78 345 ARG A N 1
ATOM 2718 C CA . ARG A 1 345 ? -17.625 -33.281 16.922 1 35.78 345 ARG A CA 1
ATOM 2719 C C . ARG A 1 345 ? -18.969 -33.938 16.609 1 35.78 345 ARG A C 1
ATOM 2721 O O . ARG A 1 345 ? -19.734 -33.406 15.789 1 35.78 345 ARG A O 1
ATOM 2728 N N . GLN A 1 346 ? -19.047 -35.281 16.469 1 30.14 346 GLN A N 1
ATOM 2729 C CA . GLN A 1 346 ? -20.281 -36.031 16.688 1 30.14 346 GLN A CA 1
ATOM 2730 C C . GLN A 1 346 ? -21.031 -35.5 17.922 1 30.14 346 GLN A C 1
ATOM 2732 O O . GLN A 1 346 ? -20.422 -35.281 18.969 1 30.14 346 GLN A O 1
ATOM 2737 N N . THR A 1 347 ? -22.234 -34.938 17.781 1 33.03 347 THR A N 1
ATOM 2738 C CA . THR A 1 347 ? -23.266 -34.688 18.797 1 33.03 347 THR A CA 1
ATOM 2739 C C . THR A 1 347 ? -23.422 -35.875 19.719 1 33.03 347 THR A C 1
ATOM 2741 O O . THR A 1 347 ? -23.672 -37 19.266 1 33.03 347 THR A O 1
ATOM 2744 N N . GLU A 1 348 ? -22.781 -36.031 20.797 1 28.23 348 GLU A N 1
ATOM 2745 C CA . GLU A 1 348 ? -23.453 -36.875 21.797 1 28.23 348 GLU A CA 1
ATOM 2746 C C . GLU A 1 348 ? -24.906 -36.438 21.984 1 28.23 348 GLU A C 1
ATOM 2748 O O . GLU A 1 348 ? -25.203 -35.25 21.984 1 28.23 348 GLU A O 1
ATOM 2753 N N . PRO A 1 349 ? -25.812 -37.344 21.594 1 30.8 349 PRO A N 1
ATOM 2754 C CA . PRO A 1 349 ? -27.234 -37.094 21.906 1 30.8 349 PRO A CA 1
ATOM 2755 C C . PRO A 1 349 ? -27.422 -36.469 23.266 1 30.8 349 PRO A C 1
ATOM 2757 O O . PRO A 1 349 ? -26.812 -36.875 24.25 1 30.8 349 PRO A O 1
ATOM 2760 N N . VAL A 1 350 ? -28.047 -35.344 23.25 1 20.36 350 VAL A N 1
ATOM 2761 C CA . VAL A 1 350 ? -28.844 -35.031 24.422 1 20.36 350 VAL A CA 1
ATOM 2762 C C . VAL A 1 350 ? -30.203 -35.719 24.328 1 20.36 350 VAL A C 1
ATOM 2764 O O . VAL A 1 350 ? -30.812 -35.75 23.266 1 20.36 350 VAL A O 1
ATOM 2767 N N . MET B 1 1 ? 17.688 36.156 -45.125 1 18.25 1 MET B N 1
ATOM 2768 C CA . MET B 1 1 ? 17.734 34.906 -45.875 1 18.25 1 MET B CA 1
ATOM 2769 C C . MET B 1 1 ? 18.562 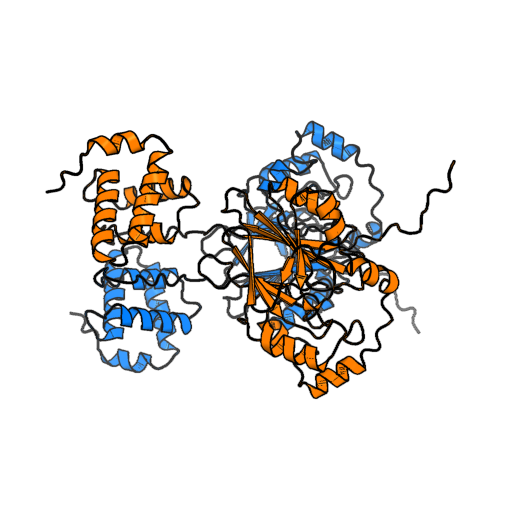33.875 -45.125 1 18.25 1 MET B C 1
ATOM 2771 O O . MET B 1 1 ? 19.797 33.906 -45.156 1 18.25 1 MET B O 1
ATOM 2775 N N . TRP B 1 2 ? 18.297 33.625 -43.875 1 21.53 2 TRP B N 1
ATOM 2776 C CA . TRP B 1 2 ? 19.141 33 -42.875 1 21.53 2 TRP B CA 1
ATOM 2777 C C . TRP B 1 2 ? 19.438 31.547 -43.25 1 21.53 2 TRP B C 1
ATOM 2779 O O . TRP B 1 2 ? 18.516 30.75 -43.469 1 21.53 2 TRP B O 1
ATOM 2789 N N . SER B 1 3 ? 20.516 31.312 -44.031 1 23.02 3 SER B N 1
ATOM 2790 C CA . SER B 1 3 ? 21.109 30.141 -44.656 1 23.02 3 SER B CA 1
ATOM 2791 C C . SER B 1 3 ? 21.5 29.094 -43.594 1 23.02 3 SER B C 1
ATOM 2793 O O . SER B 1 3 ? 22.297 29.391 -42.688 1 23.02 3 SER B O 1
ATOM 2795 N N . TRP B 1 4 ? 20.5 28.328 -43.094 1 26.31 4 TRP B N 1
ATOM 2796 C CA . TRP B 1 4 ? 20.625 27.297 -42.062 1 26.31 4 TRP B CA 1
ATOM 2797 C C . TRP B 1 4 ? 21.609 26.219 -42.5 1 26.31 4 TRP B C 1
ATOM 2799 O O . TRP B 1 4 ? 21.484 25.641 -43.562 1 26.31 4 TRP B O 1
ATOM 2809 N N . ASP B 1 5 ? 22.906 26.469 -42.25 1 24.73 5 ASP B N 1
ATOM 2810 C CA . ASP B 1 5 ? 24.078 25.672 -42.625 1 24.73 5 ASP B CA 1
ATOM 2811 C C . ASP B 1 5 ? 23.906 24.219 -42.188 1 24.73 5 ASP B C 1
ATOM 2813 O O . ASP B 1 5 ? 23.547 23.922 -41.062 1 24.73 5 ASP B O 1
ATOM 2817 N N . PHE B 1 6 ? 23.656 23.219 -43.062 1 27.19 6 PHE B N 1
ATOM 2818 C CA . PHE B 1 6 ? 23.562 21.766 -43.125 1 27.19 6 PHE B CA 1
ATOM 2819 C C . PHE B 1 6 ? 24.719 21.125 -42.344 1 27.19 6 PHE B C 1
ATOM 2821 O O . PHE B 1 6 ? 24.734 19.906 -42.156 1 27.19 6 PHE B O 1
ATOM 2828 N N . ALA B 1 7 ? 25.859 21.797 -42.156 1 27.14 7 ALA B N 1
ATOM 2829 C CA . ALA B 1 7 ? 27.062 21.234 -41.562 1 27.14 7 ALA B CA 1
ATOM 2830 C C . ALA B 1 7 ? 26.781 20.781 -40.125 1 27.14 7 ALA B C 1
ATOM 2832 O O . ALA B 1 7 ? 27.453 19.875 -39.625 1 27.14 7 ALA B O 1
ATOM 2833 N N . THR B 1 8 ? 25.891 21.422 -39.438 1 26.83 8 THR B N 1
ATOM 2834 C CA . THR B 1 8 ? 25.766 21.188 -38 1 26.83 8 THR B CA 1
ATOM 2835 C C . THR B 1 8 ? 24.953 19.938 -37.719 1 26.83 8 THR B C 1
ATOM 2837 O O . THR B 1 8 ? 24.766 19.547 -36.562 1 26.83 8 THR B O 1
ATOM 2840 N N . ALA B 1 9 ? 24.328 19.328 -38.781 1 28.05 9 ALA B N 1
ATOM 2841 C CA . ALA B 1 9 ? 23.547 18.094 -38.625 1 28.05 9 ALA B CA 1
ATOM 2842 C C . ALA B 1 9 ? 24.453 16.906 -38.312 1 28.05 9 ALA B C 1
ATOM 2844 O O . ALA B 1 9 ? 24.031 15.93 -37.688 1 28.05 9 ALA B O 1
ATOM 2845 N N . HIS B 1 10 ? 25.703 16.891 -38.75 1 27.75 10 HIS B N 1
ATOM 2846 C CA . HIS B 1 10 ? 26.656 15.805 -38.531 1 27.75 10 HIS B CA 1
ATOM 2847 C C . HIS B 1 10 ? 27.016 15.664 -37.062 1 27.75 10 HIS B C 1
ATOM 2849 O O . HIS B 1 10 ? 27.453 14.594 -36.625 1 27.75 10 HIS B O 1
ATOM 2855 N N . ASP B 1 11 ? 27.219 16.828 -36.406 1 27.66 11 ASP B N 1
ATOM 2856 C CA . ASP B 1 11 ? 27.656 16.75 -35.031 1 27.66 11 ASP B CA 1
ATOM 2857 C C . ASP B 1 11 ? 26.547 16.266 -34.125 1 27.66 11 ASP B C 1
ATOM 2859 O O . ASP B 1 11 ? 26.688 16.266 -32.906 1 27.66 11 ASP B O 1
ATOM 2863 N N . PHE B 1 12 ? 25.391 16.062 -34.594 1 28.47 12 PHE B N 1
ATOM 2864 C CA . PHE B 1 12 ? 24.234 15.602 -33.812 1 28.47 12 PHE B CA 1
ATOM 2865 C C . PHE B 1 12 ? 24.438 14.164 -33.344 1 28.47 12 PHE B C 1
ATOM 2867 O O . PHE B 1 12 ? 23.609 13.609 -32.656 1 28.47 12 PHE B O 1
ATOM 2874 N N . ARG B 1 13 ? 25.469 13.43 -33.906 1 30.33 13 ARG B N 1
ATOM 2875 C CA . ARG B 1 13 ? 25.828 12.086 -33.469 1 30.33 13 ARG B CA 1
ATOM 2876 C C . ARG B 1 13 ? 26.375 12.117 -32.031 1 30.33 13 ARG B C 1
ATOM 2878 O O . ARG B 1 13 ? 26.609 11.07 -31.422 1 30.33 13 ARG B O 1
ATOM 2885 N N . ARG B 1 14 ? 27.094 13.242 -31.609 1 28.62 14 ARG B N 1
ATOM 2886 C CA . ARG B 1 14 ? 27.625 13.219 -30.25 1 28.62 14 ARG B CA 1
ATOM 2887 C C . ARG B 1 14 ? 26.578 13.711 -29.25 1 28.62 14 ARG B C 1
ATOM 2889 O O . ARG B 1 14 ? 25.812 14.625 -29.547 1 28.62 14 ARG B O 1
ATOM 2896 N N . GLY B 1 15 ? 26.094 12.883 -28.172 1 29.84 15 GLY B N 1
ATOM 2897 C CA . GLY B 1 15 ? 25.062 12.805 -27.156 1 29.84 15 GLY B CA 1
ATOM 2898 C C . GLY B 1 15 ? 24.766 14.141 -26.516 1 29.84 15 GLY B C 1
ATOM 2899 O O . GLY B 1 15 ? 23.641 14.375 -26.062 1 29.84 15 GLY B O 1
ATOM 2900 N N . ARG B 1 16 ? 25.797 15.102 -26.328 1 33.84 16 ARG B N 1
ATOM 2901 C CA . ARG B 1 16 ? 25.641 16.297 -25.516 1 33.84 16 ARG B CA 1
ATOM 2902 C C . ARG B 1 16 ? 24.828 17.359 -26.25 1 33.84 16 ARG B C 1
ATOM 2904 O O . ARG B 1 16 ? 24.062 18.109 -25.641 1 33.84 16 ARG B O 1
ATOM 2911 N N . ARG B 1 17 ? 25.078 17.562 -27.578 1 33.25 17 ARG B N 1
ATOM 2912 C CA . ARG B 1 17 ? 24.516 18.703 -28.281 1 33.25 17 ARG B CA 1
ATOM 2913 C C . ARG B 1 17 ? 23.047 18.484 -28.594 1 33.25 17 ARG B C 1
ATOM 2915 O O . ARG B 1 17 ? 22.312 19.438 -28.875 1 33.25 17 ARG B O 1
ATOM 2922 N N . ARG B 1 18 ? 22.656 17.234 -28.625 1 33.94 18 ARG B N 1
ATOM 2923 C CA . ARG B 1 18 ? 21.25 16.938 -28.906 1 33.94 18 ARG B CA 1
ATOM 2924 C C . ARG B 1 18 ? 20.375 17.359 -27.734 1 33.94 18 ARG B C 1
ATOM 2926 O O . ARG B 1 18 ? 19.281 17.906 -27.938 1 33.94 18 ARG B O 1
ATOM 2933 N N . SER B 1 19 ? 21 17.219 -26.531 1 32.56 19 SER B N 1
ATOM 2934 C CA . SER B 1 19 ? 20.266 17.609 -25.328 1 32.56 19 SER B CA 1
ATOM 2935 C C . SER B 1 19 ? 20.156 19.125 -25.234 1 32.56 19 SER B C 1
ATOM 2937 O O . SER B 1 19 ? 19.125 19.672 -24.844 1 32.56 19 SER B O 1
ATOM 2939 N N . GLU B 1 20 ? 21.25 19.797 -25.719 1 35.53 20 GLU B N 1
ATOM 2940 C CA . GLU B 1 20 ? 21.25 21.25 -25.625 1 35.53 20 GLU B CA 1
ATOM 2941 C C . GLU B 1 20 ? 20.312 21.875 -26.656 1 35.53 20 GLU B C 1
ATOM 2943 O O . GLU B 1 20 ? 19.609 22.844 -26.359 1 35.53 20 GLU B O 1
ATOM 2948 N N . PHE B 1 21 ? 20.312 21.328 -27.859 1 34.94 21 PHE B N 1
ATOM 2949 C CA . PHE B 1 21 ? 19.438 21.875 -28.891 1 34.94 21 PHE B CA 1
ATOM 2950 C C . PHE B 1 21 ? 17.984 21.625 -28.547 1 34.94 21 PHE B C 1
ATOM 2952 O O . PHE B 1 21 ? 17.141 22.516 -28.688 1 34.94 21 PHE B O 1
ATOM 2959 N N . ALA B 1 22 ? 17.688 20.422 -28.062 1 34.97 22 ALA B N 1
ATOM 2960 C CA . ALA B 1 22 ? 16.344 20.156 -27.578 1 34.97 22 ALA B CA 1
ATOM 2961 C C . ALA B 1 22 ? 15.977 21.094 -26.438 1 34.97 22 ALA B C 1
ATOM 2963 O O . ALA B 1 22 ? 14.867 21.641 -26.391 1 34.97 22 ALA B O 1
ATOM 2964 N N . GLU B 1 23 ? 16.953 21.344 -25.656 1 36.41 23 GLU B N 1
ATOM 2965 C CA . GLU B 1 23 ? 16.719 22.281 -24.547 1 36.41 23 GLU B CA 1
ATOM 2966 C C . GLU B 1 23 ? 16.547 23.703 -25.047 1 36.41 23 GLU B C 1
ATOM 2968 O O . GLU B 1 23 ? 15.688 24.438 -24.562 1 36.41 23 GLU B O 1
ATOM 2973 N N . ARG B 1 24 ? 17.281 24.125 -26.016 1 38.25 24 ARG B N 1
ATOM 2974 C CA . ARG B 1 24 ? 17.188 25.484 -26.547 1 38.25 24 ARG B CA 1
ATOM 2975 C C . ARG B 1 24 ? 15.898 25.656 -27.359 1 38.25 24 ARG B C 1
ATOM 2977 O O . ARG B 1 24 ? 15.258 26.703 -27.281 1 38.25 24 ARG B O 1
ATOM 2984 N N . THR B 1 25 ? 15.617 24.672 -28.156 1 35.53 25 THR B N 1
ATOM 2985 C CA . THR B 1 25 ? 14.391 24.75 -28.953 1 35.53 25 THR B CA 1
ATOM 2986 C C . THR B 1 25 ? 13.164 24.703 -28.047 1 35.53 25 THR B C 1
ATOM 2988 O O . THR B 1 25 ? 12.211 25.453 -28.234 1 35.53 25 THR B O 1
ATOM 2991 N N . ILE B 1 26 ? 13.258 23.797 -26.984 1 36.22 26 ILE B N 1
ATOM 2992 C CA . ILE B 1 26 ? 12.195 23.781 -25.984 1 36.22 26 ILE B CA 1
ATOM 2993 C C . ILE B 1 26 ? 12.188 25.078 -25.188 1 36.22 26 ILE B C 1
ATOM 2995 O O . ILE B 1 26 ? 11.125 25.625 -24.891 1 36.22 26 ILE B O 1
ATOM 2999 N N . GLY B 1 27 ? 13.25 25.516 -24.859 1 34.94 27 GLY B N 1
ATOM 3000 C CA . GLY B 1 27 ? 13.367 26.812 -24.219 1 34.94 27 GLY B CA 1
ATOM 3001 C C . GLY B 1 27 ? 12.852 27.953 -25.062 1 34.94 27 GLY B C 1
ATOM 3002 O O . GLY B 1 27 ? 12.188 28.859 -24.547 1 34.94 27 GLY B O 1
ATOM 3003 N N . SER B 1 28 ? 13.242 28.016 -26.297 1 35.03 28 SER B N 1
ATOM 3004 C CA . SER B 1 28 ? 12.75 29.062 -27.188 1 35.03 28 SER B CA 1
ATOM 3005 C C . SER B 1 28 ? 11.25 28.953 -27.406 1 35.03 28 SER B C 1
ATOM 3007 O O . SER B 1 28 ? 10.57 29.953 -27.625 1 35.03 28 SER B O 1
ATOM 3009 N N . CYS B 1 29 ? 10.82 27.719 -27.5 1 33.81 29 CYS B N 1
ATOM 3010 C CA . CYS B 1 29 ? 9.375 27.547 -27.594 1 33.81 29 CYS B CA 1
ATOM 3011 C C . CYS B 1 29 ? 8.68 28.031 -26.328 1 33.81 29 CYS B C 1
ATOM 3013 O O . CYS B 1 29 ? 7.574 28.578 -26.391 1 33.81 29 CYS B O 1
ATOM 3015 N N . ARG B 1 30 ? 9.227 27.797 -25.203 1 32.53 30 ARG B N 1
ATOM 3016 C CA . ARG B 1 30 ? 8.672 28.297 -23.953 1 32.53 30 ARG B CA 1
ATOM 3017 C C . ARG B 1 30 ? 8.672 29.828 -23.938 1 32.53 30 ARG B C 1
ATOM 3019 O O . ARG B 1 30 ? 7.754 30.453 -23.391 1 32.53 30 ARG B O 1
ATOM 3026 N N . GLU B 1 31 ? 9.719 30.422 -24.266 1 32.38 31 GLU B N 1
ATOM 3027 C CA . GLU B 1 31 ? 9.766 31.875 -24.25 1 32.38 31 GLU B CA 1
ATOM 3028 C C . GLU B 1 31 ? 8.852 32.469 -25.312 1 32.38 31 GLU B C 1
ATOM 3030 O O . GLU B 1 31 ? 8.375 33.594 -25.172 1 32.38 31 GLU B O 1
ATOM 3035 N N . ASN B 1 32 ? 8.992 32.062 -26.562 1 31.42 32 ASN B N 1
ATOM 3036 C CA . ASN B 1 32 ? 8.203 32.781 -27.562 1 31.42 32 ASN B CA 1
ATOM 3037 C C . ASN B 1 32 ? 6.734 32.375 -27.531 1 31.42 32 ASN B C 1
ATOM 3039 O O . ASN B 1 32 ? 6.406 31.188 -27.75 1 31.42 32 ASN B O 1
ATOM 3043 N N . ARG B 1 33 ? 5.902 32.875 -26.734 1 32.31 33 ARG B N 1
ATOM 3044 C CA . ARG B 1 33 ? 4.449 32.812 -26.609 1 32.31 33 ARG B CA 1
ATOM 3045 C C . ARG B 1 33 ? 3.793 32.562 -27.969 1 32.31 33 ARG B C 1
ATOM 3047 O O . ARG B 1 33 ? 2.566 32.531 -28.062 1 32.31 33 ARG B O 1
ATOM 3054 N N . ARG B 1 34 ? 4.449 33.094 -29.109 1 30.16 34 ARG B N 1
ATOM 3055 C CA . ARG B 1 34 ? 3.785 33.094 -30.406 1 30.16 34 ARG B CA 1
ATOM 3056 C C . ARG B 1 34 ? 3.99 31.781 -31.125 1 30.16 34 ARG B C 1
ATOM 3058 O O . ARG B 1 34 ? 5.09 31.484 -31.609 1 30.16 34 ARG B O 1
ATOM 3065 N N . TRP B 1 35 ? 3.17 30.703 -30.891 1 31.84 35 TRP B N 1
ATOM 3066 C CA . TRP B 1 35 ? 3.021 29.312 -31.312 1 31.84 35 TRP B CA 1
ATOM 3067 C C . TRP B 1 35 ? 3.193 29.203 -32.844 1 31.84 35 TRP B C 1
ATOM 3069 O O . TRP B 1 35 ? 3.455 28.109 -33.344 1 31.84 35 TRP B O 1
ATOM 3079 N N . GLY B 1 36 ? 3.113 30.344 -33.562 1 32.38 36 GLY B N 1
ATOM 3080 C CA . GLY B 1 36 ? 3.184 30.312 -35 1 32.38 36 GLY B CA 1
ATOM 3081 C C . GLY B 1 36 ? 4.535 29.875 -35.531 1 32.38 36 GLY B C 1
ATOM 3082 O O . GLY B 1 36 ? 4.613 29.062 -36.438 1 32.38 36 GLY B O 1
ATOM 3083 N N . ARG B 1 37 ? 5.617 30.5 -35.125 1 35.72 37 ARG B N 1
ATOM 3084 C CA . ARG B 1 37 ? 6.953 30.297 -35.688 1 35.72 37 ARG B CA 1
ATOM 3085 C C . ARG B 1 37 ? 7.57 29 -35.156 1 35.72 37 ARG B C 1
ATOM 3087 O O . ARG B 1 37 ? 8.438 28.422 -35.812 1 35.72 37 ARG B O 1
ATOM 3094 N N . GLY B 1 38 ? 7.152 28.562 -34.094 1 34.53 38 GLY B N 1
ATOM 3095 C CA . GLY B 1 38 ? 7.691 27.359 -33.469 1 34.53 38 GLY B CA 1
ATOM 3096 C C . GLY B 1 38 ? 7.344 26.094 -34.219 1 34.53 38 GLY B C 1
ATOM 3097 O O . GLY B 1 38 ? 8.141 25.156 -34.281 1 34.53 38 GLY B O 1
ATOM 3098 N N . ASN B 1 39 ? 6.176 26.109 -34.875 1 35.75 39 ASN B N 1
ATOM 3099 C CA . ASN B 1 39 ? 5.766 24.984 -35.719 1 35.75 39 ASN B CA 1
ATOM 3100 C C . ASN B 1 39 ? 6.684 24.828 -36.938 1 35.75 39 ASN B C 1
ATOM 3102 O O . ASN B 1 39 ? 7.012 23.703 -37.312 1 35.75 39 ASN B O 1
ATOM 3106 N N . GLU B 1 40 ? 7.059 25.984 -37.438 1 37.25 40 GLU B N 1
ATOM 3107 C CA . GLU B 1 40 ? 7.945 25.922 -38.594 1 37.25 40 GLU B CA 1
ATOM 3108 C C . GLU B 1 40 ? 9.328 25.406 -38.219 1 37.25 40 GLU B C 1
ATOM 3110 O O . GLU B 1 40 ? 9.953 24.672 -38.969 1 37.25 40 GLU B O 1
ATOM 3115 N N . ASP B 1 41 ? 9.789 25.75 -37.062 1 37.69 41 ASP B N 1
ATOM 3116 C CA . ASP B 1 41 ? 11.125 25.344 -36.656 1 37.69 41 ASP B CA 1
ATOM 3117 C C . ASP B 1 41 ? 11.18 23.859 -36.312 1 37.69 41 ASP B C 1
ATOM 3119 O O . ASP B 1 41 ? 12.141 23.172 -36.656 1 37.69 41 ASP B O 1
ATOM 3123 N N . LEU B 1 42 ? 10.148 23.359 -35.719 1 37.41 42 LEU B N 1
ATOM 3124 C CA . LEU B 1 42 ? 10.102 21.938 -35.406 1 37.41 42 LEU B CA 1
ATOM 3125 C C . LEU B 1 42 ? 9.969 21.109 -36.688 1 37.41 42 LEU B C 1
ATOM 3127 O O . LEU B 1 42 ? 10.609 20.062 -36.812 1 37.41 42 LEU B O 1
ATOM 3131 N N . ARG B 1 43 ? 9.164 21.562 -37.688 1 36.5 43 ARG B N 1
ATOM 3132 C CA . ARG B 1 43 ? 9.102 20.938 -39 1 36.5 43 ARG B CA 1
ATOM 3133 C C . ARG B 1 43 ? 10.469 20.906 -39.656 1 36.5 43 ARG B C 1
ATOM 3135 O O . ARG B 1 43 ? 10.875 19.875 -40.219 1 36.5 43 ARG B O 1
ATOM 3142 N N . ARG B 1 44 ? 11.055 22.016 -39.531 1 38.53 44 ARG B N 1
ATOM 3143 C CA . ARG B 1 44 ? 12.383 22.109 -40.125 1 38.53 44 ARG B CA 1
ATOM 3144 C C . ARG B 1 44 ? 13.359 21.172 -39.406 1 38.53 44 ARG B C 1
ATOM 3146 O O . ARG B 1 44 ? 14.227 20.562 -40.062 1 38.53 44 ARG B O 1
ATOM 3153 N N . PHE B 1 45 ? 13.164 21.031 -38.188 1 37.34 45 PHE B N 1
ATOM 3154 C CA . PHE B 1 45 ? 14.031 20.172 -37.375 1 37.34 45 PHE B CA 1
ATOM 3155 C C . PHE B 1 45 ? 13.82 18.703 -37.75 1 37.34 45 PHE B C 1
ATOM 3157 O O . PHE B 1 45 ? 14.789 17.969 -37.969 1 37.34 45 PHE B O 1
ATOM 3164 N N . LEU B 1 46 ? 12.664 18.312 -37.75 1 38.22 46 LEU B N 1
ATOM 3165 C CA . LEU B 1 46 ? 12.375 16.922 -38.094 1 38.22 46 LEU B CA 1
ATOM 3166 C C . LEU B 1 46 ? 12.742 16.609 -39.531 1 38.22 46 LEU B C 1
ATOM 3168 O O . LEU B 1 46 ? 13.258 15.531 -39.812 1 38.22 46 LEU B O 1
ATOM 3172 N N . VAL B 1 47 ? 12.414 17.547 -40.344 1 38.06 47 VAL B N 1
ATOM 3173 C CA . VAL B 1 47 ? 12.828 17.406 -41.719 1 38.06 47 VAL B CA 1
ATOM 3174 C C . VAL B 1 47 ? 14.352 17.297 -41.812 1 38.06 47 VAL B C 1
ATOM 3176 O O . VAL B 1 47 ? 14.883 16.5 -42.594 1 38.06 47 VAL B O 1
ATOM 3179 N N . SER B 1 48 ? 14.93 18.125 -41.031 1 37.12 48 SER B N 1
ATOM 3180 C CA . SER B 1 48 ? 16.391 18.094 -41.094 1 37.12 48 SER B CA 1
ATOM 3181 C C . SER B 1 48 ? 16.938 16.781 -40.562 1 37.12 48 SER B C 1
ATOM 3183 O O . SER B 1 48 ? 17.969 16.297 -41.031 1 37.12 48 SER B O 1
ATOM 3185 N N . PHE B 1 49 ? 16.281 16.297 -39.531 1 37.28 49 PHE B N 1
ATOM 3186 C CA . PHE B 1 49 ? 16.766 15.055 -38.969 1 37.28 49 PHE B CA 1
ATOM 3187 C C . PHE B 1 49 ? 16.5 13.883 -39.906 1 37.28 49 PHE B C 1
ATOM 3189 O O . PHE B 1 49 ? 17.266 12.922 -39.938 1 37.28 49 PHE B O 1
ATOM 3196 N N . THR B 1 50 ? 15.328 13.898 -40.531 1 39.81 50 THR B N 1
ATOM 3197 C CA . THR B 1 50 ? 15.023 12.781 -41.406 1 39.81 50 THR B CA 1
ATOM 3198 C C . THR B 1 50 ? 15.516 13.055 -42.844 1 39.81 50 THR B C 1
ATOM 3200 O O . THR B 1 50 ? 15.484 12.172 -43.688 1 39.81 50 THR B O 1
ATOM 3203 N N . ASP B 1 51 ? 16.406 13.992 -43.031 1 41.25 51 ASP B N 1
ATOM 3204 C CA . ASP B 1 51 ? 16.781 14.367 -44.406 1 41.25 51 ASP B CA 1
ATOM 3205 C C . ASP B 1 51 ? 15.688 14.023 -45.375 1 41.25 51 ASP B C 1
ATOM 3207 O O . ASP B 1 51 ? 15.953 13.82 -46.562 1 41.25 51 ASP B O 1
ATOM 3211 N N . ASP B 1 52 ? 14.641 13.375 -45.062 1 37.03 52 ASP B N 1
ATOM 3212 C CA . ASP B 1 52 ? 13.508 13.078 -45.938 1 37.03 52 ASP B CA 1
ATOM 3213 C C . ASP B 1 52 ? 12.414 14.133 -45.812 1 37.03 52 ASP B C 1
ATOM 3215 O O . ASP B 1 52 ? 11.969 14.43 -44.688 1 37.03 52 ASP B O 1
ATOM 3219 N N . PRO B 1 53 ? 12.352 15.109 -46.75 1 42.84 53 PRO B N 1
ATOM 3220 C CA . PRO B 1 53 ? 11.391 16.219 -46.75 1 42.84 53 PRO B CA 1
ATOM 3221 C C . PRO B 1 53 ? 9.977 15.766 -46.375 1 42.84 53 PRO B C 1
ATOM 3223 O O . PRO B 1 53 ? 9.141 16.609 -46.031 1 42.84 53 PRO B O 1
ATOM 3226 N N . SER B 1 54 ? 9.609 14.508 -46.688 1 34.81 54 SER B N 1
ATOM 3227 C CA . SER B 1 54 ? 8.352 13.828 -46.406 1 34.81 54 SER B CA 1
ATOM 3228 C C . SER B 1 54 ? 8.594 12.531 -45.625 1 34.81 54 SER B C 1
ATOM 3230 O O . SER B 1 54 ? 8.555 11.445 -46.188 1 34.81 54 SER B O 1
ATOM 3232 N N . PRO B 1 55 ? 9.305 12.625 -44.469 1 39.28 55 PRO B N 1
ATOM 3233 C CA . PRO B 1 55 ? 9.648 11.359 -43.812 1 39.28 55 PRO B CA 1
ATOM 3234 C C . PRO B 1 55 ? 8.438 10.461 -43.594 1 39.28 55 PRO B C 1
ATOM 3236 O O . PRO B 1 55 ? 7.34 10.961 -43.344 1 39.28 55 PRO B O 1
ATOM 3239 N N . SER B 1 56 ? 8.539 9.172 -44.094 1 38.62 56 SER B N 1
ATOM 3240 C CA . SER B 1 56 ? 7.43 8.219 -44 1 38.62 56 SER B CA 1
ATOM 3241 C C . SER B 1 56 ? 7.098 7.914 -42.531 1 38.62 56 SER B C 1
ATOM 3243 O O . SER B 1 56 ? 7.934 8.102 -41.656 1 38.62 56 SER B O 1
ATOM 3245 N N . LEU B 1 57 ? 5.906 7.688 -42.25 1 39.53 57 LEU B N 1
ATOM 3246 C CA . LEU B 1 57 ? 5.34 7.395 -40.938 1 39.53 57 LEU B CA 1
ATOM 3247 C C . LEU B 1 57 ? 6.164 6.328 -40.219 1 39.53 57 LEU B C 1
ATOM 3249 O O . LEU B 1 57 ? 6.441 6.457 -39.031 1 39.53 57 LEU B O 1
ATOM 3253 N N . PRO B 1 58 ? 6.664 5.422 -41.031 1 37.28 58 PRO B N 1
ATOM 3254 C CA . PRO B 1 58 ? 7.469 4.422 -40.312 1 37.28 58 PRO B CA 1
ATOM 3255 C C . PRO B 1 58 ? 8.766 5 -39.75 1 37.28 58 PRO B C 1
ATOM 3257 O O . PRO B 1 58 ? 9.219 4.59 -38.688 1 37.28 58 PRO B O 1
ATOM 3260 N N . PHE B 1 59 ? 9.273 5.922 -40.406 1 39.59 59 PHE B N 1
ATOM 3261 C CA . PHE B 1 59 ? 10.539 6.48 -39.938 1 39.59 59 PHE B CA 1
ATOM 3262 C C . PHE B 1 59 ? 10.336 7.359 -38.719 1 39.59 59 PHE B C 1
ATOM 3264 O O . PHE B 1 59 ? 11.102 7.277 -37.75 1 39.59 59 PHE B O 1
ATOM 3271 N N . ILE B 1 60 ? 9.375 8.125 -38.781 1 43.47 60 ILE B N 1
ATOM 3272 C CA . ILE B 1 60 ? 9.078 9.008 -37.656 1 43.47 60 ILE B CA 1
ATOM 3273 C C . ILE B 1 60 ? 8.797 8.18 -36.406 1 43.47 60 ILE B C 1
ATOM 3275 O O . ILE B 1 60 ? 9.258 8.523 -35.312 1 43.47 60 ILE B O 1
ATOM 3279 N N . PHE B 1 61 ? 8.211 7.016 -36.75 1 40.66 61 PHE B N 1
ATOM 3280 C CA . PHE B 1 61 ? 7.906 6.09 -35.656 1 40.66 61 PHE B CA 1
ATOM 3281 C C . PHE B 1 61 ? 9.188 5.516 -35.062 1 40.66 61 PHE B C 1
ATOM 3283 O O . PHE B 1 61 ? 9.328 5.438 -33.844 1 40.66 61 PHE B O 1
ATOM 3290 N N . SER B 1 62 ? 9.914 5.113 -35.969 1 38.03 62 SER B N 1
ATOM 3291 C CA . SER B 1 62 ? 11.164 4.516 -35.531 1 38.03 62 SER B CA 1
ATOM 3292 C C . SER B 1 62 ? 12.031 5.535 -34.812 1 38.03 62 SER B C 1
ATOM 3294 O O . SER B 1 62 ? 12.648 5.215 -33.781 1 38.03 62 SER B O 1
ATOM 3296 N N . PHE B 1 63 ? 11.945 6.707 -35.219 1 42.69 63 PHE B N 1
ATOM 3297 C CA . PHE B 1 63 ? 12.781 7.742 -34.625 1 42.69 63 PHE B CA 1
ATOM 3298 C C . PHE B 1 63 ? 12.227 8.172 -33.281 1 42.69 63 PHE B C 1
ATOM 3300 O O . PHE B 1 63 ? 12.977 8.32 -32.312 1 42.69 63 PHE B O 1
ATOM 3307 N N . THR B 1 64 ? 10.93 8.367 -33.312 1 43.25 64 THR B N 1
ATOM 3308 C CA . THR B 1 64 ? 10.297 8.789 -32.094 1 43.25 64 THR B CA 1
ATOM 3309 C C . THR B 1 64 ? 10.445 7.719 -31 1 43.25 64 THR B C 1
ATOM 3311 O O . THR B 1 64 ? 10.695 8.031 -29.844 1 43.25 64 THR B O 1
ATOM 3314 N N . HIS B 1 65 ? 10.297 6.48 -31.531 1 39.47 65 HIS B N 1
ATOM 3315 C CA . HIS B 1 65 ? 10.508 5.359 -30.609 1 39.47 65 HIS B CA 1
ATOM 3316 C C . HIS B 1 65 ? 11.938 5.352 -30.078 1 39.47 65 HIS B C 1
ATOM 3318 O O . HIS B 1 65 ? 12.156 5.184 -28.875 1 39.47 65 HIS B O 1
ATOM 3324 N N . HIS B 1 66 ? 12.781 5.445 -31.016 1 38.12 66 HIS B N 1
ATOM 3325 C CA . HIS B 1 66 ? 14.188 5.449 -30.641 1 38.12 66 HIS B CA 1
ATOM 3326 C C . HIS B 1 66 ? 14.516 6.656 -29.766 1 38.12 66 HIS B C 1
ATOM 3328 O O . HIS B 1 66 ? 15.289 6.543 -28.812 1 38.12 66 HIS B O 1
ATOM 3334 N N . PHE B 1 67 ? 13.969 7.77 -30.062 1 40.72 67 PHE B N 1
ATOM 3335 C CA . PHE B 1 67 ? 14.211 8.992 -29.297 1 40.72 67 PHE B CA 1
ATOM 3336 C C . PHE B 1 67 ? 13.641 8.867 -27.891 1 40.72 67 PHE B C 1
ATOM 3338 O O . PHE B 1 67 ? 14.305 9.234 -26.922 1 40.72 67 PHE B O 1
ATOM 3345 N N . ILE B 1 68 ? 12.469 8.344 -27.859 1 42.56 68 ILE B N 1
ATOM 3346 C CA . ILE B 1 68 ? 11.836 8.164 -26.562 1 42.56 68 ILE B CA 1
ATOM 3347 C C . ILE B 1 68 ? 12.609 7.133 -25.75 1 42.56 68 ILE B C 1
ATOM 3349 O O . ILE B 1 68 ? 12.797 7.297 -24.547 1 42.56 68 ILE B O 1
ATOM 3353 N N . TYR B 1 69 ? 12.945 6.113 -26.484 1 40.69 69 TYR B N 1
ATOM 3354 C CA . TYR B 1 69 ? 13.734 5.09 -25.812 1 40.69 69 TYR B CA 1
ATOM 3355 C C . TYR B 1 69 ? 15.039 5.676 -25.281 1 40.69 69 TYR B C 1
ATOM 3357 O O . TYR B 1 69 ? 15.477 5.316 -24.188 1 40.69 69 TYR B O 1
ATOM 3365 N N . LYS B 1 70 ? 15.508 6.598 -26.047 1 37.94 70 LYS B N 1
ATOM 3366 C CA . LYS B 1 70 ? 16.812 7.129 -25.672 1 37.94 70 LYS B CA 1
ATOM 3367 C C . LYS B 1 70 ? 16.672 8.336 -24.75 1 37.94 70 LYS B C 1
ATOM 3369 O O . LYS B 1 70 ? 17.609 8.719 -24.062 1 37.94 70 LYS B O 1
ATOM 3374 N N . ASN B 1 71 ? 15.633 8.992 -24.812 1 32.53 71 ASN B N 1
ATOM 3375 C CA . ASN B 1 71 ? 15.414 10.156 -23.953 1 32.53 71 ASN B CA 1
ATOM 3376 C C . ASN B 1 71 ? 14.125 10.023 -23.156 1 32.53 71 ASN B C 1
ATOM 3378 O O . ASN B 1 71 ? 13.125 10.664 -23.469 1 32.53 71 ASN B O 1
ATOM 3382 N N . PRO B 1 72 ? 14.086 9.094 -22.266 1 38.31 72 PRO B N 1
ATOM 3383 C CA . PRO B 1 72 ? 12.867 8.711 -21.547 1 38.31 72 PRO B CA 1
ATOM 3384 C C . PRO B 1 72 ? 12.234 9.883 -20.797 1 38.31 72 PRO B C 1
ATOM 3386 O O . PRO B 1 72 ? 11.031 9.859 -20.516 1 38.31 72 PRO B O 1
ATOM 3389 N N . ASN B 1 73 ? 13.102 10.891 -20.656 1 37.59 73 ASN B N 1
ATOM 3390 C CA . ASN B 1 73 ? 12.609 12.039 -19.906 1 37.59 73 ASN B CA 1
ATOM 3391 C C . ASN B 1 73 ? 12.039 13.109 -20.844 1 37.59 73 ASN B C 1
ATOM 3393 O O . ASN B 1 73 ? 11.828 14.25 -20.422 1 37.59 73 ASN B O 1
ATOM 3397 N N . PHE B 1 74 ? 11.992 12.922 -22.109 1 40.16 74 PHE B N 1
ATOM 3398 C CA . PHE B 1 74 ? 11.5 13.945 -23.031 1 40.16 74 PHE B CA 1
ATOM 3399 C C . PHE B 1 74 ? 10.008 14.172 -22.828 1 40.16 74 PHE B C 1
ATOM 3401 O O . PHE B 1 74 ? 9.227 13.219 -22.797 1 40.16 74 PHE B O 1
ATOM 3408 N N . PRO B 1 75 ? 9.695 15.438 -22.453 1 38.34 75 PRO B N 1
ATOM 3409 C CA . PRO B 1 75 ? 8.297 15.695 -22.109 1 38.34 75 PRO B CA 1
ATOM 3410 C C . PRO B 1 75 ? 7.328 15.234 -23.203 1 38.34 75 PRO B C 1
ATOM 3412 O O . PRO B 1 75 ? 7.57 15.477 -24.391 1 38.34 75 PRO B O 1
ATOM 3415 N N . PHE B 1 76 ? 6.488 14.422 -22.859 1 42.44 76 PHE B N 1
ATOM 3416 C CA . PHE B 1 76 ? 5.449 13.859 -23.703 1 42.44 76 PHE B CA 1
ATOM 3417 C C . PHE B 1 76 ? 4.789 14.945 -24.547 1 42.44 76 PHE B C 1
ATOM 3419 O O . PHE B 1 76 ? 4.426 14.703 -25.703 1 42.44 76 PHE B O 1
ATOM 3426 N N . SER B 1 77 ? 4.715 16.031 -24.031 1 38.97 77 SER B N 1
ATOM 3427 C CA . SER B 1 77 ? 4.109 17.156 -24.734 1 38.97 77 SER B CA 1
ATOM 3428 C C . SER B 1 77 ? 4.906 17.531 -25.984 1 38.97 77 SER B C 1
ATOM 3430 O O . SER B 1 77 ? 4.328 17.859 -27.016 1 38.97 77 SER B O 1
ATOM 3432 N N . LEU B 1 78 ? 6.102 17.344 -25.844 1 40.22 78 LEU B N 1
ATOM 3433 C CA . LEU B 1 78 ? 6.938 17.703 -26.984 1 40.22 78 LEU B CA 1
ATOM 3434 C C . LEU B 1 78 ? 6.906 16.609 -28.047 1 40.22 78 LEU B C 1
ATOM 3436 O O . LEU B 1 78 ? 6.902 16.891 -29.234 1 40.22 78 LEU B O 1
ATOM 3440 N N . LEU B 1 79 ? 6.82 15.461 -27.531 1 43.09 79 LEU B N 1
ATOM 3441 C CA . LEU B 1 79 ? 6.73 14.344 -28.453 1 43.09 79 LEU B CA 1
ATOM 3442 C C . LEU B 1 79 ? 5.422 14.391 -29.234 1 43.09 79 LEU B C 1
ATOM 3444 O O . LEU B 1 79 ? 5.402 14.148 -30.453 1 43.09 79 LEU B O 1
ATOM 3448 N N . LEU B 1 80 ? 4.457 14.672 -28.438 1 40.53 80 LEU B N 1
ATOM 3449 C CA . LEU B 1 80 ? 3.158 14.844 -29.062 1 40.53 80 LEU B CA 1
ATOM 3450 C C . LEU B 1 80 ? 3.203 15.984 -30.078 1 40.53 80 LEU B C 1
ATOM 3452 O O . LEU B 1 80 ? 2.635 15.867 -31.172 1 40.53 80 LEU B O 1
ATOM 3456 N N . GLN B 1 81 ? 3.912 16.906 -29.734 1 36.38 81 GLN B N 1
ATOM 3457 C CA . GLN B 1 81 ? 4.109 18.031 -30.641 1 36.38 81 GLN B CA 1
ATOM 3458 C C . GLN B 1 81 ? 4.887 17.594 -31.891 1 36.38 81 GLN B C 1
ATOM 3460 O O . GLN B 1 81 ? 4.586 18.047 -33 1 36.38 81 GLN B O 1
ATOM 3465 N N . LEU B 1 82 ? 5.789 16.797 -31.656 1 39.62 82 LEU B N 1
ATOM 3466 C CA . LEU B 1 82 ? 6.574 16.312 -32.781 1 39.62 82 LEU B CA 1
ATOM 3467 C C . LEU B 1 82 ? 5.715 15.477 -33.719 1 39.62 82 LEU B C 1
ATOM 3469 O O . LEU B 1 82 ? 5.848 15.57 -34.969 1 39.62 82 LEU B O 1
ATOM 3473 N N . PHE B 1 83 ? 4.879 14.719 -33.062 1 39.66 83 PHE B N 1
ATOM 3474 C CA . PHE B 1 83 ? 4 13.898 -33.875 1 39.66 83 PHE B CA 1
ATOM 3475 C C . PHE B 1 83 ? 3 14.758 -34.625 1 39.66 83 PHE B C 1
ATOM 3477 O O . PHE B 1 83 ? 2.676 14.477 -35.781 1 39.66 83 PHE B O 1
ATOM 3484 N N . LEU B 1 84 ? 2.555 15.68 -33.875 1 37.84 84 LEU B N 1
ATOM 3485 C CA . LEU B 1 84 ? 1.527 16.516 -34.5 1 37.84 84 LEU B CA 1
ATOM 3486 C C . LEU B 1 84 ? 2.115 17.359 -35.625 1 37.84 84 LEU B C 1
ATOM 3488 O O . LEU B 1 84 ? 1.403 17.75 -36.562 1 37.84 84 LEU B O 1
ATOM 3492 N N . CYS B 1 85 ? 3.277 17.672 -35.438 1 33.88 85 CYS B N 1
ATOM 3493 C CA . CYS B 1 85 ? 3.875 18.516 -36.469 1 33.88 85 CYS B CA 1
ATOM 3494 C C . CYS B 1 85 ? 4.121 17.703 -37.75 1 33.88 85 CYS B C 1
ATOM 3496 O O . CYS B 1 85 ? 4.438 18.266 -38.781 1 33.88 85 CYS B O 1
ATOM 3498 N N . PHE B 1 86 ? 4.336 16.438 -37.594 1 32.44 86 PHE B N 1
ATOM 3499 C CA . PHE B 1 86 ? 4.523 15.727 -38.875 1 32.44 86 PHE B CA 1
ATOM 3500 C C . PHE B 1 86 ? 3.207 15.617 -39.625 1 32.44 86 PHE B C 1
ATOM 3502 O O . PHE B 1 86 ? 2.225 15.086 -39.094 1 32.44 86 PHE B O 1
ATOM 3509 N N . GLU B 1 87 ? 2.941 16.578 -40.312 1 31.88 87 GLU B N 1
ATOM 3510 C CA . GLU B 1 87 ? 1.902 16.5 -41.344 1 31.88 87 GLU B CA 1
ATOM 3511 C C . GLU B 1 87 ? 1.965 15.172 -42.094 1 31.88 87 GLU B C 1
ATOM 3513 O O . GLU B 1 87 ? 2.545 15.102 -43.156 1 31.88 87 GLU B O 1
ATOM 3518 N N . ALA B 1 88 ? 2.701 14.125 -41.688 1 30.75 88 ALA B N 1
ATOM 3519 C CA . ALA B 1 88 ? 2.539 13 -42.625 1 30.75 88 ALA B CA 1
ATOM 3520 C C . ALA B 1 88 ? 1.064 12.727 -42.875 1 30.75 88 ALA B C 1
ATOM 3522 O O . ALA B 1 88 ? 0.204 13.031 -42.062 1 30.75 88 ALA B O 1
ATOM 3523 N N . PRO B 1 89 ? 0.714 12.578 -44.188 1 28.3 89 PRO B N 1
ATOM 3524 C CA . PRO B 1 89 ? -0.637 12.086 -44.469 1 28.3 89 PRO B CA 1
ATOM 3525 C C . PRO B 1 89 ? -1.151 11.141 -43.375 1 28.3 89 PRO B C 1
ATOM 3527 O O . PRO B 1 89 ? -0.39 10.328 -42.875 1 28.3 89 PRO B O 1
ATOM 3530 N N . ILE B 1 90 ? -1.986 11.648 -42.562 1 31.22 90 ILE B N 1
ATOM 3531 C CA . ILE B 1 90 ? -2.691 10.914 -41.5 1 31.22 90 ILE B CA 1
ATOM 3532 C C . ILE B 1 90 ? -2.975 9.492 -41.969 1 31.22 90 ILE B C 1
ATOM 3534 O O . ILE B 1 90 ? -4.059 9.203 -42.469 1 31.22 90 ILE B O 1
ATOM 3538 N N . GLY B 1 91 ? -2.24 9.008 -43 1 25.88 91 GLY B N 1
ATOM 3539 C CA . GLY B 1 91 ? -2.613 7.613 -43.188 1 25.88 91 GLY B CA 1
ATOM 3540 C C . GLY B 1 91 ? -2.688 6.828 -41.875 1 25.88 91 GLY B C 1
ATOM 3541 O O . GLY B 1 91 ? -3.766 6.676 -41.312 1 25.88 91 GLY B O 1
ATOM 3542 N N . ASN B 1 92 ? -1.772 5.734 -41.938 1 25.39 92 ASN B N 1
ATOM 3543 C CA . ASN B 1 92 ? -1.955 4.547 -41.094 1 25.39 92 ASN B CA 1
ATOM 3544 C C . ASN B 1 92 ? -1.872 4.883 -39.625 1 25.39 92 ASN B C 1
ATOM 3546 O O . ASN B 1 92 ? -1.727 6.047 -39.25 1 25.39 92 ASN B O 1
ATOM 3550 N N . GLY B 1 93 ? -1.019 4.082 -38.875 1 24.98 93 GLY B N 1
ATOM 3551 C CA . GLY B 1 93 ? -0.976 3.617 -37.5 1 24.98 93 GLY B CA 1
ATOM 3552 C C . GLY B 1 93 ? -0.46 4.664 -36.531 1 24.98 93 GLY B C 1
ATOM 3553 O O . GLY B 1 93 ? 0.66 5.16 -36.688 1 24.98 93 GLY B O 1
ATOM 3554 N N . ILE B 1 94 ? -1.224 5.738 -36.406 1 28.7 94 ILE B N 1
ATOM 3555 C CA . ILE B 1 94 ? -0.856 6.621 -35.312 1 28.7 94 ILE B CA 1
ATOM 3556 C C . ILE B 1 94 ? -0.367 5.789 -34.125 1 28.7 94 ILE B C 1
ATOM 3558 O O . ILE B 1 94 ? -1.102 4.945 -33.594 1 28.7 94 ILE B O 1
ATOM 3562 N N . ILE B 1 95 ? 0.867 5.359 -34.219 1 26.67 95 ILE B N 1
ATOM 3563 C CA . ILE B 1 95 ? 1.422 4.707 -33.062 1 26.67 95 ILE B CA 1
ATOM 3564 C C . ILE B 1 95 ? 1.254 5.609 -31.828 1 26.67 95 ILE B C 1
ATOM 3566 O O . ILE B 1 95 ? 1.785 6.723 -31.797 1 26.67 95 ILE B O 1
ATOM 3570 N N . LEU B 1 96 ? 0.027 5.742 -31.453 1 27.33 96 LEU B N 1
ATOM 3571 C CA . LEU B 1 96 ? -0.166 6.289 -30.109 1 27.33 96 LEU B CA 1
ATOM 3572 C C . LEU B 1 96 ? 0.909 5.781 -29.156 1 27.33 96 LEU B C 1
ATOM 3574 O O . LEU B 1 96 ? 1.022 4.574 -28.922 1 27.33 96 LEU B O 1
ATOM 3578 N N . LEU B 1 97 ? 2.104 6.211 -29.469 1 28.19 97 LEU B N 1
ATOM 3579 C CA . LEU B 1 97 ? 3.027 5.859 -28.406 1 28.19 97 LEU B CA 1
ATOM 3580 C C . LEU B 1 97 ? 2.371 6.035 -27.031 1 28.19 97 LEU B C 1
ATOM 3582 O O . LEU B 1 97 ? 1.881 7.117 -26.719 1 28.19 97 LEU B O 1
ATOM 3586 N N . GLY B 1 98 ? 1.419 5.23 -26.812 1 29.59 98 GLY B N 1
ATOM 3587 C CA . GLY B 1 98 ? 1.024 5.152 -25.422 1 29.59 98 GLY B CA 1
ATOM 3588 C C . GLY B 1 98 ? 2.115 5.598 -24.469 1 29.59 98 GLY B C 1
ATOM 3589 O O . GLY B 1 98 ? 3.193 5 -24.422 1 29.59 98 GLY B O 1
ATOM 3590 N N . PHE B 1 99 ? 2.516 6.906 -24.516 1 30.86 99 PHE B N 1
ATOM 3591 C CA . PHE B 1 99 ? 3.367 7.465 -23.484 1 30.86 99 PHE B CA 1
ATOM 3592 C C . PHE B 1 99 ? 3.088 6.797 -22.141 1 30.86 99 PHE B C 1
ATOM 3594 O O . PHE B 1 99 ? 2.006 6.957 -21.578 1 30.86 99 PHE B O 1
ATOM 3601 N N . GLU B 1 100 ? 3.242 5.637 -22 1 35.38 100 GLU B N 1
ATOM 3602 C CA . GLU B 1 100 ? 3.295 5.094 -20.656 1 35.38 100 GLU B CA 1
ATOM 3603 C C . GLU B 1 100 ? 4.09 6.008 -19.719 1 35.38 100 GLU B C 1
ATOM 3605 O O . GLU B 1 100 ? 5.312 6.117 -19.844 1 35.38 100 GLU B O 1
ATOM 3610 N N . GLY B 1 101 ? 3.846 7.27 -19.625 1 37.84 101 GLY B N 1
ATOM 3611 C CA . GLY B 1 101 ? 4.488 8.141 -18.656 1 37.84 101 GLY B CA 1
ATOM 3612 C C . GLY B 1 101 ? 4.914 7.422 -17.391 1 37.84 101 GLY B C 1
ATOM 3613 O O . GLY B 1 101 ? 4.086 6.816 -16.703 1 37.84 101 GLY B O 1
ATOM 3614 N N . SER B 1 102 ? 6.055 6.719 -17.516 1 44.66 102 SER B N 1
ATOM 3615 C CA . SER B 1 102 ? 6.648 6.266 -16.25 1 44.66 102 SER B CA 1
ATOM 3616 C C . SER B 1 102 ? 6.391 7.262 -15.133 1 44.66 102 SER B C 1
ATOM 3618 O O . SER B 1 102 ? 6.559 8.469 -15.312 1 44.66 102 SER B O 1
ATOM 3620 N N . SER B 1 103 ? 5.559 6.984 -14.211 1 61.84 103 SER B N 1
ATOM 3621 C CA . SER B 1 103 ? 5.242 7.812 -13.055 1 61.84 103 SER B CA 1
ATOM 3622 C C . SER B 1 103 ? 6.496 8.438 -12.461 1 61.84 103 SER B C 1
ATOM 3624 O O . SER B 1 103 ? 7.488 7.75 -12.219 1 61.84 103 SER B O 1
ATOM 3626 N N . ARG B 1 104 ? 6.801 9.734 -12.672 1 82.25 104 ARG B N 1
ATOM 3627 C CA . ARG B 1 104 ? 7.844 10.555 -12.07 1 82.25 104 ARG B CA 1
ATOM 3628 C C . ARG B 1 104 ? 7.906 10.344 -10.562 1 82.25 104 ARG B C 1
ATOM 3630 O O . ARG B 1 104 ? 8.969 10.469 -9.953 1 82.25 104 ARG B O 1
ATOM 3637 N N . LEU B 1 105 ? 6.852 9.844 -10.039 1 93.19 105 LEU B N 1
ATOM 3638 C CA . LEU B 1 105 ? 6.785 9.727 -8.586 1 93.19 105 LEU B CA 1
ATOM 3639 C C . LEU B 1 105 ? 7.109 8.305 -8.141 1 93.19 105 LEU B C 1
ATOM 3641 O O . LEU B 1 105 ? 6.516 7.344 -8.633 1 93.19 105 LEU B O 1
ATOM 3645 N N . LEU B 1 106 ? 8.156 8.195 -7.367 1 96.5 106 LEU B N 1
ATOM 3646 C CA . LEU B 1 106 ? 8.312 6.988 -6.562 1 96.5 106 LEU B CA 1
ATOM 3647 C C . LEU B 1 106 ? 7.535 7.102 -5.258 1 96.5 106 LEU B C 1
ATOM 3649 O O . LEU B 1 106 ? 7.664 8.094 -4.535 1 96.5 106 LEU B O 1
ATOM 3653 N N . PHE B 1 107 ? 6.703 6.164 -5.004 1 98.06 107 PHE B N 1
ATOM 3654 C CA . PHE B 1 107 ? 5.914 6.133 -3.779 1 98.06 107 PHE B CA 1
ATOM 3655 C C . PHE B 1 107 ? 6.078 4.793 -3.066 1 98.06 107 PHE B C 1
ATOM 3657 O O . PHE B 1 107 ? 5.961 3.736 -3.688 1 98.06 107 PHE B O 1
ATOM 3664 N N . ARG B 1 108 ? 6.41 4.863 -1.72 1 98.62 108 ARG B N 1
ATOM 3665 C CA . ARG B 1 108 ? 6.422 3.689 -0.853 1 98.62 108 ARG B CA 1
ATOM 3666 C C . ARG B 1 108 ? 5.664 3.957 0.443 1 98.62 108 ARG B C 1
ATOM 3668 O O . ARG B 1 108 ? 5.879 4.984 1.094 1 98.62 108 ARG B O 1
ATOM 3675 N N . GLN B 1 109 ? 4.742 3.041 0.749 1 98.75 109 GLN B N 1
ATOM 3676 C CA . GLN B 1 109 ? 4.105 2.982 2.059 1 98.75 109 GLN B CA 1
ATOM 3677 C C . GLN B 1 109 ? 4.777 1.943 2.951 1 98.75 109 GLN B C 1
ATOM 3679 O O . GLN B 1 109 ? 4.934 0.785 2.557 1 98.75 109 GLN B O 1
ATOM 3684 N N . LEU B 1 110 ? 5.242 2.385 4.113 1 98.75 110 LEU B N 1
ATOM 3685 C CA . LEU B 1 110 ? 5.914 1.521 5.082 1 98.75 110 LEU B CA 1
ATOM 3686 C C . LEU B 1 110 ? 5.098 1.41 6.367 1 98.75 110 LEU B C 1
ATOM 3688 O O . LEU B 1 110 ? 4.379 2.342 6.734 1 98.75 110 LEU B O 1
ATOM 3692 N N . PHE B 1 111 ? 5.227 0.245 7.004 1 98.69 111 PHE B N 1
ATOM 3693 C CA . PHE B 1 111 ? 4.375 -0.003 8.156 1 98.69 111 PHE B CA 1
ATOM 3694 C C . PHE B 1 111 ? 5.211 -0.377 9.375 1 98.69 111 PHE B C 1
ATOM 3696 O O . PHE B 1 111 ? 6.078 -1.25 9.297 1 98.69 111 PHE B O 1
ATOM 3703 N N . GLU B 1 112 ? 5.012 0.331 10.461 1 97.88 112 GLU B N 1
ATOM 3704 C CA . GLU B 1 112 ? 5.547 -0.046 11.766 1 97.88 112 GLU B CA 1
ATOM 3705 C C . GLU B 1 112 ? 4.496 -0.767 12.602 1 97.88 112 GLU B C 1
ATOM 3707 O O . GLU B 1 112 ? 3.457 -0.194 12.93 1 97.88 112 GLU B O 1
ATOM 3712 N N . LYS B 1 113 ? 4.742 -1.959 13.023 1 95.44 113 LYS B N 1
ATOM 3713 C CA . LYS B 1 113 ? 3.76 -2.914 13.523 1 95.44 113 LYS B CA 1
ATOM 3714 C C . LYS B 1 113 ? 3.301 -2.541 14.93 1 95.44 113 LYS B C 1
ATOM 3716 O O . LYS B 1 113 ? 2.111 -2.633 15.242 1 95.44 113 LYS B O 1
ATOM 3721 N N . GLU B 1 114 ? 4.152 -2.1 15.75 1 94.94 114 GLU B N 1
ATOM 3722 C CA . GLU B 1 114 ? 3.838 -1.929 17.172 1 94.94 114 GLU B CA 1
ATOM 3723 C C . GLU B 1 114 ? 2.846 -0.79 17.375 1 94.94 114 GLU B C 1
ATOM 3725 O O . GLU B 1 114 ? 1.857 -0.946 18.094 1 94.94 114 GLU B O 1
ATOM 3730 N N . SER B 1 115 ? 3.066 0.311 16.719 1 95.69 115 SER B N 1
ATOM 3731 C CA . SER B 1 115 ? 2.18 1.459 16.891 1 95.69 115 SER B CA 1
ATOM 3732 C C . SER B 1 115 ? 1.165 1.537 15.75 1 95.69 115 SER B C 1
ATOM 3734 O O . SER B 1 115 ? 0.327 2.441 15.719 1 95.69 115 SER B O 1
ATOM 3736 N N . ALA B 1 116 ? 1.25 0.568 14.805 1 97.12 116 ALA B N 1
ATOM 3737 C CA . ALA B 1 116 ? 0.361 0.548 13.641 1 97.12 116 ALA B CA 1
ATOM 3738 C C . ALA B 1 116 ? 0.449 1.856 12.859 1 97.12 116 ALA B C 1
ATOM 3740 O O . ALA B 1 116 ? -0.574 2.463 12.539 1 97.12 116 ALA B O 1
ATOM 3741 N N . THR B 1 117 ? 1.695 2.285 12.617 1 98.38 117 THR B N 1
ATOM 3742 C CA . THR B 1 117 ? 1.949 3.572 11.984 1 98.38 117 THR B CA 1
ATOM 3743 C C . THR B 1 117 ? 2.422 3.381 10.547 1 98.38 117 THR B C 1
ATOM 3745 O O . THR B 1 117 ? 3.246 2.51 10.266 1 98.38 117 THR B O 1
ATOM 3748 N N . TYR B 1 118 ? 1.841 4.184 9.68 1 98.81 118 TYR B N 1
ATOM 3749 C CA . TYR B 1 118 ? 2.342 4.238 8.312 1 98.81 118 TYR B CA 1
ATOM 3750 C C . TYR B 1 118 ? 3.352 5.367 8.141 1 98.81 118 TYR B C 1
ATOM 3752 O O . TYR B 1 118 ? 3.164 6.461 8.68 1 98.81 118 TYR B O 1
ATOM 3760 N N . THR B 1 119 ? 4.449 5.074 7.48 1 98.94 119 THR B N 1
ATOM 3761 C CA . THR B 1 119 ? 5.438 6.023 6.984 1 98.94 119 THR B CA 1
ATOM 3762 C C . THR B 1 119 ? 5.434 6.059 5.457 1 98.94 119 THR B C 1
ATOM 3764 O O . THR B 1 119 ? 5.32 5.02 4.809 1 98.94 119 THR B O 1
ATOM 3767 N N . TYR B 1 120 ? 5.52 7.27 4.914 1 98.94 120 TYR B N 1
ATOM 3768 C CA . TYR B 1 120 ? 5.422 7.391 3.465 1 98.94 120 TYR B CA 1
ATOM 3769 C C . TYR B 1 120 ? 6.699 7.984 2.881 1 98.94 120 TYR B C 1
ATOM 3771 O O . TYR B 1 120 ? 7.184 9.016 3.352 1 98.94 120 TYR B O 1
ATOM 3779 N N . LEU B 1 121 ? 7.246 7.281 1.844 1 98.94 121 LEU B N 1
ATOM 3780 C CA . LEU B 1 121 ? 8.406 7.742 1.091 1 98.94 121 LEU B CA 1
ATOM 3781 C C . LEU B 1 121 ? 8 8.211 -0.303 1 98.94 121 LEU B C 1
ATOM 3783 O O . LEU B 1 121 ? 7.34 7.473 -1.042 1 98.94 121 LEU B O 1
ATOM 3787 N N . LEU B 1 122 ? 8.258 9.469 -0.581 1 98.69 122 LEU B N 1
ATOM 3788 C CA . LEU B 1 122 ? 8.039 10.031 -1.908 1 98.69 122 LEU B CA 1
ATOM 3789 C C . LEU B 1 122 ? 9.336 10.555 -2.506 1 98.69 122 LEU B C 1
ATOM 3791 O O . LEU B 1 122 ? 10.148 11.156 -1.805 1 98.69 122 LEU B O 1
ATOM 3795 N N . ALA B 1 123 ? 9.508 10.344 -3.812 1 98.62 123 ALA B N 1
ATOM 3796 C CA . ALA B 1 123 ? 10.703 10.844 -4.488 1 98.62 123 ALA B CA 1
ATOM 3797 C C . ALA B 1 123 ? 10.406 11.188 -5.945 1 98.62 123 ALA B C 1
ATOM 3799 O O . ALA B 1 123 ? 9.508 10.609 -6.555 1 98.62 123 ALA B O 1
ATOM 3800 N N . ASP B 1 124 ? 11.133 12.125 -6.398 1 97.06 124 ASP B N 1
ATOM 3801 C CA . ASP B 1 124 ? 11.086 12.477 -7.816 1 97.06 124 ASP B CA 1
ATOM 3802 C C . ASP B 1 124 ? 12.18 11.742 -8.594 1 97.06 124 ASP B C 1
ATOM 3804 O O . ASP B 1 124 ? 13.336 12.188 -8.617 1 97.06 124 ASP B O 1
ATOM 3808 N N . LEU B 1 125 ? 11.758 10.742 -9.344 1 94.44 125 LEU B N 1
ATOM 3809 C CA . LEU B 1 125 ? 12.727 9.898 -10.047 1 94.44 125 LEU B CA 1
ATOM 3810 C C . LEU B 1 125 ? 13.242 10.602 -11.297 1 94.44 125 LEU B C 1
ATOM 3812 O O . LEU B 1 125 ? 14.273 10.203 -11.852 1 94.44 125 LEU B O 1
ATOM 3816 N N . ALA B 1 126 ? 12.539 11.57 -11.734 1 90.56 126 ALA B N 1
ATOM 3817 C CA . ALA B 1 126 ? 12.93 12.258 -12.969 1 90.56 126 ALA B CA 1
ATOM 3818 C C . ALA B 1 126 ? 14.016 13.289 -12.695 1 90.56 126 ALA B C 1
ATOM 3820 O O . ALA B 1 126 ? 14.688 13.758 -13.625 1 90.56 126 ALA B O 1
ATOM 3821 N N . HIS B 1 127 ? 14.125 13.672 -11.461 1 93.81 127 HIS B N 1
ATOM 3822 C CA . HIS B 1 127 ? 15.188 14.594 -11.07 1 93.81 127 HIS B CA 1
ATOM 3823 C C . HIS B 1 127 ? 16.531 13.883 -10.969 1 93.81 127 HIS B C 1
ATOM 3825 O O . HIS B 1 127 ? 16.594 12.75 -10.477 1 93.81 127 HIS B O 1
ATOM 3831 N N . PRO B 1 128 ? 17.594 14.484 -11.352 1 94.19 128 PRO B N 1
ATOM 3832 C CA . PRO B 1 128 ? 18.891 13.82 -11.344 1 94.19 128 PRO B CA 1
ATOM 3833 C C . PRO B 1 128 ? 19.328 13.375 -9.945 1 94.19 128 PRO B C 1
ATOM 3835 O O . PRO B 1 128 ? 19.969 12.336 -9.797 1 94.19 128 PRO B O 1
ATOM 3838 N N . GLU B 1 129 ? 18.953 14.148 -9.008 1 96.5 129 GLU B N 1
ATOM 3839 C CA . GLU B 1 129 ? 19.359 13.812 -7.645 1 96.5 129 GLU B CA 1
ATOM 3840 C C . GLU B 1 129 ? 18.328 12.922 -6.965 1 96.5 129 GLU B C 1
ATOM 3842 O O . GLU B 1 129 ? 18.547 12.469 -5.836 1 96.5 129 GLU B O 1
ATOM 3847 N N . LYS B 1 130 ? 17.203 12.719 -7.5 1 97.88 130 LYS B N 1
ATOM 3848 C CA . LYS B 1 130 ? 16.125 11.898 -6.973 1 97.88 130 LYS B CA 1
ATOM 3849 C C . LYS B 1 130 ? 15.781 12.297 -5.539 1 97.88 130 LYS B C 1
ATOM 3851 O O . LYS B 1 130 ? 15.742 11.445 -4.648 1 97.88 130 LYS B O 1
ATOM 3856 N N . PRO B 1 131 ? 15.5 13.57 -5.352 1 98.69 131 PRO B N 1
ATOM 3857 C CA . PRO B 1 131 ? 15.172 14.031 -4 1 98.69 131 PRO B CA 1
ATOM 3858 C C . PRO B 1 131 ? 13.93 13.352 -3.428 1 98.69 131 PRO B C 1
ATOM 3860 O O . PRO B 1 131 ? 12.969 13.109 -4.156 1 98.69 131 PRO B O 1
ATOM 3863 N N . ALA B 1 132 ? 14.016 13.047 -2.113 1 98.81 132 ALA B N 1
ATOM 3864 C CA . ALA B 1 132 ? 12.953 12.297 -1.454 1 98.81 132 ALA B CA 1
ATOM 3865 C C . ALA B 1 132 ? 12.531 12.969 -0.152 1 98.81 132 ALA B C 1
ATOM 3867 O O . ALA B 1 132 ? 13.312 13.703 0.457 1 98.81 132 ALA B O 1
ATOM 3868 N N . VAL B 1 133 ? 11.305 12.727 0.193 1 98.88 133 VAL B N 1
ATOM 3869 C CA . VAL B 1 133 ? 10.781 13.148 1.489 1 98.88 133 VAL B CA 1
ATOM 3870 C C . VAL B 1 133 ? 10.172 11.945 2.213 1 98.88 133 VAL B C 1
ATOM 3872 O O . VAL B 1 133 ? 9.672 11.016 1.573 1 98.88 133 VAL B O 1
ATOM 3875 N N . LEU B 1 134 ? 10.289 11.938 3.486 1 98.88 134 LEU B N 1
ATOM 3876 C CA . LEU B 1 134 ? 9.742 10.898 4.352 1 98.88 134 LEU B CA 1
ATOM 3877 C C . LEU B 1 134 ? 8.719 11.484 5.32 1 98.88 134 LEU B C 1
ATOM 3879 O O . LEU B 1 134 ? 9.023 12.406 6.078 1 98.88 134 LEU B O 1
ATOM 3883 N N . VAL B 1 135 ? 7.492 10.953 5.277 1 98.94 135 VAL B N 1
ATOM 3884 C CA . VAL B 1 135 ? 6.402 11.477 6.09 1 98.94 135 VAL B CA 1
ATOM 3885 C C . VAL B 1 135 ? 6.145 10.547 7.273 1 98.94 135 VAL B C 1
ATOM 3887 O O . VAL B 1 135 ? 5.934 9.344 7.098 1 98.94 135 VAL B O 1
ATOM 3890 N N . ASP B 1 136 ? 6.176 11.047 8.477 1 98.81 136 ASP B N 1
ATOM 3891 C CA . ASP B 1 136 ? 5.82 10.406 9.742 1 98.81 136 ASP B CA 1
ATOM 3892 C C . ASP B 1 136 ? 6.723 9.203 10.016 1 98.81 136 ASP B C 1
ATOM 3894 O O . ASP B 1 136 ? 6.23 8.109 10.281 1 98.81 136 ASP B O 1
ATOM 3898 N N . PRO B 1 137 ? 8.008 9.406 10.008 1 98.75 137 PRO B N 1
ATOM 3899 C CA . PRO B 1 137 ? 8.898 8.305 10.383 1 98.75 137 PRO B CA 1
ATOM 3900 C C . PRO B 1 137 ? 8.797 7.938 11.859 1 98.75 137 PRO B C 1
ATOM 3902 O O . PRO B 1 137 ? 8.438 8.781 12.688 1 98.75 137 PRO B O 1
ATOM 3905 N N . VAL B 1 138 ? 9.055 6.715 12.156 1 98.62 138 VAL B N 1
ATOM 3906 C CA . VAL B 1 138 ? 9.039 6.191 13.516 1 98.62 138 VAL B CA 1
ATOM 3907 C C . VAL B 1 138 ? 10.461 5.844 13.953 1 98.62 138 VAL B C 1
ATOM 3909 O O . VAL B 1 138 ? 11.242 5.297 13.164 1 98.62 138 VAL B O 1
ATOM 3912 N N . ASP B 1 139 ? 10.781 6.133 15.141 1 97.75 139 ASP B N 1
ATOM 3913 C CA . ASP B 1 139 ? 12.141 5.941 15.633 1 97.75 139 ASP B CA 1
ATOM 3914 C C . ASP B 1 139 ? 12.578 4.484 15.484 1 97.75 139 ASP B C 1
ATOM 3916 O O . ASP B 1 139 ? 13.703 4.207 15.055 1 97.75 139 ASP B O 1
ATOM 3920 N N . LYS B 1 140 ? 11.703 3.557 15.703 1 97.44 140 LYS B N 1
ATOM 3921 C CA . LYS B 1 140 ? 12.016 2.131 15.734 1 97.44 140 LYS B CA 1
ATOM 3922 C C . LYS B 1 140 ? 12.297 1.597 14.336 1 97.44 140 LYS B C 1
ATOM 3924 O O . LYS B 1 140 ? 12.844 0.505 14.18 1 97.44 140 LYS B O 1
ATOM 3929 N N . THR B 1 141 ? 11.922 2.338 13.289 1 98.44 141 THR B N 1
ATOM 3930 C CA . THR B 1 141 ? 12.07 1.81 11.938 1 98.44 141 THR B CA 1
ATOM 3931 C C . THR B 1 141 ? 12.969 2.715 11.094 1 98.44 141 THR B C 1
ATOM 3933 O O . THR B 1 141 ? 12.961 2.641 9.867 1 98.44 141 THR B O 1
ATOM 3936 N N . VAL B 1 142 ? 13.781 3.502 11.719 1 98.5 142 VAL B N 1
ATOM 3937 C CA . VAL B 1 142 ? 14.648 4.449 11.031 1 98.5 142 VAL B CA 1
ATOM 3938 C C . VAL B 1 142 ? 15.641 3.693 10.148 1 98.5 142 VAL B C 1
ATOM 3940 O O . VAL B 1 142 ? 15.836 4.043 8.984 1 98.5 142 VAL B O 1
ATOM 3943 N N . ASP B 1 143 ? 16.25 2.668 10.711 1 98.31 143 ASP B N 1
ATOM 3944 C CA . ASP B 1 143 ? 17.25 1.92 9.953 1 98.31 143 ASP B CA 1
ATOM 3945 C C . ASP B 1 143 ? 16.625 1.265 8.719 1 98.31 143 ASP B C 1
ATOM 3947 O O . ASP B 1 143 ? 17.25 1.228 7.652 1 98.31 143 ASP B O 1
ATOM 3951 N N . ARG B 1 144 ? 15.453 0.761 8.914 1 98.25 144 ARG B N 1
ATOM 3952 C CA . ARG B 1 144 ? 14.734 0.173 7.793 1 98.25 144 ARG B CA 1
ATOM 3953 C C . ARG B 1 144 ? 14.508 1.202 6.691 1 98.25 144 ARG B C 1
ATOM 3955 O O . ARG B 1 144 ? 14.773 0.933 5.52 1 98.25 144 ARG B O 1
ATOM 3962 N N . ASP B 1 145 ? 14.039 2.307 7.059 1 98.62 145 ASP B N 1
ATOM 3963 C CA . ASP B 1 145 ? 13.695 3.359 6.109 1 98.62 145 ASP B CA 1
ATOM 3964 C C . ASP B 1 145 ? 14.938 3.869 5.379 1 98.62 145 ASP B C 1
ATOM 3966 O O . ASP B 1 145 ? 14.914 4.062 4.164 1 98.62 145 ASP B O 1
ATOM 3970 N N . LEU B 1 146 ? 15.984 4.043 6.094 1 98.5 146 LEU B N 1
ATOM 3971 C CA . LEU B 1 146 ? 17.219 4.555 5.5 1 98.5 146 LEU B CA 1
ATOM 3972 C C . LEU B 1 146 ? 17.828 3.521 4.566 1 98.5 146 LEU B C 1
ATOM 3974 O O . LEU B 1 146 ? 18.406 3.879 3.533 1 98.5 146 LEU B O 1
ATOM 3978 N N . SER B 1 147 ? 17.75 2.289 4.934 1 98.06 147 SER B N 1
ATOM 3979 C CA . SER B 1 147 ? 18.234 1.235 4.055 1 98.06 147 SER B CA 1
ATOM 3980 C C . SER B 1 147 ? 17.484 1.228 2.729 1 98.06 147 SER B C 1
ATOM 3982 O O . SER B 1 147 ? 18.078 1.039 1.668 1 98.06 147 SER B O 1
ATOM 3984 N N . LEU B 1 148 ? 16.219 1.402 2.82 1 98.44 148 LEU B N 1
ATOM 3985 C CA . LEU B 1 148 ? 15.406 1.459 1.607 1 98.44 148 LEU B CA 1
ATOM 3986 C C . LEU B 1 148 ? 15.828 2.631 0.728 1 98.44 148 LEU B C 1
ATOM 3988 O O . LEU B 1 148 ? 15.969 2.482 -0.489 1 98.44 148 LEU B O 1
ATOM 3992 N N . ILE B 1 149 ? 15.977 3.738 1.314 1 98.44 149 ILE B N 1
ATOM 3993 C CA . ILE B 1 149 ? 16.375 4.949 0.603 1 98.44 149 ILE B CA 1
ATOM 3994 C C . ILE B 1 149 ? 17.719 4.723 -0.086 1 98.44 149 ILE B C 1
ATOM 3996 O O . ILE B 1 149 ? 17.891 5.098 -1.246 1 98.44 149 ILE B O 1
ATOM 4000 N N . LYS B 1 150 ? 18.578 4.129 0.605 1 97.88 150 LYS B N 1
ATOM 4001 C CA . LYS B 1 150 ? 19.891 3.801 0.052 1 97.88 150 LYS B CA 1
ATOM 4002 C C . LYS B 1 150 ? 19.766 2.816 -1.106 1 97.88 150 LYS B C 1
ATOM 4004 O O . LYS B 1 150 ? 20.375 3.02 -2.166 1 97.88 150 LYS B O 1
ATOM 4009 N N . ASP B 1 151 ? 19.031 1.738 -0.885 1 97.44 151 ASP B N 1
ATOM 4010 C CA . ASP B 1 151 ? 18.828 0.719 -1.911 1 97.44 151 ASP B CA 1
ATOM 4011 C C . ASP B 1 151 ? 18.297 1.337 -3.199 1 97.44 151 ASP B C 1
ATOM 4013 O O . ASP B 1 151 ? 18.625 0.88 -4.297 1 97.44 151 ASP B O 1
ATOM 4017 N N . LEU B 1 152 ? 17.5 2.371 -3.049 1 97.69 152 LEU B N 1
ATOM 4018 C CA . LEU B 1 152 ? 16.812 2.953 -4.195 1 97.69 152 LEU B CA 1
ATOM 4019 C C . LEU B 1 152 ? 17.609 4.109 -4.785 1 97.69 152 LEU B C 1
ATOM 4021 O O . LEU B 1 152 ? 17.219 4.695 -5.793 1 97.69 152 LEU B O 1
ATOM 4025 N N . GLY B 1 153 ? 18.656 4.445 -4.176 1 97.5 153 GLY B N 1
ATOM 4026 C CA . GLY B 1 153 ? 19.516 5.508 -4.668 1 97.5 153 GLY B CA 1
ATOM 4027 C C . GLY B 1 153 ? 18.891 6.887 -4.562 1 97.5 153 GLY B C 1
ATOM 4028 O O . GLY B 1 153 ? 19.062 7.727 -5.445 1 97.5 153 GLY B O 1
ATOM 4029 N N . LEU B 1 154 ? 18.172 7.121 -3.537 1 98.38 154 LEU B N 1
ATOM 4030 C CA . LEU B 1 154 ? 17.469 8.391 -3.354 1 98.38 154 LEU B CA 1
ATOM 4031 C C . LEU B 1 154 ? 18.266 9.328 -2.459 1 98.38 154 LEU B C 1
ATOM 4033 O O . LEU B 1 154 ? 19.141 8.883 -1.703 1 98.38 154 LEU B O 1
ATOM 4037 N N . LYS B 1 155 ? 17.938 10.617 -2.619 1 98.62 155 LYS B N 1
ATOM 4038 C CA . LYS B 1 155 ? 18.484 11.625 -1.719 1 98.62 155 LYS B CA 1
ATOM 4039 C C . LYS B 1 155 ? 17.406 12.18 -0.794 1 98.62 155 LYS B C 1
ATOM 4041 O O . LYS B 1 155 ? 16.594 13.016 -1.205 1 98.62 155 LYS B O 1
ATOM 4046 N N . LEU B 1 156 ? 17.469 11.742 0.407 1 98.75 156 LEU B N 1
ATOM 4047 C CA . LEU B 1 156 ? 16.5 12.242 1.378 1 98.75 156 LEU B CA 1
ATOM 4048 C C . LEU B 1 156 ? 16.797 13.695 1.746 1 98.75 156 LEU B C 1
ATOM 4050 O O . LEU B 1 156 ? 17.891 14.016 2.189 1 98.75 156 LEU B O 1
ATOM 4054 N N . ILE B 1 157 ? 15.805 14.547 1.602 1 98.75 157 ILE B N 1
ATOM 4055 C CA . ILE B 1 157 ? 16.078 15.953 1.87 1 98.75 157 ILE B CA 1
ATOM 4056 C C . ILE B 1 157 ? 15.227 16.438 3.037 1 98.75 157 ILE B C 1
ATOM 4058 O O . ILE B 1 157 ? 15.625 17.344 3.779 1 98.75 157 ILE B O 1
ATOM 4062 N N . TYR B 1 158 ? 14.039 15.82 3.211 1 98.75 158 TYR B N 1
ATOM 4063 C CA . TYR B 1 158 ? 13.172 16.219 4.316 1 98.75 158 TYR B CA 1
ATOM 4064 C C . TYR B 1 158 ? 12.617 14.984 5.035 1 98.75 158 TYR B C 1
ATOM 4066 O O . TYR B 1 158 ? 12.258 13.992 4.395 1 98.75 158 TYR B O 1
ATOM 4074 N N . ALA B 1 159 ? 12.57 15.023 6.285 1 98.62 159 ALA B N 1
ATOM 4075 C CA . ALA B 1 159 ? 11.758 14.18 7.152 1 98.62 159 ALA B CA 1
ATOM 4076 C C . ALA B 1 159 ? 10.672 14.992 7.852 1 98.62 159 ALA B C 1
ATOM 4078 O O . ALA B 1 159 ? 10.969 15.938 8.586 1 98.62 159 ALA B O 1
ATOM 4079 N N . MET B 1 160 ? 9.414 14.625 7.652 1 98.5 160 MET B N 1
ATOM 4080 C CA . MET B 1 160 ? 8.336 15.523 8.062 1 98.5 160 MET B CA 1
ATOM 4081 C C . MET B 1 160 ? 7.293 14.781 8.891 1 98.5 160 MET B C 1
ATOM 4083 O O . MET B 1 160 ? 7.156 13.562 8.781 1 98.5 160 MET B O 1
ATOM 4087 N N . ASN B 1 161 ? 6.594 15.547 9.703 1 98.69 161 ASN B N 1
ATOM 4088 C CA . ASN B 1 161 ? 5.516 15.016 10.531 1 98.69 161 ASN B CA 1
ATOM 4089 C C . ASN B 1 161 ? 4.195 15.727 10.266 1 98.69 161 ASN B C 1
ATOM 4091 O O . ASN B 1 161 ? 4.164 16.938 10.102 1 98.69 161 ASN B O 1
ATOM 4095 N N . THR B 1 162 ? 3.164 14.938 10.227 1 98.81 162 THR B N 1
ATOM 4096 C CA . THR B 1 162 ? 1.831 15.5 10.055 1 98.81 162 THR B CA 1
ATOM 4097 C C . THR B 1 162 ? 1.362 16.172 11.344 1 98.81 162 THR B C 1
ATOM 4099 O O . THR B 1 162 ? 0.551 17.109 11.305 1 98.81 162 THR B O 1
ATOM 4102 N N . HIS B 1 163 ? 1.774 15.648 12.445 1 98.44 163 HIS B N 1
ATOM 4103 C CA . HIS B 1 163 ? 1.438 16.188 13.766 1 98.44 163 HIS B CA 1
ATOM 4104 C C . HIS B 1 163 ? 2.383 15.641 14.836 1 98.44 163 HIS B C 1
ATOM 4106 O O . HIS B 1 163 ? 3.256 14.82 14.539 1 98.44 163 HIS B O 1
ATOM 4112 N N . VAL B 1 164 ? 2.264 16.266 16.016 1 97.31 164 VAL B N 1
ATOM 4113 C CA . VAL B 1 164 ? 2.988 15.711 17.172 1 97.31 164 VAL B CA 1
ATOM 4114 C C . VAL B 1 164 ? 2.34 14.406 17.609 1 97.31 164 VAL B C 1
ATOM 4116 O O . VAL B 1 164 ? 1.256 14.414 18.203 1 97.31 164 VAL B O 1
ATOM 4119 N N . HIS B 1 165 ? 3.055 13.328 17.375 1 96.56 165 HIS B N 1
ATOM 4120 C CA . HIS B 1 165 ? 2.51 12.008 17.656 1 96.56 165 HIS B CA 1
ATOM 4121 C C . HIS B 1 165 ? 2.496 11.719 19.156 1 96.56 165 HIS B C 1
ATOM 4123 O O . HIS B 1 165 ? 3.396 12.141 19.875 1 96.56 165 HIS B O 1
ATOM 4129 N N . ALA B 1 166 ? 1.518 10.906 19.578 1 94.69 166 ALA B N 1
ATOM 4130 C CA . ALA B 1 166 ? 1.406 10.555 21 1 94.69 166 ALA B CA 1
ATOM 4131 C C . ALA B 1 166 ? 1.633 9.062 21.203 1 94.69 166 ALA B C 1
ATOM 4133 O O . ALA B 1 166 ? 1.834 8.609 22.344 1 94.69 166 ALA B O 1
ATOM 4134 N N . ASP B 1 167 ? 1.648 8.352 20.125 1 94.56 167 ASP B N 1
ATOM 4135 C CA . ASP B 1 167 ? 1.647 6.895 20.266 1 94.56 167 ASP B CA 1
ATOM 4136 C C . ASP B 1 167 ? 3.01 6.309 19.906 1 94.56 167 ASP B C 1
ATOM 4138 O O . ASP B 1 167 ? 3.252 5.117 20.094 1 94.56 167 ASP B O 1
ATOM 4142 N N . HIS B 1 168 ? 3.889 7.156 19.359 1 96.5 168 HIS B N 1
ATOM 4143 C CA . HIS B 1 168 ? 5.258 6.754 19.062 1 96.5 168 HIS B CA 1
ATOM 4144 C C . HIS B 1 168 ? 6.188 7.965 19 1 96.5 168 HIS B C 1
ATOM 4146 O O . HIS B 1 168 ? 5.727 9.102 18.906 1 96.5 168 HIS B O 1
ATOM 4152 N N . VAL B 1 169 ? 7.441 7.668 19.109 1 97.06 169 VAL B N 1
ATOM 4153 C CA . VAL B 1 169 ? 8.438 8.719 18.938 1 97.06 169 VAL B CA 1
ATOM 4154 C C . VAL B 1 169 ? 8.82 8.828 17.469 1 97.06 169 VAL B C 1
ATOM 4156 O O . VAL B 1 169 ? 9.062 7.816 16.797 1 97.06 169 VAL B O 1
ATOM 4159 N N . THR B 1 170 ? 8.797 10.016 16.984 1 98.19 170 THR B N 1
ATOM 4160 C CA . THR B 1 170 ? 9.164 10.242 15.586 1 98.19 170 THR B CA 1
ATOM 4161 C C . THR B 1 170 ? 10.625 9.883 15.344 1 98.19 170 THR B C 1
ATOM 4163 O O . THR B 1 170 ? 11.469 10.055 16.234 1 98.19 170 THR B O 1
ATOM 4166 N N . GLY B 1 171 ? 10.945 9.43 14.086 1 98 171 GLY B N 1
ATOM 4167 C CA . GLY B 1 171 ? 12.312 9.117 13.703 1 98 171 GLY B CA 1
ATOM 4168 C C . GLY B 1 171 ? 13.062 10.312 13.148 1 98 171 GLY B C 1
ATOM 4169 O O . GLY B 1 171 ? 14.227 10.195 12.758 1 98 171 GLY B O 1
ATOM 4170 N N . THR B 1 172 ? 12.469 11.477 13.148 1 97.19 172 THR B N 1
ATOM 4171 C CA . THR B 1 172 ? 13.039 12.633 12.469 1 97.19 172 THR B CA 1
ATOM 4172 C C . THR B 1 172 ? 14.383 13.023 13.086 1 97.19 172 THR B C 1
ATOM 4174 O O . THR B 1 172 ? 15.352 13.273 12.375 1 97.19 172 THR B O 1
ATOM 4177 N N . GLY B 1 173 ? 14.406 13.062 14.383 1 95.81 173 GLY B N 1
ATOM 4178 C CA . GLY B 1 173 ? 15.656 13.398 15.047 1 95.81 173 GLY B CA 1
ATOM 4179 C C . GLY B 1 173 ? 16.781 12.43 14.719 1 95.81 173 GLY B C 1
ATOM 4180 O O . GLY B 1 173 ? 17.891 12.852 14.391 1 95.81 173 GLY B O 1
ATOM 4181 N N . LEU B 1 174 ? 16.484 11.156 14.812 1 97 174 LEU B N 1
ATOM 4182 C CA . LEU B 1 174 ? 17.484 10.125 14.516 1 97 174 LEU B CA 1
ATOM 4183 C C . LEU B 1 174 ? 17.938 10.219 13.062 1 97 174 LEU B C 1
ATOM 4185 O O . LEU B 1 174 ? 19.141 10.086 12.781 1 97 174 LEU B O 1
ATOM 4189 N N . ILE B 1 175 ? 17.078 10.484 12.164 1 98.06 175 ILE B N 1
ATOM 4190 C CA . ILE B 1 175 ? 17.375 10.57 10.742 1 98.06 175 ILE B CA 1
ATOM 4191 C C . ILE B 1 175 ? 18.312 11.742 10.484 1 98.06 175 ILE B C 1
ATOM 4193 O O . ILE B 1 175 ? 19.312 11.602 9.766 1 98.06 175 ILE B O 1
ATOM 4197 N N . LYS B 1 176 ? 18.047 12.836 11.07 1 96.25 176 LYS B N 1
ATOM 4198 C CA . LYS B 1 176 ? 18.906 14.016 10.922 1 96.25 176 LYS B CA 1
ATOM 4199 C C . LYS B 1 176 ? 20.312 13.75 11.43 1 96.25 176 LYS B C 1
ATOM 4201 O O . LYS B 1 176 ? 21.281 14.297 10.906 1 96.25 176 LYS B O 1
ATOM 4206 N N . GLY B 1 177 ? 20.344 13 12.43 1 95.19 177 GLY B N 1
ATOM 4207 C CA . GLY B 1 177 ? 21.656 12.641 12.969 1 95.19 177 GLY B CA 1
ATOM 4208 C C . GLY B 1 177 ? 22.438 11.727 12.055 1 95.19 177 GLY B C 1
ATOM 4209 O O . GLY B 1 177 ? 23.672 11.789 12.016 1 95.19 177 GLY B O 1
ATOM 4210 N N . LYS B 1 178 ? 21.797 10.945 11.297 1 96.38 178 LYS B N 1
ATOM 4211 C CA . LYS B 1 178 ? 22.453 9.922 10.484 1 96.38 178 LYS B CA 1
ATOM 4212 C C . LYS B 1 178 ? 22.766 10.445 9.086 1 96.38 178 LYS B C 1
ATOM 4214 O O . LYS B 1 178 ? 23.703 9.984 8.438 1 96.38 178 LYS B O 1
ATOM 4219 N N . ILE B 1 179 ? 21.938 11.32 8.609 1 96.31 179 ILE B N 1
ATOM 4220 C CA . ILE B 1 179 ? 22.109 11.844 7.262 1 96.31 179 ILE B CA 1
ATOM 4221 C C . ILE B 1 179 ? 22.281 13.359 7.32 1 96.31 179 ILE B C 1
ATOM 4223 O O . ILE B 1 179 ? 21.297 14.102 7.324 1 96.31 179 ILE B O 1
ATOM 4227 N N . PRO B 1 180 ? 23.484 13.812 7.117 1 94.44 180 PRO B N 1
ATOM 4228 C CA . PRO B 1 180 ? 23.703 15.266 7.129 1 94.44 180 PRO B CA 1
ATOM 4229 C C . PRO B 1 180 ? 22.953 15.977 6.008 1 94.44 180 PRO B C 1
ATOM 4231 O O . PRO B 1 180 ? 22.875 15.469 4.887 1 94.44 180 PRO B O 1
ATOM 4234 N N . GLY B 1 181 ? 22.359 17.047 6.398 1 95.56 181 GLY B N 1
ATOM 4235 C CA . GLY B 1 181 ? 21.703 17.844 5.387 1 95.56 181 GLY B CA 1
ATOM 4236 C C . GLY B 1 181 ? 20.188 17.688 5.383 1 95.56 181 GLY B C 1
ATOM 4237 O O . GLY B 1 181 ? 19.469 18.562 4.871 1 95.56 181 GLY B O 1
ATOM 4238 N N . VAL B 1 182 ? 19.734 16.578 5.879 1 97.94 182 VAL B N 1
ATOM 4239 C CA . VAL B 1 182 ? 18.297 16.375 5.953 1 97.94 182 VAL B CA 1
ATOM 4240 C C . VAL B 1 182 ? 17.672 17.375 6.938 1 97.94 182 VAL B C 1
ATOM 4242 O O . VAL B 1 182 ? 18.234 17.609 8.008 1 97.94 182 VAL B O 1
ATOM 4245 N N . LYS B 1 183 ? 16.562 17.953 6.598 1 98.19 183 LYS B N 1
ATOM 4246 C CA . LYS B 1 183 ? 15.867 18.891 7.473 1 98.19 183 LYS B CA 1
ATOM 4247 C C . LYS B 1 183 ? 14.523 18.312 7.938 1 98.19 183 LYS B C 1
ATOM 4249 O O . LYS B 1 183 ? 13.844 17.625 7.176 1 98.19 183 LYS B O 1
ATOM 4254 N N . SER B 1 184 ? 14.195 18.625 9.156 1 97.88 184 SER B N 1
ATOM 4255 C CA . SER B 1 184 ? 12.898 18.25 9.688 1 97.88 184 SER B CA 1
ATOM 4256 C C . SER B 1 184 ? 11.844 19.312 9.391 1 97.88 184 SER B C 1
ATOM 4258 O O . SER B 1 184 ? 12.148 20.5 9.352 1 97.88 184 SER B O 1
ATOM 4260 N N . ILE B 1 185 ? 10.617 18.859 9.141 1 98.44 185 ILE B N 1
ATOM 4261 C CA . ILE B 1 185 ? 9.508 19.766 8.859 1 98.44 185 ILE B CA 1
ATOM 4262 C C . ILE B 1 185 ? 8.328 19.422 9.773 1 98.44 185 ILE B C 1
ATOM 4264 O O . ILE B 1 185 ? 8.016 18.25 9.984 1 98.44 185 ILE B O 1
ATOM 4268 N N . ILE B 1 186 ? 7.684 20.422 10.289 1 98.06 186 ILE B N 1
ATOM 4269 C CA . ILE B 1 186 ? 6.426 20.281 11.008 1 98.06 186 ILE B CA 1
ATOM 4270 C C . ILE B 1 186 ? 5.641 21.578 10.961 1 98.06 186 ILE B C 1
ATOM 4272 O O . ILE B 1 186 ? 6.195 22.641 10.625 1 98.06 186 ILE B O 1
ATOM 4276 N N . SER B 1 187 ? 4.422 21.5 11.234 1 98.38 187 SER B N 1
ATOM 4277 C CA . SER B 1 187 ? 3.58 22.688 11.25 1 98.38 187 SER B CA 1
ATOM 4278 C C . SER B 1 187 ? 4.012 23.656 12.352 1 98.38 187 SER B C 1
ATOM 4280 O O . SER B 1 187 ? 4.332 23.234 13.461 1 98.38 187 SER B O 1
ATOM 4282 N N . LYS B 1 188 ? 3.963 24.922 12.055 1 97.88 188 LYS B N 1
ATOM 4283 C CA . LYS B 1 188 ? 4.266 25.953 13.031 1 97.88 188 LYS B CA 1
ATOM 4284 C C . LYS B 1 188 ? 3.303 25.891 14.219 1 97.88 188 LYS B C 1
ATOM 4286 O O . LYS B 1 188 ? 3.703 26.125 15.359 1 97.88 188 LYS B O 1
ATOM 4291 N N . ALA B 1 189 ? 2.133 25.562 13.938 1 97.25 189 ALA B N 1
ATOM 4292 C CA . ALA B 1 189 ? 1.065 25.547 14.938 1 97.25 189 ALA B CA 1
ATOM 4293 C C . ALA B 1 189 ? 1.307 24.469 15.984 1 97.25 189 ALA B C 1
ATOM 4295 O O . ALA B 1 189 ? 0.688 24.469 17.047 1 97.25 189 ALA B O 1
ATOM 4296 N N . SER B 1 190 ? 2.152 23.5 15.688 1 95.25 190 SER B N 1
ATOM 4297 C CA . SER B 1 190 ? 2.41 22.406 16.609 1 95.25 190 SER B CA 1
ATOM 4298 C C . SER B 1 190 ? 3.223 22.875 17.812 1 95.25 190 SER B C 1
ATOM 4300 O O . SER B 1 190 ? 3.24 22.203 18.859 1 95.25 190 SER B O 1
ATOM 4302 N N . ASN B 1 191 ? 3.951 23.938 17.641 1 93.38 191 ASN B N 1
ATOM 4303 C CA . ASN B 1 191 ? 4.84 24.484 18.656 1 93.38 191 ASN B CA 1
ATOM 4304 C C . ASN B 1 191 ? 5.965 23.516 19 1 93.38 191 ASN B C 1
ATOM 4306 O O . ASN B 1 191 ? 6.477 23.531 20.125 1 93.38 191 ASN B O 1
ATOM 4310 N N . SER B 1 192 ? 6.188 22.578 18.188 1 94.88 192 SER B N 1
ATOM 4311 C CA . SER B 1 192 ? 7.301 21.641 18.328 1 94.88 192 SER B CA 1
ATOM 4312 C C . SER B 1 192 ? 8.539 22.156 17.594 1 94.88 192 SER B C 1
ATOM 4314 O O . SER B 1 192 ? 8.445 23.031 16.734 1 94.88 192 SER B O 1
ATOM 4316 N N . LYS B 1 193 ? 9.664 21.609 17.969 1 94.75 193 LYS B N 1
ATOM 4317 C CA . LYS B 1 193 ? 10.906 22.016 17.328 1 94.75 193 LYS B CA 1
ATOM 4318 C C . LYS B 1 193 ? 11.094 21.312 15.984 1 94.75 193 LYS B C 1
ATOM 4320 O O . LYS B 1 193 ? 10.758 20.125 15.852 1 94.75 193 LYS B O 1
ATOM 4325 N N . ALA B 1 194 ? 11.586 22.062 15.023 1 96.25 194 ALA B N 1
ATOM 4326 C CA . ALA B 1 194 ? 11.953 21.547 13.703 1 96.25 194 ALA B CA 1
ATOM 4327 C C . ALA B 1 194 ? 12.867 22.531 12.977 1 96.25 194 ALA B C 1
ATOM 4329 O O . ALA B 1 194 ? 13.023 23.688 13.406 1 96.25 194 ALA B O 1
ATOM 4330 N N . ASP B 1 195 ? 13.492 22.078 11.961 1 97.25 195 ASP B N 1
ATOM 4331 C CA . ASP B 1 195 ? 14.344 22.953 11.148 1 97.25 195 ASP B CA 1
ATOM 4332 C C . ASP B 1 195 ? 13.5 23.891 10.297 1 97.25 195 ASP B C 1
ATOM 4334 O O . ASP B 1 195 ? 13.898 25.031 10.039 1 97.25 195 ASP B O 1
ATOM 4338 N N . VAL B 1 196 ? 12.422 23.422 9.805 1 97.88 196 VAL B N 1
ATOM 4339 C CA . VAL B 1 196 ? 11.539 24.188 8.93 1 97.88 196 VAL B CA 1
ATOM 4340 C C . VAL B 1 196 ? 10.102 24.094 9.438 1 97.88 196 VAL B C 1
ATOM 4342 O O . VAL B 1 196 ? 9.609 23 9.75 1 97.88 196 VAL B O 1
ATOM 4345 N N . PHE B 1 197 ? 9.461 25.172 9.523 1 98.38 197 PHE B N 1
ATOM 4346 C CA . PHE B 1 197 ? 8.055 25.25 9.906 1 98.38 197 PHE B CA 1
ATOM 4347 C C . PHE B 1 197 ? 7.188 25.562 8.688 1 98.38 197 PHE B C 1
ATOM 4349 O O . PHE B 1 197 ? 7.559 26.375 7.848 1 98.38 197 PHE B O 1
ATOM 4356 N N . VAL B 1 198 ? 6.035 24.875 8.664 1 98.5 198 VAL B N 1
ATOM 4357 C CA . VAL B 1 198 ? 5.156 25.094 7.516 1 98.5 198 VAL B CA 1
ATOM 4358 C C . VAL B 1 198 ? 3.803 25.625 7.996 1 98.5 198 VAL B C 1
ATOM 4360 O O . VAL B 1 198 ? 3.434 25.438 9.156 1 98.5 198 VAL B O 1
ATOM 4363 N N . GLU B 1 199 ? 3.111 26.297 7.055 1 98.25 199 GLU B N 1
ATOM 4364 C CA . GLU B 1 199 ? 1.773 26.844 7.27 1 98.25 199 GLU B CA 1
ATOM 4365 C C . GLU B 1 199 ? 0.84 26.484 6.117 1 98.25 199 GLU B C 1
ATOM 4367 O O . GLU B 1 199 ? 1.289 26 5.078 1 98.25 199 GLU B O 1
ATOM 4372 N N . ALA B 1 200 ? -0.405 26.75 6.352 1 98.25 200 ALA B N 1
ATOM 4373 C CA . ALA B 1 200 ? -1.416 26.453 5.34 1 98.25 200 ALA B CA 1
ATOM 4374 C C . ALA B 1 200 ? -1.074 27.125 4.012 1 98.25 200 ALA B C 1
ATOM 4376 O O . ALA B 1 200 ? -0.762 28.312 3.971 1 98.25 200 ALA B O 1
ATOM 4377 N N . GLY B 1 201 ? -1.088 26.312 2.967 1 97.69 201 GLY B N 1
ATOM 4378 C CA . GLY B 1 201 ? -0.862 26.859 1.639 1 97.69 201 GLY B CA 1
ATOM 4379 C C . GLY B 1 201 ? 0.577 26.734 1.175 1 97.69 201 GLY B C 1
ATOM 4380 O O . GLY B 1 201 ? 0.866 26.859 -0.016 1 97.69 201 GLY B O 1
ATOM 4381 N N . ASP B 1 202 ? 1.453 26.453 2.105 1 98.5 202 ASP B N 1
ATOM 4382 C CA . ASP B 1 202 ? 2.85 26.25 1.73 1 98.5 202 ASP B CA 1
ATOM 4383 C C . ASP B 1 202 ? 2.996 25.047 0.803 1 98.5 202 ASP B C 1
ATOM 4385 O O . ASP B 1 202 ? 2.156 24.141 0.81 1 98.5 202 ASP B O 1
ATOM 4389 N N . LYS B 1 203 ? 4.02 25.109 -0.028 1 98.38 203 LYS B N 1
ATOM 4390 C CA . LYS B 1 203 ? 4.402 23.984 -0.894 1 98.38 203 LYS B CA 1
ATOM 4391 C C . LYS B 1 203 ? 5.797 23.484 -0.545 1 98.38 203 LYS B C 1
ATOM 4393 O O . LYS B 1 203 ? 6.75 24.25 -0.466 1 98.38 203 LYS B O 1
ATOM 4398 N N . ILE B 1 204 ? 5.91 22.219 -0.285 1 98.62 204 ILE B N 1
ATOM 4399 C CA . ILE B 1 204 ? 7.184 21.562 -0.008 1 98.62 204 ILE B CA 1
ATOM 4400 C C . ILE B 1 204 ? 7.688 20.859 -1.266 1 98.62 204 ILE B C 1
ATOM 4402 O O . ILE B 1 204 ? 7.191 19.797 -1.625 1 98.62 204 ILE B O 1
ATOM 4406 N N . TYR B 1 205 ? 8.695 21.375 -1.795 1 98.19 205 TYR B N 1
ATOM 4407 C CA . TYR B 1 205 ? 9.188 20.859 -3.066 1 98.19 205 TYR B CA 1
ATOM 4408 C C . TYR B 1 205 ? 10.211 19.75 -2.844 1 98.19 205 TYR B C 1
ATOM 4410 O O . TYR B 1 205 ? 11.031 19.828 -1.93 1 98.19 205 TYR B O 1
ATOM 4418 N N . PHE B 1 206 ? 10.18 18.734 -3.654 1 98.19 206 PHE B N 1
ATOM 4419 C CA . PHE B 1 206 ? 11.195 17.703 -3.834 1 98.19 206 PHE B CA 1
ATOM 4420 C C . PHE B 1 206 ? 11.383 17.391 -5.312 1 98.19 206 PHE B C 1
ATOM 4422 O O . PHE B 1 206 ? 10.742 16.469 -5.844 1 98.19 206 PHE B O 1
ATOM 4429 N N . GLY B 1 207 ? 12.273 18.016 -5.855 1 96.88 207 GLY B N 1
ATOM 4430 C CA . GLY B 1 207 ? 12.352 18.078 -7.309 1 96.88 207 GLY B CA 1
ATOM 4431 C C . GLY B 1 207 ? 11.266 18.938 -7.93 1 96.88 207 GLY B C 1
ATOM 4432 O O . GLY B 1 207 ? 11.047 20.062 -7.5 1 96.88 207 GLY B O 1
ATOM 4433 N N . ASP B 1 208 ? 10.703 18.422 -8.961 1 93.81 208 ASP B N 1
ATOM 4434 C CA . ASP B 1 208 ? 9.641 19.156 -9.633 1 93.81 208 ASP B CA 1
ATOM 4435 C C . ASP B 1 208 ? 8.273 18.781 -9.07 1 93.81 208 ASP B C 1
ATOM 4437 O O . ASP B 1 208 ? 7.25 19.328 -9.5 1 93.81 208 ASP B O 1
ATOM 4441 N N . LEU B 1 209 ? 8.312 17.969 -8.125 1 96.62 209 LEU B N 1
ATOM 4442 C CA . LEU B 1 209 ? 7.094 17.594 -7.414 1 96.62 209 LEU B CA 1
ATOM 4443 C C . LEU B 1 209 ? 6.969 18.359 -6.102 1 96.62 209 LEU B C 1
ATOM 4445 O O . LEU B 1 209 ? 7.965 18.859 -5.57 1 96.62 209 LEU B O 1
ATOM 4449 N N . PHE B 1 210 ? 5.75 18.453 -5.629 1 97.81 210 PHE B N 1
ATOM 4450 C CA . PHE B 1 210 ? 5.609 19.141 -4.344 1 97.81 210 PHE B CA 1
ATOM 4451 C C . PHE B 1 210 ? 4.414 18.594 -3.574 1 97.81 210 PHE B C 1
ATOM 4453 O O . PHE B 1 210 ? 3.541 17.938 -4.152 1 97.81 210 PHE B O 1
ATOM 4460 N N . LEU B 1 211 ? 4.43 18.844 -2.285 1 98.75 211 LEU B N 1
ATOM 4461 C CA . LEU B 1 211 ? 3.309 18.609 -1.383 1 98.75 211 LEU B CA 1
ATOM 4462 C C . LEU B 1 211 ? 2.725 19.938 -0.892 1 98.75 211 LEU B C 1
ATOM 4464 O O . LEU B 1 211 ? 3.447 20.766 -0.35 1 98.75 211 LEU B O 1
ATOM 4468 N N . GLU B 1 212 ? 1.474 20.031 -1.092 1 98.62 212 GLU B N 1
ATOM 4469 C CA . GLU B 1 212 ? 0.753 21.188 -0.538 1 98.62 212 GLU B CA 1
ATOM 44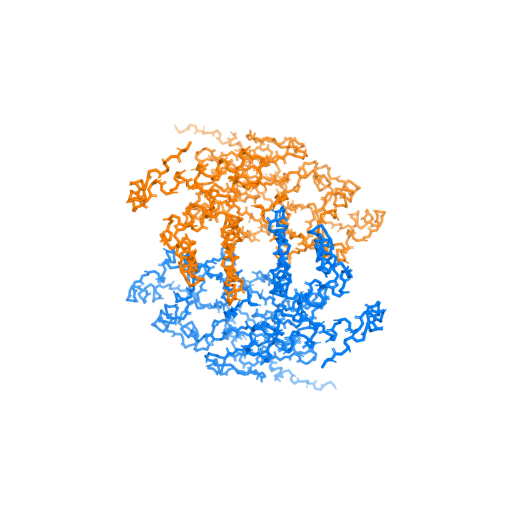70 C C . GLU B 1 212 ? 0.372 20.938 0.92 1 98.62 212 GLU B C 1
ATOM 4472 O O . GLU B 1 212 ? -0.06 19.844 1.279 1 98.62 212 GLU B O 1
ATOM 4477 N N . VAL B 1 213 ? 0.554 22.016 1.718 1 98.81 213 VAL B N 1
ATOM 4478 C CA . VAL B 1 213 ? 0.215 21.906 3.133 1 98.81 213 VAL B CA 1
ATOM 4479 C C . VAL B 1 213 ? -1.206 22.406 3.365 1 98.81 213 VAL B C 1
ATOM 4481 O O . VAL B 1 213 ? -1.521 23.562 3.051 1 98.81 213 VAL B O 1
ATOM 4484 N N . ARG B 1 214 ? -2.016 21.594 3.898 1 98.81 214 ARG B N 1
ATOM 4485 C CA . ARG B 1 214 ? -3.352 21.984 4.336 1 98.81 214 ARG B CA 1
ATOM 4486 C C . ARG B 1 214 ? -3.494 21.859 5.848 1 98.81 214 ARG B C 1
ATOM 4488 O O . ARG B 1 214 ? -3.18 20.812 6.418 1 98.81 214 ARG B O 1
ATOM 4495 N N . SER B 1 215 ? -3.943 22.922 6.426 1 98.75 215 SER B N 1
ATOM 4496 C CA . SER B 1 215 ? -4.141 22.891 7.871 1 98.75 215 SER B CA 1
ATOM 4497 C C . SER B 1 215 ? -5.391 22.094 8.242 1 98.75 215 SER B C 1
ATOM 4499 O O . SER B 1 215 ? -6.488 22.406 7.781 1 98.75 215 SER B O 1
ATOM 4501 N N . THR B 1 216 ? -5.215 21.062 9.07 1 98.81 216 THR B N 1
ATOM 4502 C CA . THR B 1 216 ? -6.336 20.219 9.484 1 98.81 216 THR B CA 1
ATOM 4503 C C . THR B 1 216 ? -6.332 20.016 10.992 1 98.81 216 THR B C 1
ATOM 4505 O O . THR B 1 216 ? -6.387 18.891 11.477 1 98.81 216 THR B O 1
ATOM 4508 N N . PRO B 1 217 ? -6.367 21.078 11.781 1 98.69 217 PRO B N 1
ATOM 4509 C CA . PRO B 1 217 ? -6.398 20.922 13.242 1 98.69 217 PRO B CA 1
ATOM 4510 C C . PRO B 1 217 ? -7.66 20.219 13.727 1 98.69 217 PRO B C 1
ATOM 4512 O O . PRO B 1 217 ? -8.68 20.219 13.031 1 98.69 217 PRO B O 1
ATOM 4515 N N . GLY B 1 218 ? -7.605 19.625 14.875 1 98.44 218 GLY B N 1
ATOM 4516 C CA . GLY B 1 218 ? -8.719 18.922 15.492 1 98.44 218 GLY B CA 1
ATOM 4517 C C . GLY B 1 218 ? -8.281 17.734 16.328 1 98.44 218 GLY B C 1
ATOM 4518 O O . GLY B 1 218 ? -8.594 17.656 17.516 1 98.44 218 GLY B O 1
ATOM 4519 N N . HIS B 1 219 ? -7.551 16.797 15.695 1 98.06 219 HIS B N 1
ATOM 4520 C CA . HIS B 1 219 ? -6.898 15.742 16.453 1 98.06 219 HIS B CA 1
ATOM 4521 C C . HIS B 1 219 ? -5.836 16.312 17.391 1 98.06 219 HIS B C 1
ATOM 4523 O O . HIS B 1 219 ? -5.777 15.953 18.562 1 98.06 219 HIS B O 1
ATOM 4529 N N . THR B 1 220 ? -4.957 17.078 16.891 1 97.44 220 THR B N 1
ATOM 4530 C CA . THR B 1 220 ? -4.078 17.984 17.625 1 97.44 220 THR B CA 1
ATOM 4531 C C . THR B 1 220 ? -4.168 19.406 17.062 1 97.44 220 THR B C 1
ATOM 4533 O O . THR B 1 220 ? -4.738 19.609 15.992 1 97.44 220 THR B O 1
ATOM 4536 N N . VAL B 1 221 ? -3.547 20.297 17.734 1 96.31 221 VAL B N 1
ATOM 4537 C CA . VAL B 1 221 ? -3.643 21.703 17.328 1 96.31 221 VAL B CA 1
ATOM 4538 C C . VAL B 1 221 ? -2.809 21.938 16.078 1 96.31 221 VAL B C 1
ATOM 4540 O O . VAL B 1 221 ? -3.111 22.828 15.281 1 96.31 221 VAL B O 1
ATOM 4543 N N . GLY B 1 222 ? -1.848 21.141 15.82 1 97.44 222 GLY B N 1
ATOM 4544 C CA . GLY B 1 222 ? -0.91 21.391 14.734 1 97.44 222 GLY B CA 1
ATOM 4545 C C . GLY B 1 222 ? -1.046 20.406 13.586 1 97.44 222 GLY B C 1
ATOM 4546 O O . GLY B 1 222 ? -0.168 20.328 12.727 1 97.44 222 GLY B O 1
ATOM 4547 N N . CYS B 1 223 ? -2.135 19.688 13.523 1 98.5 223 CYS B N 1
ATOM 4548 C CA . CYS B 1 223 ? -2.316 18.703 12.469 1 98.5 223 CYS B CA 1
ATOM 4549 C C . CYS B 1 223 ? -2.355 19.359 11.102 1 98.5 223 CYS B C 1
ATOM 4551 O O . CYS B 1 223 ? -2.996 20.406 10.922 1 98.5 223 CYS B O 1
ATOM 4553 N N . VAL B 1 224 ? -1.649 18.75 10.172 1 98.88 224 VAL B N 1
ATOM 4554 C CA . VAL B 1 224 ? -1.73 19.156 8.773 1 98.88 224 VAL B CA 1
ATOM 4555 C C . VAL B 1 224 ? -1.928 17.922 7.883 1 98.88 224 VAL B C 1
ATOM 4557 O O . VAL B 1 224 ? -1.609 16.797 8.281 1 98.88 224 VAL B O 1
ATOM 4560 N N . THR B 1 225 ? -2.52 18.125 6.723 1 98.94 225 THR B N 1
ATOM 4561 C CA . THR B 1 225 ? -2.596 17.156 5.629 1 98.94 225 THR B CA 1
ATOM 4562 C C . THR B 1 225 ? -1.694 17.578 4.473 1 98.94 225 THR B C 1
ATOM 4564 O O . THR B 1 225 ? -1.763 18.719 4.008 1 98.94 225 THR B O 1
ATOM 4567 N N . TYR B 1 226 ? -0.776 16.688 4.07 1 98.94 226 TYR B N 1
ATOM 4568 C CA . TYR B 1 226 ? 0.052 16.922 2.893 1 98.94 226 TYR B CA 1
ATOM 4569 C C . TYR B 1 226 ? -0.6 16.344 1.646 1 98.94 226 TYR B C 1
ATOM 4571 O O . TYR B 1 226 ? -0.995 15.172 1.632 1 98.94 226 TYR B O 1
ATOM 4579 N N . VAL B 1 227 ? -0.713 17.172 0.597 1 98.81 227 VAL B N 1
ATOM 4580 C CA . VAL B 1 227 ? -1.387 16.734 -0.621 1 98.81 227 VAL B CA 1
ATOM 4581 C C . VAL B 1 227 ? -0.468 16.938 -1.822 1 98.81 227 VAL B C 1
ATOM 4583 O O . VAL B 1 227 ? 0.158 18 -1.961 1 98.81 227 VAL B O 1
ATOM 4586 N N . THR B 1 228 ? -0.388 15.914 -2.656 1 97.94 228 THR B N 1
ATOM 4587 C CA . THR B 1 228 ? 0.416 16.062 -3.863 1 97.94 228 THR B CA 1
ATOM 4588 C C . THR B 1 228 ? -0.148 17.172 -4.75 1 97.94 228 THR B C 1
ATOM 4590 O O . THR B 1 228 ? -1.33 17.516 -4.652 1 97.94 228 THR B O 1
ATOM 4593 N N . GLY B 1 229 ? 0.699 17.734 -5.535 1 92.69 229 GLY B N 1
ATOM 4594 C CA . GLY B 1 229 ? 0.368 18.891 -6.348 1 92.69 229 GLY B CA 1
ATOM 4595 C C . GLY B 1 229 ? -0.722 18.625 -7.367 1 92.69 229 GLY B C 1
ATOM 4596 O O . GLY B 1 229 ? -1.067 17.469 -7.613 1 92.69 229 GLY B O 1
ATOM 4597 N N . ASP B 1 230 ? -1.239 19.859 -7.68 1 86.5 230 ASP B N 1
ATOM 4598 C CA . ASP B 1 230 ? -2.266 19.844 -8.719 1 86.5 230 ASP B CA 1
ATOM 4599 C C . ASP B 1 230 ? -1.725 20.391 -10.031 1 86.5 230 ASP B C 1
ATOM 4601 O O . ASP B 1 230 ? -0.882 21.297 -10.031 1 86.5 230 ASP B O 1
ATOM 4605 N N . GLY B 1 231 ? -1.188 19.562 -10.992 1 79.94 231 GLY B N 1
ATOM 4606 C CA . GLY B 1 231 ? -0.664 19.969 -12.289 1 79.94 231 GLY B CA 1
ATOM 4607 C C . GLY B 1 231 ? -0.369 18.797 -13.203 1 79.94 231 GLY B C 1
ATOM 4608 O O . GLY B 1 231 ? -0.455 17.641 -12.789 1 79.94 231 GLY B O 1
ATOM 4609 N N . PRO B 1 232 ? -0.058 19.156 -14.344 1 73.81 232 PRO B N 1
ATOM 4610 C CA . PRO B 1 232 ? 0.141 18.094 -15.336 1 73.81 232 PRO B CA 1
ATOM 4611 C C . PRO B 1 232 ? 1.341 17.203 -15.016 1 73.81 232 PRO B C 1
ATOM 4613 O O . PRO B 1 232 ? 1.344 16.031 -15.359 1 73.81 232 PRO B O 1
ATOM 4616 N N . ASP B 1 233 ? 2.314 17.812 -14.336 1 81.31 233 ASP B N 1
ATOM 4617 C CA . ASP B 1 233 ? 3.514 17.031 -14.039 1 81.31 233 ASP B CA 1
ATOM 4618 C C . ASP B 1 233 ? 3.48 16.5 -12.609 1 81.31 233 ASP B C 1
ATOM 4620 O O . ASP B 1 233 ? 4.492 16.016 -12.094 1 81.31 233 ASP B O 1
ATOM 4624 N N . GLN B 1 234 ? 2.266 16.594 -12.078 1 89.25 234 GLN B N 1
ATOM 4625 C CA . GLN B 1 234 ? 2.076 16.109 -10.711 1 89.25 234 GLN B CA 1
ATOM 4626 C C . GLN B 1 234 ? 1.329 14.781 -10.688 1 89.25 234 GLN B C 1
ATOM 4628 O O . GLN B 1 234 ? 0.727 14.391 -11.688 1 89.25 234 GLN B O 1
ATOM 4633 N N . PRO B 1 235 ? 1.498 14.086 -9.586 1 89.75 235 PRO B N 1
ATOM 4634 C CA . PRO B 1 235 ? 0.831 12.789 -9.492 1 89.75 235 PRO B CA 1
ATOM 4635 C C . PRO B 1 235 ? -0.679 12.883 -9.703 1 89.75 235 PRO B C 1
ATOM 4637 O O . PRO B 1 235 ? -1.316 13.812 -9.211 1 89.75 235 PRO B O 1
ATOM 4640 N N . CYS B 1 236 ? -1.196 11.953 -10.422 1 86.81 236 CYS B N 1
ATOM 4641 C CA . CYS B 1 236 ? -2.627 11.781 -10.648 1 86.81 236 CYS B CA 1
ATOM 4642 C C . CYS B 1 236 ? -3.025 10.312 -10.531 1 86.81 236 CYS B C 1
ATOM 4644 O O . CYS B 1 236 ? -2.42 9.453 -11.164 1 86.81 236 CYS B O 1
ATOM 4646 N N . PRO B 1 237 ? -4.145 9.984 -9.797 1 90.38 237 PRO B N 1
ATOM 4647 C CA . PRO B 1 237 ? -4.879 10.875 -8.898 1 90.38 237 PRO B CA 1
ATOM 4648 C C . PRO B 1 237 ? -4.004 11.453 -7.793 1 90.38 237 PRO B C 1
ATOM 4650 O O . PRO B 1 237 ? -2.902 10.953 -7.547 1 90.38 237 PRO B O 1
ATOM 4653 N N . ARG B 1 238 ? -4.516 12.516 -7.133 1 95.5 238 ARG B N 1
ATOM 4654 C CA . ARG B 1 238 ? -3.787 13.117 -6.023 1 95.5 238 ARG B CA 1
ATOM 4655 C C . ARG B 1 238 ? -3.746 12.188 -4.82 1 95.5 238 ARG B C 1
ATOM 4657 O O . ARG B 1 238 ? -4.566 11.266 -4.711 1 95.5 238 ARG B O 1
ATOM 4664 N N . MET B 1 239 ? -2.736 12.422 -4.055 1 98.31 239 MET B N 1
ATOM 4665 C CA . MET B 1 239 ? -2.543 11.672 -2.812 1 98.31 239 MET B CA 1
ATOM 4666 C C . MET B 1 239 ? -2.576 12.609 -1.606 1 98.31 239 MET B C 1
ATOM 4668 O O . MET B 1 239 ? -1.896 13.633 -1.592 1 98.31 239 MET B O 1
ATOM 4672 N N . ALA B 1 240 ? -3.381 12.219 -0.638 1 98.88 240 ALA B N 1
ATOM 4673 C CA . ALA B 1 240 ? -3.48 13.008 0.591 1 98.88 240 ALA B CA 1
ATOM 4674 C C . ALA B 1 240 ? -2.971 12.211 1.79 1 98.88 240 ALA B C 1
ATOM 4676 O O . ALA B 1 240 ? -3.504 11.148 2.109 1 98.88 240 ALA B O 1
ATOM 4677 N N . PHE B 1 241 ? -1.932 12.695 2.396 1 98.94 241 PHE B N 1
ATOM 4678 C CA . PHE B 1 241 ? -1.421 12.156 3.65 1 98.94 241 PHE B CA 1
ATOM 4679 C C . PHE B 1 241 ? -2.043 12.875 4.844 1 98.94 241 PHE B C 1
ATOM 4681 O O . PHE B 1 241 ? -1.586 13.953 5.234 1 98.94 241 PHE B O 1
ATOM 4688 N N . THR B 1 242 ? -3.035 12.211 5.461 1 98.94 242 THR B N 1
ATOM 4689 C CA . THR B 1 242 ? -4.016 12.914 6.277 1 98.94 242 THR B CA 1
ATOM 4690 C C . THR B 1 242 ? -3.648 12.828 7.758 1 98.94 242 THR B C 1
ATOM 4692 O O . THR B 1 242 ? -4.371 13.344 8.609 1 98.94 242 THR B O 1
ATOM 4695 N N . GLY B 1 243 ? -2.514 12.148 8.008 1 98.69 243 GLY B N 1
ATOM 4696 C CA . GLY B 1 243 ? -2.217 11.953 9.414 1 98.69 243 GLY B CA 1
ATOM 4697 C C . GLY B 1 243 ? -3.359 11.312 10.18 1 98.69 243 GLY B C 1
ATOM 4698 O O . GLY B 1 243 ? -3.893 10.281 9.758 1 98.69 243 GLY B O 1
ATOM 4699 N N . ASP B 1 244 ? -3.68 11.969 11.32 1 98.31 244 ASP B N 1
ATOM 4700 C CA . ASP B 1 244 ? -4.746 11.398 12.141 1 98.31 244 ASP B CA 1
ATOM 4701 C C . ASP B 1 244 ? -6.023 12.227 12.039 1 98.31 244 ASP B C 1
ATOM 4703 O O . ASP B 1 244 ? -6.996 11.969 12.742 1 98.31 244 ASP B O 1
ATOM 4707 N N . ALA B 1 245 ? -5.984 13.242 11.156 1 98.81 245 ALA B N 1
ATOM 4708 C CA . ALA B 1 245 ? -7.223 13.984 10.93 1 98.81 245 ALA B CA 1
ATOM 4709 C C . ALA B 1 245 ? -8.297 13.094 10.32 1 98.81 245 ALA B C 1
ATOM 4711 O O . ALA B 1 245 ? -9.43 13.055 10.805 1 98.81 245 ALA B O 1
ATOM 4712 N N . LEU B 1 246 ? -7.941 12.391 9.352 1 98.88 246 LEU B N 1
ATOM 4713 C CA . LEU B 1 246 ? -8.812 11.43 8.68 1 98.88 246 LEU B CA 1
ATOM 4714 C C . LEU B 1 246 ? -8.133 10.078 8.547 1 98.88 246 LEU B C 1
ATOM 4716 O O . LEU B 1 246 ? -7.035 9.977 7.996 1 98.88 246 LEU B O 1
ATOM 4720 N N . LEU B 1 247 ? -8.734 9.102 9.133 1 98.81 247 LEU B N 1
ATOM 4721 C CA . LEU B 1 247 ? -8.32 7.715 9 1 98.81 247 LEU B CA 1
ATOM 4722 C C . LEU B 1 247 ? -9.258 6.957 8.062 1 98.81 247 LEU B C 1
ATOM 4724 O O . LEU B 1 247 ? -10.25 7.512 7.586 1 98.81 247 LEU B O 1
ATOM 4728 N N . ILE B 1 248 ? -8.93 5.723 7.656 1 98.62 248 ILE B N 1
ATOM 4729 C CA . ILE B 1 248 ? -9.828 4.902 6.852 1 98.62 248 ILE B CA 1
ATOM 4730 C C . ILE B 1 248 ? -11 4.43 7.707 1 98.62 248 ILE B C 1
ATOM 4732 O O . ILE B 1 248 ? -10.812 3.676 8.664 1 98.62 248 ILE B O 1
ATOM 4736 N N . ARG B 1 249 ? -12.195 4.965 7.352 1 98.31 249 ARG B N 1
ATOM 4737 C CA . ARG B 1 249 ? -13.438 4.664 8.062 1 98.31 249 ARG B CA 1
ATOM 4738 C C . ARG B 1 249 ? -13.359 5.137 9.516 1 98.31 249 ARG B C 1
ATOM 4740 O O . ARG B 1 249 ? -13.812 4.438 10.422 1 98.31 249 ARG B O 1
ATOM 4747 N N . GLY B 1 250 ? -12.719 6.297 9.734 1 97.88 250 GLY B N 1
ATOM 4748 C CA . GLY B 1 250 ? -12.617 6.863 11.07 1 97.88 250 GLY B CA 1
ATOM 4749 C C . GLY B 1 250 ? -11.828 8.156 11.117 1 97.88 250 GLY B C 1
ATOM 4750 O O . GLY B 1 250 ? -11.672 8.828 10.094 1 97.88 250 GLY B O 1
ATOM 4751 N N . CYS B 1 251 ? -11.43 8.531 12.312 1 98.31 251 CYS B N 1
ATOM 4752 C CA . CYS B 1 251 ? -10.586 9.695 12.547 1 98.31 251 CYS B CA 1
ATOM 4753 C C . CYS B 1 251 ? -9.859 9.586 13.883 1 98.31 251 CYS B C 1
ATOM 4755 O O . CYS B 1 251 ? -10.156 8.695 14.688 1 98.31 251 CYS B O 1
ATOM 4757 N N . GLY B 1 252 ? -8.898 10.453 14.055 1 97.25 252 GLY B N 1
ATOM 4758 C CA . GLY B 1 252 ? -8.188 10.484 15.328 1 97.25 252 GLY B CA 1
ATOM 4759 C C . GLY B 1 252 ? -9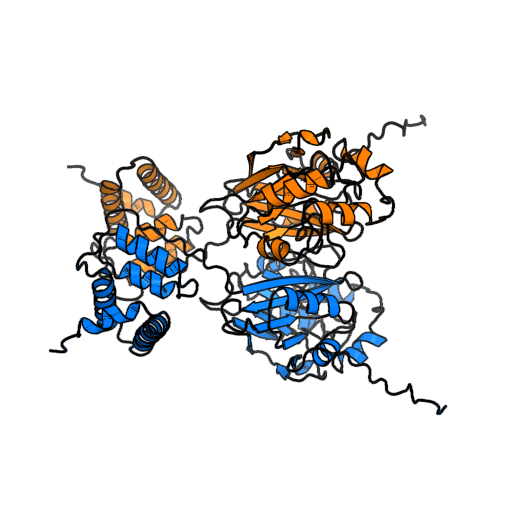.023 11.008 16.469 1 97.25 252 GLY B C 1
ATOM 4760 O O . GLY B 1 252 ? -10.016 11.703 16.25 1 97.25 252 GLY B O 1
ATOM 4761 N N . ARG B 1 253 ? -8.586 10.672 17.625 1 96.19 253 ARG B N 1
ATOM 4762 C CA . ARG B 1 253 ? -9.242 11.172 18.828 1 96.19 253 ARG B CA 1
ATOM 4763 C C . ARG B 1 253 ? -9.062 12.68 18.984 1 96.19 253 ARG B C 1
ATOM 4765 O O . ARG B 1 253 ? -8.195 13.266 18.328 1 96.19 253 ARG B O 1
ATOM 4772 N N . THR B 1 254 ? -9.836 13.281 19.844 1 96.81 254 THR B N 1
ATOM 4773 C CA . THR B 1 254 ? -9.805 14.734 19.953 1 96.81 254 THR B CA 1
ATOM 4774 C C . THR B 1 254 ? -9.742 15.172 21.406 1 96.81 254 THR B C 1
ATOM 4776 O O . THR B 1 254 ? -10.031 16.328 21.734 1 96.81 254 THR B O 1
ATOM 4779 N N . ASP B 1 255 ? -9.391 14.336 22.266 1 93.56 255 ASP B N 1
ATOM 4780 C CA . ASP B 1 255 ? -9.477 14.648 23.688 1 93.56 255 ASP B CA 1
ATOM 4781 C C . ASP B 1 255 ? -8.102 14.953 24.281 1 93.56 255 ASP B C 1
ATOM 4783 O O . ASP B 1 255 ? -7.984 15.281 25.453 1 93.56 255 ASP B O 1
ATOM 4787 N N . PHE B 1 256 ? -7.102 14.891 23.516 1 89.25 256 PHE B N 1
ATOM 4788 C CA . PHE B 1 256 ? -5.754 15.203 23.969 1 89.25 256 PHE B CA 1
ATOM 4789 C C . PHE B 1 256 ? -5.094 16.219 23.047 1 89.25 256 PHE B C 1
ATOM 4791 O O . PHE B 1 256 ? -5.566 16.438 21.922 1 89.25 256 PHE B O 1
ATOM 4798 N N . GLN B 1 257 ? -3.994 16.891 23.547 1 88.62 257 GLN B N 1
ATOM 4799 C CA . GLN B 1 257 ? -3.096 17.75 22.781 1 88.62 257 GLN B CA 1
ATOM 4800 C C . GLN B 1 257 ? -3.865 18.859 22.078 1 88.62 257 GLN B C 1
ATOM 4802 O O . GLN B 1 257 ? -3.68 19.094 20.875 1 88.62 257 GLN B O 1
ATOM 4807 N N . GLY B 1 258 ? -4.828 19.406 22.797 1 91.31 258 GLY B N 1
ATOM 4808 C CA . GLY B 1 258 ? -5.574 20.516 22.234 1 91.31 258 GLY B CA 1
ATOM 4809 C C . GLY B 1 258 ? -6.574 20.109 21.172 1 91.31 258 GLY B C 1
ATOM 4810 O O . GLY B 1 258 ? -6.949 20.906 20.312 1 91.31 258 GLY B O 1
ATOM 4811 N N . GLY B 1 259 ? -7.031 18.922 21.234 1 94.94 259 GLY B N 1
ATOM 4812 C CA . GLY B 1 259 ? -7.988 18.406 20.266 1 94.94 259 GLY B CA 1
ATOM 4813 C C . GLY B 1 259 ? -9.367 19.031 20.406 1 94.94 259 GLY B C 1
ATOM 4814 O O . GLY B 1 259 ? -9.703 19.578 21.469 1 94.94 259 GLY B O 1
ATOM 4815 N N . SER B 1 260 ? -10.086 19.031 19.344 1 97.5 260 SER B N 1
ATOM 4816 C CA . SER B 1 260 ? -11.445 19.562 19.25 1 97.5 260 SER B CA 1
ATOM 4817 C C . SER B 1 260 ? -12.25 18.844 18.172 1 97.5 260 SER B C 1
ATOM 4819 O O . SER B 1 260 ? -11.898 18.891 17 1 97.5 260 SER B O 1
ATOM 4821 N N . SER B 1 261 ? -13.305 18.25 18.625 1 97.75 261 SER B N 1
ATOM 4822 C CA . SER B 1 261 ? -14.148 17.547 17.656 1 97.75 261 SER B CA 1
ATOM 4823 C C . SER B 1 261 ? -14.766 18.516 16.656 1 97.75 261 SER B C 1
ATOM 4825 O O . SER B 1 261 ? -14.898 18.203 15.469 1 97.75 261 SER B O 1
ATOM 4827 N N . HIS B 1 262 ? -15.109 19.656 17.188 1 97.94 262 HIS B N 1
ATOM 4828 C CA . HIS B 1 262 ? -15.648 20.688 16.312 1 97.94 262 HIS B CA 1
ATOM 4829 C C . HIS B 1 262 ? -14.648 21.078 15.242 1 97.94 262 HIS B C 1
ATOM 4831 O O . HIS B 1 262 ? -14.984 21.109 14.055 1 97.94 262 HIS B O 1
ATOM 4837 N N . GLN B 1 263 ? -13.508 21.344 15.664 1 98.31 263 GLN B N 1
ATOM 4838 C CA . GLN B 1 263 ? -12.461 21.75 14.727 1 98.31 263 GLN B CA 1
ATOM 4839 C C . GLN B 1 263 ? -12.125 20.625 13.75 1 98.31 263 GLN B C 1
ATOM 4841 O O . GLN B 1 263 ? -11.891 20.875 12.562 1 98.31 263 GLN B O 1
ATOM 4846 N N . LEU B 1 264 ? -12.078 19.422 14.258 1 98.75 264 LEU B N 1
ATOM 4847 C CA . LEU B 1 264 ? -11.758 18.297 13.391 1 98.75 264 LEU B CA 1
ATOM 4848 C C . LEU B 1 264 ? -12.797 18.141 12.289 1 98.75 264 LEU B C 1
ATOM 4850 O O . LEU B 1 264 ? -12.445 17.938 11.125 1 98.75 264 LEU B O 1
ATOM 4854 N N . TYR B 1 265 ? -14.016 18.234 12.664 1 98.75 265 TYR B N 1
ATOM 4855 C CA . TYR B 1 265 ? -15.109 18.125 11.703 1 98.75 265 TYR B CA 1
ATOM 4856 C C . TYR B 1 265 ? -14.961 19.172 10.594 1 98.75 265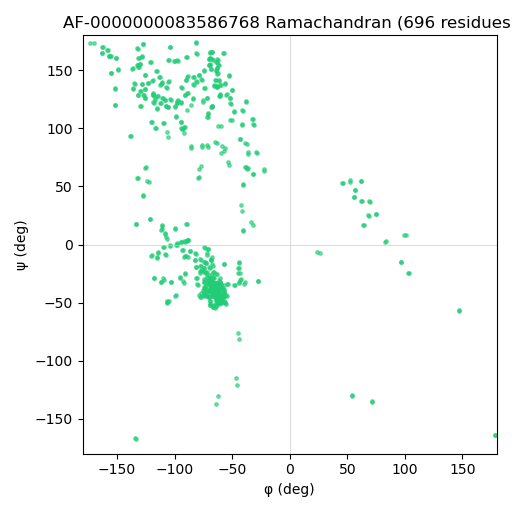 TYR B C 1
ATOM 4858 O O . TYR B 1 265 ? -15.031 18.828 9.406 1 98.75 265 TYR B O 1
ATOM 4866 N N . LYS B 1 266 ? -14.742 20.344 10.984 1 98.62 266 LYS B N 1
ATOM 4867 C CA . LYS B 1 266 ? -14.586 21.438 10.023 1 98.62 266 LYS B CA 1
ATOM 4868 C C . LYS B 1 266 ? -13.359 21.219 9.148 1 98.62 266 LYS B C 1
ATOM 4870 O O . LYS B 1 266 ? -13.406 21.453 7.934 1 98.62 266 LYS B O 1
ATOM 4875 N N . SER B 1 267 ? -12.281 20.875 9.75 1 98.81 267 SER B N 1
ATOM 4876 C CA . SER B 1 267 ? -11.031 20.641 9.039 1 98.81 267 SER B CA 1
ATOM 4877 C C . SER B 1 267 ? -11.203 19.594 7.941 1 98.81 267 SER B C 1
ATOM 4879 O O . SER B 1 267 ? -10.828 19.828 6.789 1 98.81 267 SER B O 1
ATOM 4881 N N . VAL B 1 268 ? -11.766 18.438 8.273 1 98.88 268 VAL B N 1
ATOM 4882 C CA . VAL B 1 268 ? -11.898 17.344 7.32 1 98.88 268 VAL B CA 1
ATOM 4883 C C . VAL B 1 268 ? -12.852 17.75 6.195 1 98.88 268 VAL B C 1
ATOM 4885 O O . VAL B 1 268 ? -12.547 17.547 5.016 1 98.88 268 VAL B O 1
ATOM 4888 N N . HIS B 1 269 ? -13.945 18.375 6.48 1 98.75 269 HIS B N 1
ATOM 4889 C CA . HIS B 1 269 ? -14.961 18.703 5.488 1 98.75 269 HIS B CA 1
ATOM 4890 C C . HIS B 1 269 ? -14.508 19.844 4.582 1 98.75 269 HIS B C 1
ATOM 4892 O O . HIS B 1 269 ? -14.844 19.875 3.396 1 98.75 269 HIS B O 1
ATOM 4898 N N . SER B 1 270 ? -13.695 20.719 5.137 1 98.56 270 SER B N 1
ATOM 4899 C CA . SER B 1 270 ? -13.32 21.891 4.344 1 98.56 270 SER B CA 1
ATOM 4900 C C . SER B 1 270 ? -11.992 21.656 3.625 1 98.56 270 SER B C 1
ATOM 4902 O O . SER B 1 270 ? -11.758 22.234 2.561 1 98.56 270 SER B O 1
ATOM 4904 N N . GLN B 1 271 ? -11.141 20.844 4.176 1 98.81 271 GLN B N 1
ATOM 4905 C CA . GLN B 1 271 ? -9.789 20.766 3.637 1 98.81 271 GLN B CA 1
ATOM 4906 C C . GLN B 1 271 ? -9.555 19.438 2.922 1 98.81 271 GLN B C 1
ATOM 4908 O O . GLN B 1 271 ? -8.734 19.359 2.002 1 98.81 271 GLN B O 1
ATOM 4913 N N . ILE B 1 272 ? -10.195 18.406 3.35 1 98.81 272 ILE B N 1
ATOM 4914 C CA . ILE B 1 272 ? -9.945 17.078 2.775 1 98.81 272 ILE B CA 1
ATOM 4915 C C . ILE B 1 272 ? -11.102 16.688 1.861 1 98.81 272 ILE B C 1
ATOM 4917 O O . ILE B 1 272 ? -10.891 16.375 0.687 1 98.81 272 ILE B O 1
ATOM 4921 N N . PHE B 1 273 ? -12.359 16.812 2.295 1 98.75 273 PHE B N 1
ATOM 4922 C CA . PHE B 1 273 ? -13.516 16.375 1.526 1 98.75 273 PHE B CA 1
ATOM 4923 C C . PHE B 1 273 ? -13.789 17.312 0.366 1 98.75 273 PHE B C 1
ATOM 4925 O O . PHE B 1 273 ? -14.672 17.062 -0.457 1 98.75 273 PHE B O 1
ATOM 4932 N N . THR B 1 274 ? -13.016 18.375 0.255 1 98.44 274 THR B N 1
ATOM 4933 C CA . THR B 1 274 ? -13.117 19.281 -0.884 1 98.44 274 THR B CA 1
ATOM 4934 C C . THR B 1 274 ? -12.172 18.859 -2.002 1 98.44 274 THR B C 1
ATOM 4936 O O . THR B 1 274 ? -12.242 19.375 -3.115 1 98.44 274 THR B O 1
ATOM 4939 N N . LEU B 1 275 ? -11.312 17.953 -1.741 1 98.12 275 LEU B N 1
ATOM 4940 C CA . LEU B 1 275 ? -10.453 17.375 -2.773 1 98.12 275 LEU B CA 1
ATOM 4941 C C . LEU B 1 275 ? -11.258 16.516 -3.734 1 98.12 275 LEU B C 1
ATOM 4943 O O . LEU B 1 275 ? -12.367 16.078 -3.406 1 98.12 275 LEU B O 1
ATOM 4947 N N . PRO B 1 276 ? -10.648 16.266 -4.973 1 95.88 276 PRO B N 1
ATOM 4948 C CA . PRO B 1 276 ? -11.328 15.344 -5.891 1 95.88 276 PRO B CA 1
ATOM 4949 C C . PRO B 1 276 ? -11.664 14 -5.246 1 95.88 276 PRO B C 1
ATOM 4951 O O . PRO B 1 276 ? -10.867 13.477 -4.461 1 95.88 276 PRO B O 1
ATOM 4954 N N . LYS B 1 277 ? -12.758 13.406 -5.602 1 96.31 277 LYS B N 1
ATOM 4955 C CA . LYS B 1 277 ? -13.273 12.188 -4.977 1 96.31 277 LYS B CA 1
ATOM 4956 C C . LYS B 1 277 ? -12.312 11.023 -5.18 1 96.31 277 LYS B C 1
ATOM 4958 O O . LYS B 1 277 ? -12.266 10.102 -4.355 1 96.31 277 LYS B O 1
ATOM 4963 N N . ASP B 1 278 ? -11.539 11.086 -6.203 1 93.5 278 ASP B N 1
ATOM 4964 C CA . ASP B 1 278 ? -10.633 9.984 -6.5 1 93.5 278 ASP B CA 1
ATOM 4965 C C . ASP B 1 278 ? -9.289 10.172 -5.801 1 93.5 278 ASP B C 1
ATOM 4967 O O . ASP B 1 278 ? -8.391 9.352 -5.945 1 93.5 278 ASP B O 1
ATOM 4971 N N . THR B 1 279 ? -9.195 11.25 -4.996 1 97.38 279 THR B N 1
ATOM 4972 C CA . THR B 1 279 ? -7.973 11.461 -4.227 1 97.38 279 THR B CA 1
ATOM 4973 C C . THR B 1 279 ? -7.73 10.297 -3.27 1 97.38 279 THR B C 1
ATOM 4975 O O . THR B 1 279 ? -8.633 9.898 -2.533 1 97.38 279 THR B O 1
ATOM 4978 N N . LEU B 1 280 ? -6.496 9.75 -3.371 1 98.19 280 LEU B N 1
ATOM 4979 C CA . LEU B 1 280 ? -6.129 8.664 -2.473 1 98.19 280 LEU B CA 1
ATOM 4980 C C . LEU B 1 280 ? -5.859 9.188 -1.064 1 98.19 280 LEU B C 1
ATOM 4982 O O . LEU B 1 280 ? -5.203 10.219 -0.895 1 98.19 280 LEU B O 1
ATOM 4986 N N . VAL B 1 281 ? -6.398 8.492 -0.083 1 98.88 281 VAL B N 1
ATOM 4987 C CA . VAL B 1 281 ? -6.227 8.867 1.314 1 98.88 281 VAL B CA 1
ATOM 4988 C C . VAL B 1 281 ? -5.242 7.918 1.992 1 98.88 281 VAL B C 1
ATOM 4990 O O . VAL B 1 281 ? -5.488 6.711 2.066 1 98.88 281 VAL B O 1
ATOM 4993 N N . TYR B 1 282 ? -4.141 8.445 2.473 1 98.88 282 TYR B N 1
ATOM 4994 C CA . TYR B 1 282 ? -3.09 7.73 3.189 1 98.88 282 TYR B CA 1
ATOM 4995 C C . TYR B 1 282 ? -2.959 8.242 4.621 1 98.88 282 TYR B C 1
ATOM 4997 O O . TYR B 1 282 ? -2.285 9.242 4.867 1 98.88 282 TYR B O 1
ATOM 5005 N N . PRO B 1 283 ? -3.529 7.527 5.625 1 98.88 283 PRO B N 1
ATOM 5006 C CA . PRO B 1 283 ? -3.527 7.98 7.016 1 98.88 283 PRO B CA 1
ATOM 5007 C C . PRO B 1 283 ? -2.213 7.68 7.734 1 98.88 283 PRO B C 1
ATOM 5009 O O . PRO B 1 283 ? -1.341 7.012 7.176 1 98.88 283 PRO B O 1
ATOM 5012 N N . ALA B 1 284 ? -2.094 8.18 8.938 1 98.69 284 ALA B N 1
ATOM 5013 C CA . ALA B 1 284 ? -0.909 7.898 9.742 1 98.69 284 ALA B CA 1
ATOM 5014 C C . ALA B 1 284 ? -1.007 6.527 10.406 1 98.69 284 ALA B C 1
ATOM 5016 O O . ALA B 1 284 ? 0.012 5.891 10.695 1 98.69 284 ALA B O 1
ATOM 5017 N N . HIS B 1 285 ? -2.258 6.141 10.656 1 97.94 285 HIS B N 1
ATOM 5018 C CA . HIS B 1 285 ? -2.449 4.875 11.367 1 97.94 285 HIS B CA 1
ATOM 5019 C C . HIS B 1 285 ? -3.574 4.059 10.734 1 97.94 285 HIS B C 1
ATOM 5021 O O . HIS B 1 285 ? -4.52 4.621 10.18 1 97.94 285 HIS B O 1
ATOM 5027 N N . ASP B 1 286 ? -3.426 2.791 10.883 1 97.88 286 ASP B N 1
ATOM 5028 C CA . ASP B 1 286 ? -4.531 1.864 10.656 1 97.88 286 ASP B CA 1
ATOM 5029 C C . ASP B 1 286 ? -4.379 0.611 11.516 1 97.88 286 ASP B C 1
ATOM 5031 O O . ASP B 1 286 ? -3.301 0.014 11.57 1 97.88 286 ASP B O 1
ATOM 5035 N N . TYR B 1 287 ? -5.418 0.246 12.094 1 95.75 287 TYR B N 1
ATOM 5036 C CA . TYR B 1 287 ? -5.379 -0.857 13.047 1 95.75 287 TYR B CA 1
ATOM 5037 C C . TYR B 1 287 ? -6.086 -2.088 12.492 1 95.75 287 TYR B C 1
ATOM 5039 O O . TYR B 1 287 ? -6.105 -3.143 13.133 1 95.75 287 TYR B O 1
ATOM 5047 N N . ARG B 1 288 ? -6.625 -1.933 11.336 1 96.81 288 ARG B N 1
ATOM 5048 C CA . ARG B 1 288 ? -7.461 -3 10.789 1 96.81 288 ARG B CA 1
ATOM 5049 C C . ARG B 1 288 ? -6.832 -3.604 9.539 1 96.81 288 ARG B C 1
ATOM 5051 O O . ARG B 1 288 ? -7.383 -4.535 8.953 1 96.81 288 ARG B O 1
ATOM 5058 N N . GLY B 1 289 ? -5.781 -3.064 9.07 1 97.5 289 GLY B N 1
ATOM 5059 C CA . GLY B 1 289 ? -5.07 -3.656 7.945 1 97.5 289 GLY B CA 1
ATOM 5060 C C . GLY B 1 289 ? -5.391 -2.996 6.621 1 97.5 289 GLY B C 1
ATOM 5061 O O . GLY B 1 289 ? -5.031 -3.516 5.559 1 97.5 289 GLY B O 1
ATOM 5062 N N . PHE B 1 290 ? -6.125 -1.867 6.645 1 98.44 290 PHE B N 1
ATOM 5063 C CA . PHE B 1 290 ? -6.352 -1.097 5.43 1 98.44 290 PHE B CA 1
ATOM 5064 C C . PHE B 1 290 ? -5.137 -0.24 5.094 1 98.44 290 PHE B C 1
ATOM 5066 O O . PHE B 1 290 ? -4.469 0.272 5.992 1 98.44 290 PHE B O 1
ATOM 5073 N N . THR B 1 291 ? -4.918 -0.084 3.789 1 98.19 291 THR B N 1
ATOM 5074 C CA . THR B 1 291 ? -3.717 0.648 3.398 1 98.19 291 THR B CA 1
ATOM 5075 C C . THR B 1 291 ? -4.082 1.982 2.754 1 98.19 291 THR B C 1
ATOM 5077 O O . THR B 1 291 ? -3.324 2.951 2.848 1 98.19 291 THR B O 1
ATOM 5080 N N . VAL B 1 292 ? -5.176 2.018 2.078 1 98.62 292 VAL B N 1
ATOM 5081 C CA . VAL B 1 292 ? -5.527 3.215 1.323 1 98.62 292 VAL B CA 1
ATOM 5082 C C . VAL B 1 292 ? -7.043 3.277 1.131 1 98.62 292 VAL B C 1
ATOM 5084 O O . VAL B 1 292 ? -7.719 2.246 1.148 1 98.62 292 VAL B O 1
ATOM 5087 N N . SER B 1 293 ? -7.594 4.422 1.099 1 98.5 293 SER B N 1
ATOM 5088 C CA . SER B 1 293 ? -8.961 4.727 0.675 1 98.5 293 SER B CA 1
ATOM 5089 C C . SER B 1 293 ? -8.992 5.922 -0.269 1 98.5 293 SER B C 1
ATOM 5091 O O . SER B 1 293 ? -7.977 6.27 -0.877 1 98.5 293 SER B O 1
ATOM 5093 N N . THR B 1 294 ? -10.164 6.461 -0.516 1 98.12 294 THR B N 1
ATOM 5094 C CA . THR B 1 294 ? -10.305 7.68 -1.306 1 98.12 294 THR B CA 1
ATOM 5095 C C . THR B 1 294 ? -11.211 8.688 -0.597 1 98.12 294 THR B C 1
ATOM 5097 O O . THR B 1 294 ? -11.953 8.32 0.32 1 98.12 294 THR B O 1
ATOM 5100 N N . VAL B 1 295 ? -11.055 9.883 -1.025 1 98.69 295 VAL B N 1
ATOM 5101 C CA . VAL B 1 295 ? -11.938 10.922 -0.508 1 98.69 295 VAL B CA 1
ATOM 5102 C C . VAL B 1 295 ? -13.391 10.523 -0.736 1 98.69 295 VAL B C 1
ATOM 5104 O O . VAL B 1 295 ? -14.219 10.625 0.172 1 98.69 295 VAL B O 1
ATOM 5107 N N . GLY B 1 296 ? -13.656 10.031 -1.896 1 98.25 296 GLY B N 1
ATOM 5108 C CA . GLY B 1 296 ? -15.008 9.586 -2.188 1 98.25 296 GLY B CA 1
ATOM 5109 C C . GLY B 1 296 ? -15.492 8.5 -1.246 1 98.25 296 GLY B C 1
ATOM 5110 O O . GLY B 1 296 ? -16.641 8.539 -0.781 1 98.25 296 GLY B O 1
ATOM 5111 N N . GLU B 1 297 ? -14.688 7.574 -0.967 1 98.19 297 GLU B N 1
ATOM 5112 C CA . GLU B 1 297 ? -15.031 6.48 -0.062 1 98.19 297 GLU B CA 1
ATOM 5113 C C . GLU B 1 297 ? -15.344 7.004 1.337 1 98.19 297 GLU B C 1
ATOM 5115 O O . GLU B 1 297 ? -16.328 6.59 1.955 1 98.19 297 GLU B O 1
ATOM 5120 N N . GLU B 1 298 ? -14.5 7.883 1.818 1 98.75 298 GLU B N 1
ATOM 5121 C CA . GLU B 1 298 ? -14.672 8.367 3.186 1 98.75 298 GLU B CA 1
ATOM 5122 C C . GLU B 1 298 ? -15.898 9.266 3.307 1 98.75 298 GLU B C 1
ATOM 5124 O O . GLU B 1 298 ? -16.562 9.281 4.344 1 98.75 298 GLU B O 1
ATOM 5129 N N . MET B 1 299 ? -16.219 9.969 2.266 1 98.5 299 MET B N 1
ATOM 5130 C CA . MET B 1 299 ? -17.422 10.797 2.256 1 98.5 299 MET B CA 1
ATOM 5131 C C . MET B 1 299 ? -18.672 9.938 2.33 1 98.5 299 MET B C 1
ATOM 5133 O O . MET B 1 299 ? -19.703 10.383 2.822 1 98.5 299 MET B O 1
ATOM 5137 N N . LEU B 1 300 ? -18.5 8.711 1.907 1 97.81 300 LEU B N 1
ATOM 5138 C CA . LEU B 1 300 ? -19.672 7.852 1.794 1 97.81 300 LEU B CA 1
ATOM 5139 C C . LEU B 1 300 ? -19.734 6.855 2.949 1 97.81 300 LEU B C 1
ATOM 5141 O O . LEU B 1 300 ? -20.828 6.484 3.4 1 97.81 300 LEU B O 1
ATOM 5145 N N . CYS B 1 301 ? -18.547 6.469 3.387 1 97.94 301 CYS B N 1
ATOM 5146 C CA . CYS B 1 301 ? -18.547 5.25 4.184 1 97.94 301 CYS B CA 1
ATOM 5147 C C . CYS B 1 301 ? -18 5.512 5.582 1 97.94 301 CYS B C 1
ATOM 5149 O O . CYS B 1 301 ? -18.094 4.648 6.461 1 97.94 301 CYS B O 1
ATOM 5151 N N . ASN B 1 302 ? -17.453 6.656 5.84 1 98.44 302 ASN B N 1
ATOM 5152 C CA . ASN B 1 302 ? -16.906 6.918 7.16 1 98.44 302 ASN B CA 1
ATOM 5153 C C . ASN B 1 302 ? -17.984 6.988 8.227 1 98.44 302 ASN B C 1
ATOM 5155 O O . ASN B 1 302 ? -18.875 7.84 8.156 1 98.44 302 ASN B O 1
ATOM 5159 N N . PRO B 1 303 ? -17.922 6.133 9.164 1 97.38 303 PRO B N 1
ATOM 5160 C CA . PRO B 1 303 ? -19.047 6.039 10.102 1 97.38 303 PRO B CA 1
ATOM 5161 C C . PRO B 1 303 ? -19.172 7.266 11 1 97.38 303 PRO B C 1
ATOM 5163 O O . PRO B 1 303 ? -20.188 7.445 11.672 1 97.38 303 PRO B O 1
ATOM 5166 N N . ARG B 1 304 ? -18.172 8.102 11.047 1 98 304 ARG B N 1
ATOM 5167 C CA . ARG B 1 304 ? -18.172 9.266 11.922 1 98 304 ARG B CA 1
ATOM 5168 C C . ARG B 1 304 ? -18.375 10.547 11.117 1 98 304 ARG B C 1
ATOM 5170 O O . ARG B 1 304 ? -19.312 11.305 11.367 1 98 304 ARG B O 1
ATOM 5177 N N . LEU B 1 305 ? -17.609 10.688 10.094 1 98.31 305 LEU B N 1
ATOM 5178 C CA . LEU B 1 305 ? -17.484 11.977 9.422 1 98.31 305 LEU B CA 1
ATOM 5179 C C . LEU B 1 305 ? -18.578 12.141 8.359 1 98.31 305 LEU B C 1
ATOM 5181 O O . LEU B 1 305 ? -18.719 13.219 7.781 1 98.31 305 LEU B O 1
ATOM 5185 N N . THR B 1 306 ? -19.344 11.094 8.156 1 97.69 306 THR B N 1
ATOM 5186 C CA . THR B 1 306 ? -20.5 11.203 7.27 1 97.69 306 THR B CA 1
ATOM 5187 C C . THR B 1 306 ? -21.688 11.797 8.008 1 97.69 306 THR B C 1
ATOM 5189 O O . THR B 1 306 ? -22.688 12.195 7.391 1 97.69 306 THR B O 1
ATOM 5192 N N . LYS B 1 307 ? -21.641 11.867 9.305 1 98.12 307 LYS B N 1
ATOM 5193 C CA . LYS B 1 307 ? -22.719 12.414 10.125 1 98.12 307 LYS B CA 1
ATOM 5194 C C . LYS B 1 307 ? -22.656 13.938 10.164 1 98.12 307 LYS B C 1
ATOM 5196 O O . LYS B 1 307 ? -21.641 14.531 9.781 1 98.12 307 LYS B O 1
ATOM 5201 N N . ASP B 1 308 ? -23.766 14.5 10.609 1 97.81 308 ASP B N 1
ATOM 5202 C CA . ASP B 1 308 ? -23.719 15.945 10.828 1 97.81 308 ASP B CA 1
ATOM 5203 C C . ASP B 1 308 ? -22.828 16.281 12.016 1 97.81 308 ASP B C 1
ATOM 5205 O O . ASP B 1 308 ? -22.453 15.398 12.797 1 97.81 308 ASP B O 1
ATOM 5209 N N . GLU B 1 309 ? -22.5 17.516 12.094 1 98.06 309 GLU B N 1
ATOM 5210 C CA . GLU B 1 309 ? -21.5 17.953 13.07 1 98.06 309 GLU B CA 1
ATOM 5211 C C . GLU B 1 309 ? -21.922 17.594 14.492 1 98.06 309 GLU B C 1
ATOM 5213 O O . GLU B 1 309 ? -21.109 17.125 15.289 1 98.06 309 GLU B O 1
ATOM 5218 N N . GLU B 1 310 ? -23.172 17.828 14.852 1 98 310 GLU B N 1
ATOM 5219 C CA . GLU B 1 310 ? -23.672 17.547 16.203 1 98 310 GLU B CA 1
ATOM 5220 C C . GLU B 1 310 ? -23.578 16.062 16.516 1 98 310 GLU B C 1
ATOM 5222 O O . GLU B 1 310 ? -23.141 15.672 17.609 1 98 310 GLU B O 1
ATOM 5227 N N . SER B 1 311 ? -23.984 15.266 15.562 1 98.31 311 SER B N 1
ATOM 5228 C CA . SER B 1 311 ? -23.906 13.82 15.734 1 98.31 311 SER B CA 1
ATOM 5229 C C . SER B 1 311 ? -22.453 13.367 15.852 1 98.31 311 SER B C 1
ATOM 5231 O O . SER B 1 311 ? -22.125 12.484 16.641 1 98.31 311 SER B O 1
ATOM 5233 N N . PHE B 1 312 ? -21.672 13.938 15.07 1 98.31 312 PHE B N 1
ATOM 5234 C CA . PHE B 1 312 ? -20.25 13.633 15.117 1 98.31 312 PHE B CA 1
ATOM 5235 C C . PHE B 1 312 ? -19.688 13.945 16.5 1 98.31 312 PHE B C 1
ATOM 5237 O O . PHE B 1 312 ? -18.984 13.117 17.094 1 98.31 312 PHE B O 1
ATOM 5244 N N . LYS B 1 313 ? -19.938 15.086 17.031 1 97.62 313 LYS B N 1
ATOM 5245 C CA . LYS B 1 313 ? -19.453 15.492 18.344 1 97.62 313 LYS B CA 1
ATOM 5246 C C . LYS B 1 313 ? -19.891 14.516 19.422 1 97.62 313 LYS B C 1
ATOM 5248 O O . LYS B 1 313 ? -19.125 14.172 20.312 1 97.62 313 LYS B O 1
ATOM 5253 N N . ALA B 1 314 ? -21.078 14.117 19.297 1 97.25 314 ALA B N 1
ATOM 5254 C CA . ALA B 1 314 ? -21.625 13.164 20.266 1 97.25 314 ALA B CA 1
ATOM 5255 C C . ALA B 1 314 ? -20.875 11.836 20.188 1 97.25 314 ALA B C 1
ATOM 5257 O O . ALA B 1 314 ? -20.578 11.227 21.234 1 97.25 314 ALA B O 1
ATOM 5258 N N . ILE B 1 315 ? -20.609 11.398 18.984 1 97.38 315 ILE B N 1
ATOM 5259 C CA . ILE B 1 315 ? -19.875 10.164 18.797 1 97.38 315 ILE B CA 1
ATOM 5260 C C . ILE B 1 315 ? -18.484 10.289 19.438 1 97.38 315 ILE B C 1
ATOM 5262 O O . ILE B 1 315 ? -18.047 9.406 20.172 1 97.38 315 ILE B O 1
ATOM 5266 N N . MET B 1 316 ? -17.875 11.391 19.172 1 97.12 316 MET B N 1
ATOM 5267 C CA . MET B 1 316 ? -16.5 11.586 19.641 1 97.12 316 MET B CA 1
ATOM 5268 C C . MET B 1 316 ? -16.453 11.664 21.156 1 97.12 316 MET B C 1
ATOM 5270 O O . MET B 1 316 ? -15.523 11.156 21.781 1 97.12 316 MET B O 1
ATOM 5274 N N . GLU B 1 317 ? -17.406 12.242 21.797 1 94.44 317 GLU B N 1
ATOM 5275 C CA . GLU B 1 317 ? -17.469 12.398 23.234 1 94.44 317 GLU B CA 1
ATOM 5276 C C . GLU B 1 317 ? -17.703 11.055 23.922 1 94.44 317 GLU B C 1
ATOM 5278 O O . GLU B 1 317 ? -17.359 10.883 25.094 1 94.44 317 GLU B O 1
ATOM 5283 N N . ASN B 1 318 ? -18.203 10.117 23.125 1 94 318 ASN B N 1
ATOM 5284 C CA . ASN B 1 318 ? -18.594 8.844 23.734 1 94 318 ASN B CA 1
ATOM 5285 C C . ASN B 1 318 ? -17.672 7.711 23.297 1 94 318 ASN B C 1
ATOM 5287 O O . ASN B 1 318 ? -18 6.535 23.484 1 94 318 ASN B O 1
ATOM 5291 N N . LEU B 1 319 ? -16.578 8.008 22.719 1 91.38 319 LEU B N 1
ATOM 5292 C CA . LEU B 1 319 ? -15.664 6.969 22.281 1 91.38 319 LEU B CA 1
ATOM 5293 C C . LEU B 1 319 ? -15.047 6.234 23.453 1 91.38 319 LEU B C 1
ATOM 5295 O O . LEU B 1 319 ? -14.719 5.051 23.359 1 91.38 319 LEU B O 1
ATOM 5299 N N . ASN B 1 320 ? -14.922 6.797 24.625 1 88.44 320 ASN B N 1
ATOM 5300 C CA . ASN B 1 320 ? -14.375 6.199 25.844 1 88.44 320 ASN B CA 1
ATOM 5301 C C . ASN B 1 320 ? -13.078 5.445 25.562 1 88.44 320 ASN B C 1
ATOM 5303 O O . ASN B 1 320 ? -12.945 4.273 25.906 1 88.44 320 ASN B O 1
ATOM 5307 N N . LEU B 1 321 ? -12.156 6.055 24.969 1 88.5 321 LEU B N 1
ATOM 5308 C CA . LEU B 1 321 ? -10.883 5.434 24.609 1 88.5 321 LEU B CA 1
ATOM 5309 C C . LEU B 1 321 ? -9.914 5.469 25.797 1 88.5 321 LEU B C 1
ATOM 5311 O O . LEU B 1 321 ? -9.891 6.438 26.562 1 88.5 321 LEU B O 1
ATOM 5315 N N . PRO B 1 322 ? -9.148 4.406 25.891 1 89.06 322 PRO B N 1
ATOM 5316 C CA . PRO B 1 322 ? -8.156 4.398 26.969 1 89.06 322 PRO B CA 1
ATOM 5317 C C . PRO B 1 322 ? -7.062 5.445 26.781 1 89.06 322 PRO B C 1
ATOM 5319 O O . PRO B 1 322 ? -6.875 5.941 25.656 1 89.06 322 PRO B O 1
ATOM 5322 N N . TYR B 1 323 ? -6.414 5.789 27.891 1 87.62 323 TYR B N 1
ATOM 5323 C CA . TYR B 1 323 ? -5.25 6.668 27.844 1 87.62 323 TYR B CA 1
ATOM 5324 C C . TYR B 1 323 ? -4.141 6.062 27 1 87.62 323 TYR B C 1
ATOM 5326 O O . TYR B 1 323 ? -3.805 4.887 27.156 1 87.62 323 TYR B O 1
ATOM 5334 N N . PRO B 1 324 ? -3.627 6.84 26.047 1 85.31 324 PRO B N 1
ATOM 5335 C CA . PRO B 1 324 ? -2.594 6.254 25.188 1 85.31 324 PRO B CA 1
ATOM 5336 C C . PRO B 1 324 ? -1.369 5.789 25.969 1 85.31 324 PRO B C 1
ATOM 5338 O O . PRO B 1 324 ? -0.831 6.547 26.781 1 85.31 324 PRO B O 1
ATOM 5341 N N . LYS B 1 325 ? -0.858 4.641 25.641 1 88.19 325 LYS B N 1
ATOM 5342 C CA . LYS B 1 325 ? 0.198 3.984 26.406 1 88.19 325 LYS B CA 1
ATOM 5343 C C . LYS B 1 325 ? 1.499 4.777 26.344 1 88.19 325 LYS B C 1
ATOM 5345 O O . LYS B 1 325 ? 2.238 4.852 27.328 1 88.19 325 LYS B O 1
ATOM 5350 N N . MET B 1 326 ? 1.759 5.445 25.266 1 92 326 MET B N 1
ATOM 5351 C CA . MET B 1 326 ? 3.08 6.031 25.047 1 92 326 MET B CA 1
ATOM 5352 C C . MET B 1 326 ? 3.033 7.547 25.172 1 92 326 MET B C 1
ATOM 5354 O O . MET B 1 326 ? 4.027 8.227 24.906 1 92 326 MET B O 1
ATOM 5358 N N . ILE B 1 327 ? 2.004 8.094 25.609 1 91.94 327 ILE B N 1
ATOM 5359 C CA . ILE B 1 327 ? 1.799 9.539 25.484 1 91.94 327 ILE B CA 1
ATOM 5360 C C . ILE B 1 327 ? 2.807 10.273 26.359 1 91.94 327 ILE B C 1
ATOM 5362 O O . ILE B 1 327 ? 3.348 11.312 25.953 1 91.94 327 ILE B O 1
ATOM 5366 N N . ASP B 1 328 ? 3.127 9.789 27.453 1 91.56 328 ASP B N 1
ATOM 5367 C CA . ASP B 1 328 ? 3.994 10.477 28.406 1 91.56 328 ASP B CA 1
ATOM 5368 C C . ASP B 1 328 ? 5.445 10.453 27.938 1 91.56 328 ASP B C 1
ATOM 5370 O O . ASP B 1 328 ? 6.254 11.273 28.375 1 91.56 328 ASP B O 1
ATOM 5374 N N . VAL B 1 329 ? 5.738 9.578 27.094 1 92.56 329 VAL B N 1
ATOM 5375 C CA . VAL B 1 329 ? 7.09 9.484 26.547 1 92.56 329 VAL B CA 1
ATOM 5376 C C . VAL B 1 329 ? 7.137 10.156 25.172 1 92.56 329 VAL B C 1
ATOM 5378 O O . VAL B 1 329 ? 8.055 10.922 24.875 1 92.56 329 VAL B O 1
ATOM 5381 N N . ALA B 1 330 ? 6.156 9.883 24.406 1 94.38 330 ALA B N 1
ATOM 5382 C CA . ALA B 1 330 ? 6.16 10.273 23 1 94.38 330 ALA B CA 1
ATOM 5383 C C . ALA B 1 330 ? 6.004 11.781 22.844 1 94.38 330 ALA B C 1
ATOM 5385 O O . ALA B 1 330 ? 6.742 12.422 22.094 1 94.38 330 ALA B O 1
ATOM 5386 N N . VAL B 1 331 ? 5.141 12.367 23.531 1 94.12 331 VAL B N 1
ATOM 5387 C CA . VAL B 1 331 ? 4.812 13.773 23.328 1 94.12 331 VAL B CA 1
ATOM 5388 C C . VAL B 1 331 ? 6.008 14.641 23.703 1 94.12 331 VAL B C 1
ATOM 5390 O O . VAL B 1 331 ? 6.477 15.453 22.906 1 94.12 331 VAL B O 1
ATOM 5393 N N . PRO B 1 332 ? 6.586 14.477 24.922 1 93.88 332 PRO B N 1
ATOM 5394 C CA . PRO B 1 332 ? 7.762 15.289 25.234 1 93.88 332 PRO B CA 1
ATOM 5395 C C . PRO B 1 332 ? 8.898 15.102 24.234 1 93.88 332 PRO B C 1
ATOM 5397 O O . PRO B 1 332 ? 9.562 16.062 23.859 1 93.88 332 PRO B O 1
ATOM 5400 N N . ALA B 1 333 ? 9.133 13.938 23.828 1 93.81 333 ALA B N 1
ATOM 5401 C CA . ALA B 1 333 ? 10.188 13.656 22.859 1 93.81 333 ALA B CA 1
ATOM 5402 C C . ALA B 1 333 ? 9.891 14.32 21.516 1 93.81 333 ALA B C 1
ATOM 5404 O O . ALA B 1 333 ? 10.781 14.898 20.891 1 93.81 333 ALA B O 1
ATOM 5405 N N . ASN B 1 334 ? 8.602 14.211 21.125 1 94.75 334 ASN B N 1
ATOM 5406 C CA . ASN B 1 334 ? 8.219 14.688 19.797 1 94.75 334 ASN B CA 1
ATOM 5407 C C . ASN B 1 334 ? 8.102 16.203 19.75 1 94.75 334 ASN B C 1
ATOM 5409 O O . ASN B 1 334 ? 8.086 16.812 18.688 1 94.75 334 ASN B O 1
ATOM 5413 N N . MET B 1 335 ? 8.086 16.812 20.922 1 94.38 335 MET B N 1
ATOM 5414 C CA . MET B 1 335 ? 8.125 18.266 20.984 1 94.38 335 MET B CA 1
ATOM 5415 C C . MET B 1 335 ? 9.516 18.797 20.656 1 94.38 335 MET B C 1
ATOM 5417 O O . MET B 1 335 ? 9.688 19.984 20.375 1 94.38 335 MET B O 1
ATOM 5421 N N . VAL B 1 336 ? 10.445 17.859 20.703 1 92.25 336 VAL B N 1
ATOM 5422 C CA . VAL B 1 336 ? 11.82 18.25 20.375 1 92.25 336 VAL B CA 1
ATOM 5423 C C . VAL B 1 336 ? 12.367 17.312 19.297 1 92.25 336 VAL B C 1
ATOM 5425 O O . VAL B 1 336 ? 13.5 16.844 19.406 1 92.25 336 VAL B O 1
ATOM 5428 N N . CYS B 1 337 ? 11.594 17.016 18.359 1 87.94 337 CYS B N 1
ATOM 5429 C CA . CYS B 1 337 ? 11.977 16.312 17.125 1 87.94 337 CYS B CA 1
ATOM 5430 C C . CYS B 1 337 ? 12.352 14.867 17.422 1 87.94 337 CYS B C 1
ATOM 5432 O O . CYS B 1 337 ? 13.195 14.289 16.734 1 87.94 337 CYS B O 1
ATOM 5434 N N . GLY B 1 338 ? 11.852 14.391 18.453 1 86.94 338 GLY B N 1
ATOM 5435 C CA . GLY B 1 338 ? 12.109 13.008 18.812 1 86.94 338 GLY B CA 1
ATOM 5436 C C . GLY B 1 338 ? 13.414 12.828 19.562 1 86.94 338 GLY B C 1
ATOM 5437 O O . GLY B 1 338 ? 13.891 11.695 19.734 1 86.94 338 GLY B O 1
ATOM 5438 N N . LEU B 1 339 ? 14.156 13.938 19.875 1 83 339 LEU B N 1
ATOM 5439 C CA . LEU B 1 339 ? 15.461 13.859 20.531 1 83 339 LEU B CA 1
ATOM 5440 C C . LEU B 1 339 ? 15.305 13.977 22.047 1 83 339 LEU B C 1
ATOM 5442 O O . LEU B 1 339 ? 14.398 14.656 22.547 1 83 339 LEU B O 1
ATOM 5446 N N . GLN B 1 340 ? 15.312 12.914 22.766 1 60.19 340 GLN B N 1
ATOM 5447 C CA . GLN B 1 340 ? 15.227 13 24.219 1 60.19 340 GLN B CA 1
ATOM 5448 C C . GLN B 1 340 ? 16.422 13.75 24.797 1 60.19 340 GLN B C 1
ATOM 5450 O O . GLN B 1 340 ? 17.562 13.562 24.344 1 60.19 340 GLN B O 1
ATOM 5455 N N . ASP B 1 341 ? 16.297 14.922 25.156 1 46.47 341 ASP B N 1
ATOM 5456 C CA . ASP B 1 341 ? 17.328 15.508 26 1 46.47 341 ASP B CA 1
ATOM 5457 C C . ASP B 1 341 ? 17.859 14.484 27 1 46.47 341 ASP B C 1
ATOM 5459 O O . ASP B 1 341 ? 17.094 13.875 27.75 1 46.47 341 ASP B O 1
ATOM 5463 N N . LEU B 1 342 ? 18.891 13.664 26.562 1 40.19 342 LEU B N 1
ATOM 5464 C CA . LEU B 1 342 ? 19.656 13 27.625 1 40.19 342 LEU B CA 1
ATOM 5465 C C . LEU B 1 342 ? 19.922 13.961 28.781 1 40.19 342 LEU B C 1
ATOM 5467 O O . LEU B 1 342 ? 21.047 14.055 29.266 1 40.19 342 LEU B O 1
ATOM 5471 N N . ILE B 1 343 ? 19.266 14.867 29.125 1 36.44 343 ILE B N 1
ATOM 5472 C CA . ILE B 1 343 ? 19.688 15.648 30.297 1 36.44 343 ILE B CA 1
ATOM 5473 C C . ILE B 1 343 ? 20.109 14.703 31.422 1 36.44 343 ILE B C 1
ATOM 5475 O O . ILE B 1 343 ? 21.172 14.875 32 1 36.44 343 ILE B O 1
ATOM 5479 N N . GLY B 1 344 ? 19.312 13.945 32.281 1 33.38 344 GLY B N 1
ATOM 5480 C CA . GLY B 1 344 ? 19.719 13.477 33.594 1 33.38 344 GLY B CA 1
ATOM 5481 C C . GLY B 1 344 ? 20.75 12.359 33.531 1 33.38 344 GLY B C 1
ATOM 5482 O O . GLY B 1 344 ? 21.047 11.734 34.562 1 33.38 344 GLY B O 1
ATOM 5483 N N . ARG B 1 345 ? 21.156 11.703 32.531 1 35.81 345 ARG B N 1
ATOM 5484 C CA . ARG B 1 345 ? 22.25 10.789 32.812 1 35.81 345 ARG B CA 1
ATOM 5485 C C . ARG B 1 345 ? 23.578 11.539 32.875 1 35.81 345 ARG B C 1
ATOM 5487 O O . ARG B 1 345 ? 24.172 11.844 31.859 1 35.81 345 ARG B O 1
ATOM 5494 N N . GLN B 1 346 ? 23.703 12.57 33.781 1 30.3 346 GLN B N 1
ATOM 5495 C CA . GLN B 1 346 ? 25.016 12.977 34.281 1 30.3 346 GLN B CA 1
ATOM 5496 C C . GLN B 1 346 ? 25.891 11.766 34.562 1 30.3 346 GLN B C 1
ATOM 5498 O O . GLN B 1 346 ? 25.438 10.812 35.219 1 30.3 346 GLN B O 1
ATOM 5503 N N . THR B 1 347 ? 27 11.555 33.844 1 33.19 347 THR B N 1
ATOM 5504 C CA . THR B 1 347 ? 28.141 10.688 34.156 1 33.19 347 THR B CA 1
ATOM 5505 C C . THR B 1 347 ? 28.547 10.82 35.594 1 33.19 347 THR B C 1
ATOM 5507 O O . THR B 1 347 ? 28.828 11.93 36.094 1 33.19 347 THR B O 1
ATOM 5510 N N . GLU B 1 348 ? 28.078 10.094 36.531 1 28.64 348 GLU B N 1
ATOM 5511 C CA . GLU B 1 348 ? 28.938 9.953 37.688 1 28.64 348 GLU B CA 1
ATOM 5512 C C . GLU B 1 348 ? 30.359 9.594 37.281 1 28.64 348 GLU B C 1
ATOM 5514 O O . GLU B 1 348 ? 30.578 8.82 36.344 1 28.64 348 GLU B O 1
ATOM 5519 N N . PRO B 1 349 ? 31.297 10.562 37.562 1 31.31 349 PRO B N 1
ATOM 5520 C CA . PRO B 1 349 ? 32.719 10.258 37.375 1 31.31 349 PRO B CA 1
ATOM 5521 C C . PRO B 1 349 ? 33.094 8.836 37.781 1 31.31 349 PRO B C 1
ATOM 5523 O O . PRO B 1 349 ? 32.656 8.359 38.812 1 31.31 349 PRO B O 1
ATOM 5526 N N . VAL B 1 350 ? 33.656 8.133 36.875 1 20.62 350 VAL B N 1
ATOM 5527 C CA . VAL B 1 350 ? 34.594 7.121 37.344 1 20.62 350 VAL B CA 1
ATOM 5528 C C . VAL B 1 350 ? 35.938 7.777 37.688 1 20.62 350 VAL B C 1
ATOM 5530 O O . VAL B 1 350 ? 36.438 8.617 36.938 1 20.62 350 VAL B O 1
#

pLDDT: mean 76.38, std 29.2, range [18.25, 98.94]

InterPro domains:
  IPR001279 Metallo-beta-lactamase [PF00753] (117-285)
  IPR001279 Metallo-beta-lactamase [SM00849] (116-285)
  IPR036866 Ribonuclease Z/Hydroxyacylglutathione hydrolase-like [G3DSA:3.60.15.10] (106-334)
  IPR036866 Ribonuclease Z/Hydroxyacylglutathione hydrolase-like [SSF56281] (117-334)
  IPR044528 Persulfide dioxygenase-like, MBL-fold metallo-hydrolase domain [cd07724] (106-287)
  IPR051682 Mitochondrial Persulfide Dioxygenase [PTHR43084] (103-342)